Protein AF-0000000075408784 (afdb_homodimer)

Radius of gyration: 20.35 Å; Cα contacts (8 Å, |Δi|>4): 837; chains: 2; bounding box: 47×61×49 Å

InterPro domains:
  IPR001765 Carbonic anhydrase [PF00484] (36-194)
  IPR001765 Carbonic anhydrase [PTHR11002] (1-198)
  IPR001765 Carbonic anhydrase [SM00947] (28-199)
  IPR015892 Carbonic anhydrase, prokaryotic-like, conserved site [PS00704] (40-47)
  IPR015892 Carbonic anhydrase, prokaryotic-like, conserved site [PS00705] (85-105)
  IPR036874 Carbonic anhydrase superfamily [G3DSA:3.40.1050.10] (1-207)
  IPR036874 Carbonic anhydrase superfamily [SSF53056] (1-206)
  IPR045066 Beta carbonic anhydrases, cladeB [cd00884] (7-198)

Solvent-accessible surface area (backbone atoms only — not comparable to full-atom values): 21282 Å² total; per-residue (Å²): 106,67,66,50,50,52,18,29,49,48,23,39,69,52,52,46,64,73,39,46,69,60,41,52,47,41,61,72,72,46,78,72,27,50,29,34,39,29,24,33,19,54,26,70,56,48,66,50,62,52,26,55,55,57,74,34,53,42,29,37,38,22,29,65,64,26,64,46,69,61,65,70,78,59,88,52,68,33,42,60,60,14,38,51,44,41,40,50,73,66,57,53,27,40,32,38,35,31,39,28,41,59,90,42,65,60,50,47,35,67,68,71,51,59,91,81,61,84,56,64,25,43,59,50,36,53,50,73,40,44,64,27,42,54,49,20,46,52,61,24,56,75,67,70,48,58,70,66,56,23,45,53,46,19,34,54,34,31,26,54,50,21,55,54,19,49,53,56,29,66,75,47,35,53,33,38,76,70,69,59,31,46,82,42,38,33,37,37,34,61,77,79,62,44,44,26,34,51,35,86,84,77,71,42,75,40,79,108,108,66,64,49,52,52,19,28,50,48,22,38,66,58,49,47,64,72,37,45,71,60,42,51,46,44,60,72,72,46,79,73,27,49,30,35,37,30,24,31,19,53,25,69,58,48,67,50,62,52,25,56,54,57,75,34,52,42,30,37,39,24,28,65,64,26,66,45,70,60,65,70,78,58,88,51,68,34,41,60,60,15,38,50,46,41,40,49,74,66,58,52,27,40,33,38,34,31,38,27,42,59,90,40,66,61,50,47,36,67,69,71,51,58,91,80,62,85,56,66,26,43,58,49,36,54,51,73,41,43,67,27,40,54,52,20,46,52,62,25,56,76,67,71,49,58,69,67,56,22,44,53,45,21,32,55,35,32,26,53,51,20,54,55,19,48,52,56,28,65,76,47,36,52,33,38,75,71,69,59,30,45,81,41,39,34,38,37,34,61,78,79,62,45,48,26,36,50,35,87,86,76,71,42,75,39,79,108

Structure (mmCIF, N/CA/C/O backbone):
data_AF-0000000075408784-model_v1
#
loop_
_entity.id
_entity.type
_entity.pdbx_description
1 polymer 'Carbonic anhydrase'
#
loop_
_atom_site.group_PDB
_atom_site.id
_atom_site.type_symbol
_atom_site.label_atom_id
_atom_site.label_alt_id
_atom_site.label_comp_id
_atom_site.label_asym_id
_atom_site.label_entity_id
_atom_site.label_seq_id
_atom_site.pdbx_PDB_ins_code
_atom_site.Cartn_x
_atom_site.Cartn_y
_atom_site.Cartn_z
_atom_site.occupancy
_atom_site.B_iso_or_equiv
_atom_site.auth_seq_id
_atom_site.auth_comp_id
_atom_site.auth_asym_id
_atom_site.auth_atom_id
_atom_site.pdbx_PDB_model_num
ATOM 1 N N . MET A 1 1 ? -14.859 -7.613 -11.648 1 89.06 1 MET A N 1
ATOM 2 C CA . MET A 1 1 ? -13.633 -8.289 -12.078 1 89.06 1 MET A CA 1
ATOM 3 C C . MET A 1 1 ? -13.406 -8.086 -13.57 1 89.06 1 MET A C 1
ATOM 5 O O . MET A 1 1 ? -12.281 -7.832 -14 1 89.06 1 MET A O 1
ATOM 9 N N . ASP A 1 2 ? -14.523 -7.93 -14.266 1 90.62 2 ASP A N 1
ATOM 10 C CA . ASP A 1 2 ? -14.414 -7.652 -15.695 1 90.62 2 ASP A CA 1
ATOM 11 C C . ASP A 1 2 ? -13.805 -6.273 -15.945 1 90.62 2 ASP A C 1
ATOM 13 O O . ASP A 1 2 ? -12.945 -6.117 -16.812 1 90.62 2 ASP A O 1
ATOM 17 N N . GLN A 1 3 ? -14.219 -5.309 -15.125 1 93.44 3 GLN A N 1
ATOM 18 C CA . GLN A 1 3 ? -13.695 -3.955 -15.266 1 93.44 3 GLN A CA 1
ATOM 19 C C . GLN A 1 3 ? -12.195 -3.916 -15.016 1 93.44 3 GLN A C 1
ATOM 21 O O . GLN A 1 3 ? -11.461 -3.209 -15.711 1 93.44 3 GLN A O 1
ATOM 26 N N . MET A 1 4 ? -11.75 -4.637 -14.047 1 96.12 4 MET A N 1
ATOM 27 C CA . MET A 1 4 ? -10.328 -4.695 -13.719 1 96.12 4 MET A CA 1
ATOM 28 C C . MET A 1 4 ? -9.539 -5.348 -14.852 1 96.12 4 MET A C 1
ATOM 30 O O . MET A 1 4 ? -8.453 -4.879 -15.211 1 96.12 4 MET A O 1
ATOM 34 N N . ILE A 1 5 ? -10.094 -6.387 -15.375 1 97.12 5 ILE A N 1
ATOM 35 C CA . ILE A 1 5 ? -9.445 -7.098 -16.469 1 97.12 5 ILE A CA 1
ATOM 36 C C . ILE A 1 5 ? -9.383 -6.199 -17.703 1 97.12 5 ILE A C 1
ATOM 38 O O . ILE A 1 5 ? -8.367 -6.168 -18.406 1 97.12 5 ILE A O 1
ATOM 42 N N . GLU A 1 6 ? -10.484 -5.5 -17.953 1 97.75 6 GLU A N 1
ATOM 43 C CA . GLU A 1 6 ? -10.477 -4.555 -19.078 1 97.75 6 GLU A CA 1
ATOM 44 C C . GLU A 1 6 ? -9.445 -3.453 -18.859 1 97.75 6 GLU A C 1
ATOM 46 O O . GLU A 1 6 ? -8.797 -3.004 -19.797 1 97.75 6 GLU A O 1
ATOM 51 N N . GLY A 1 7 ? -9.359 -2.955 -17.609 1 98 7 GLY A N 1
ATOM 52 C CA . GLY A 1 7 ? -8.312 -1.998 -17.281 1 98 7 GLY A CA 1
ATOM 53 C C . GLY A 1 7 ? -6.918 -2.521 -17.547 1 98 7 GLY A C 1
ATOM 54 O O . GLY A 1 7 ? -6.074 -1.805 -18.094 1 98 7 GLY A O 1
ATOM 55 N N . PHE A 1 8 ? -6.73 -3.764 -17.281 1 98.44 8 PHE A N 1
ATOM 56 C CA . PHE A 1 8 ? -5.438 -4.383 -17.547 1 98.44 8 PHE A CA 1
ATOM 57 C C . PHE A 1 8 ? -5.16 -4.445 -19.047 1 98.44 8 PHE A C 1
ATOM 59 O O . PHE A 1 8 ? -4.039 -4.184 -19.484 1 98.44 8 PHE A O 1
ATOM 66 N N . LYS A 1 9 ? -6.141 -4.793 -19.766 1 97.94 9 LYS A N 1
ATOM 67 C CA . LYS A 1 9 ? -5.977 -4.871 -21.219 1 97.94 9 LYS A CA 1
ATOM 68 C C . LYS A 1 9 ? -5.609 -3.51 -21.797 1 97.94 9 LYS A C 1
ATOM 70 O O . LYS A 1 9 ? -4.766 -3.42 -22.688 1 97.94 9 LYS A O 1
ATOM 75 N N . ARG A 1 10 ? -6.223 -2.48 -21.312 1 97.94 10 ARG A N 1
ATOM 76 C CA . ARG A 1 10 ? -5.875 -1.135 -21.75 1 97.94 10 ARG A CA 1
ATOM 77 C C . ARG A 1 10 ? -4.434 -0.797 -21.406 1 97.94 10 ARG A C 1
ATOM 79 O O . ARG A 1 10 ? -3.699 -0.246 -22.234 1 97.94 10 ARG A O 1
ATOM 86 N N . PHE A 1 11 ? -4.086 -1.118 -20.203 1 98 11 PHE A N 1
ATOM 87 C CA . PHE A 1 11 ? -2.707 -0.919 -19.766 1 98 11 PHE A CA 1
ATOM 88 C C . PHE A 1 11 ? -1.741 -1.635 -20.703 1 98 11 PHE A C 1
ATOM 90 O O . PHE A 1 11 ? -0.775 -1.037 -21.188 1 98 11 PHE A O 1
ATOM 97 N N . ARG A 1 12 ? -2.006 -2.885 -20.922 1 97.5 12 ARG A N 1
ATOM 98 C CA . ARG A 1 12 ? -1.117 -3.713 -21.734 1 97.5 12 ARG A CA 1
ATOM 99 C C . ARG A 1 12 ? -0.996 -3.164 -23.156 1 97.5 12 ARG A C 1
ATOM 101 O O . ARG A 1 12 ? 0.112 -2.99 -23.672 1 97.5 12 ARG A O 1
ATOM 108 N N . ASP A 1 13 ? -2.141 -2.826 -23.703 1 97.19 13 ASP A N 1
ATOM 109 C CA . ASP A 1 13 ? -2.191 -2.48 -25.125 1 97.19 1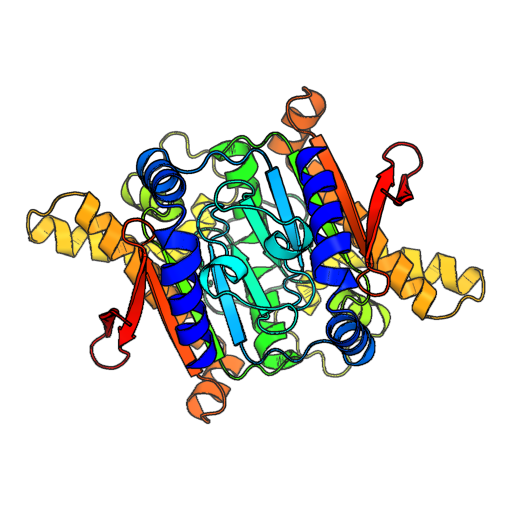3 ASP A CA 1
ATOM 110 C C . ASP A 1 13 ? -1.727 -1.044 -25.359 1 97.19 13 ASP A C 1
ATOM 112 O O . ASP A 1 13 ? -1.225 -0.714 -26.438 1 97.19 13 ASP A O 1
ATOM 116 N N . ASN A 1 14 ? -1.853 -0.202 -24.375 1 95.88 14 ASN A N 1
ATOM 117 C CA . ASN A 1 14 ? -1.539 1.209 -24.578 1 95.88 14 ASN A CA 1
ATOM 118 C C . ASN A 1 14 ? -0.269 1.612 -23.828 1 95.88 14 ASN A C 1
ATOM 120 O O . ASN A 1 14 ? 0.667 2.141 -24.438 1 95.88 14 ASN A O 1
ATOM 124 N N . TYR A 1 15 ? -0.188 1.327 -22.656 1 96 15 TYR A N 1
ATOM 125 C CA . TYR A 1 15 ? 0.926 1.817 -21.859 1 96 15 TYR A CA 1
ATOM 126 C C . TYR A 1 15 ? 2.117 0.871 -21.938 1 96 15 TYR A C 1
ATOM 128 O O . TYR A 1 15 ? 3.227 1.287 -22.281 1 96 15 TYR A O 1
ATOM 136 N N . PHE A 1 16 ? 1.895 -0.381 -21.688 1 97.06 16 PHE A N 1
ATOM 137 C CA . PHE A 1 16 ? 2.963 -1.374 -21.672 1 97.06 16 PHE A CA 1
ATOM 138 C C . PHE A 1 16 ? 3.57 -1.519 -23.062 1 97.06 16 PHE A C 1
ATOM 140 O O . PHE A 1 16 ? 4.793 -1.46 -23.219 1 97.06 16 PHE A O 1
ATOM 147 N N . ALA A 1 17 ? 2.74 -1.707 -24.047 1 96.62 17 ALA A N 1
ATOM 148 C CA . ALA A 1 17 ? 3.193 -1.91 -25.422 1 96.62 17 ALA A CA 1
ATOM 149 C C . ALA A 1 17 ? 3.977 -0.701 -25.938 1 96.62 17 ALA A C 1
ATOM 151 O O . ALA A 1 17 ? 4.934 -0.848 -26.703 1 96.62 17 ALA A O 1
ATOM 152 N N . LYS A 1 18 ? 3.623 0.477 -25.484 1 96.62 18 LYS A N 1
ATOM 153 C CA . LYS A 1 18 ? 4.238 1.707 -25.969 1 96.62 18 LYS A CA 1
ATOM 154 C C . LYS A 1 18 ? 5.492 2.055 -25.172 1 96.62 18 LYS A C 1
ATOM 156 O O . LYS A 1 18 ? 6.277 2.908 -25.594 1 96.62 18 LYS A O 1
ATOM 161 N N . ASN A 1 19 ? 5.672 1.408 -24.047 1 97 19 ASN A N 1
ATOM 162 C CA . ASN A 1 19 ? 6.809 1.703 -23.188 1 97 19 ASN A CA 1
ATOM 163 C C . ASN A 1 19 ? 7.652 0.458 -22.922 1 97 19 ASN A C 1
ATOM 165 O O . ASN A 1 19 ? 8.125 0.25 -21.812 1 97 19 ASN A O 1
ATOM 169 N N . ARG A 1 20 ? 7.852 -0.423 -23.891 1 96.44 20 ARG A N 1
ATOM 170 C CA . ARG A 1 20 ? 8.539 -1.707 -23.766 1 96.44 20 ARG A CA 1
ATOM 171 C C . ARG A 1 20 ? 9.961 -1.522 -23.266 1 96.44 20 ARG A C 1
ATOM 173 O O . ARG A 1 20 ? 10.43 -2.291 -22.422 1 96.44 20 ARG A O 1
ATOM 180 N N . PRO A 1 21 ? 10.703 -0.508 -23.781 1 97 21 PRO A N 1
ATOM 181 C CA . PRO A 1 21 ? 12.07 -0.332 -23.266 1 97 21 PRO A CA 1
ATOM 182 C C . PRO A 1 21 ? 12.117 -0.095 -21.766 1 97 21 PRO A C 1
ATOM 184 O O . PRO A 1 21 ? 13.008 -0.603 -21.078 1 97 21 PRO A O 1
ATOM 187 N N . LEU A 1 22 ? 11.156 0.68 -21.25 1 96.44 22 LEU A N 1
ATOM 188 C CA . LEU A 1 22 ? 11.062 0.928 -19.828 1 96.44 22 LEU A CA 1
ATOM 189 C C . LEU A 1 22 ? 10.859 -0.375 -19.062 1 96.44 22 LEU A C 1
ATOM 191 O O . LEU A 1 22 ? 11.609 -0.673 -18.125 1 96.44 22 LEU A O 1
ATOM 195 N N . PHE A 1 23 ? 9.93 -1.171 -19.484 1 96.5 23 PHE A N 1
ATOM 196 C CA . PHE A 1 23 ? 9.578 -2.396 -18.781 1 96.5 23 PHE A CA 1
ATOM 197 C C . PHE A 1 23 ? 10.68 -3.441 -18.922 1 96.5 23 PHE A C 1
ATOM 199 O O . PHE A 1 23 ? 10.953 -4.199 -18 1 96.5 23 PHE A O 1
ATOM 206 N N . ASP A 1 24 ? 11.336 -3.477 -20.078 1 96.69 24 ASP A N 1
ATOM 207 C CA . ASP A 1 24 ? 12.484 -4.363 -20.266 1 96.69 24 ASP A CA 1
ATOM 208 C C . ASP A 1 24 ? 13.617 -4.016 -19.297 1 96.69 24 ASP A C 1
ATOM 210 O O . ASP A 1 24 ? 14.219 -4.906 -18.688 1 96.69 24 ASP A O 1
ATOM 214 N N . ASN A 1 25 ? 13.828 -2.766 -19.188 1 97 25 ASN A N 1
ATOM 215 C CA . ASN A 1 25 ? 14.875 -2.314 -18.281 1 97 25 ASN A CA 1
ATOM 216 C C . ASN A 1 25 ? 14.539 -2.652 -16.828 1 97 25 ASN A C 1
ATOM 218 O O . ASN A 1 25 ? 15.398 -3.135 -16.078 1 97 25 ASN A O 1
ATOM 222 N N . LEU A 1 26 ? 13.305 -2.418 -16.438 1 96.25 26 LEU A N 1
ATOM 223 C CA . LEU A 1 26 ? 12.867 -2.693 -15.07 1 96.25 26 LEU A CA 1
ATOM 224 C C . LEU A 1 26 ? 12.922 -4.188 -14.781 1 96.25 26 LEU A C 1
ATOM 226 O O . LEU A 1 26 ? 13.227 -4.594 -13.656 1 96.25 26 LEU A O 1
ATOM 230 N N . ALA A 1 27 ? 12.602 -5 -15.766 1 94.19 27 ALA A N 1
ATOM 231 C CA . ALA A 1 27 ? 12.648 -6.449 -15.594 1 94.19 27 ALA A CA 1
ATOM 232 C C . ALA A 1 27 ? 14.086 -6.938 -15.453 1 94.19 27 ALA A C 1
ATOM 234 O O . ALA A 1 27 ? 14.375 -7.816 -14.641 1 94.19 27 ALA A O 1
ATOM 235 N N . GLN A 1 28 ? 14.977 -6.363 -16.172 1 94.12 28 GLN A N 1
ATOM 236 C CA . GLN A 1 28 ? 16.359 -6.824 -16.234 1 94.12 28 GLN A CA 1
ATOM 237 C C . GLN A 1 28 ? 17.188 -6.262 -15.086 1 94.12 28 GLN A C 1
ATOM 239 O O . GLN A 1 28 ? 17.984 -6.977 -14.477 1 94.12 28 GLN A O 1
ATOM 244 N N . GLN A 1 29 ? 16.969 -4.996 -14.781 1 95 29 GLN A N 1
ATOM 245 C CA . GLN A 1 29 ? 17.859 -4.305 -13.852 1 95 29 GLN A CA 1
ATOM 246 C C . GLN A 1 29 ? 17.281 -4.32 -12.438 1 95 29 GLN A C 1
ATOM 248 O O . GLN A 1 29 ? 18 -4.027 -11.469 1 95 29 GLN A O 1
ATOM 253 N N . GLY A 1 30 ? 16.078 -4.688 -12.305 1 95.12 30 GLY A N 1
ATOM 254 C CA . GLY A 1 30 ? 15.453 -4.609 -10.992 1 95.12 30 GLY A CA 1
ATOM 255 C C . GLY A 1 30 ? 14.961 -3.215 -10.648 1 95.12 30 GLY A C 1
ATOM 256 O O . GLY A 1 30 ? 14.711 -2.402 -11.539 1 95.12 30 GLY A O 1
ATOM 257 N N . GLN A 1 31 ? 14.672 -2.996 -9.414 1 96.06 31 GLN A N 1
ATOM 258 C CA . GLN A 1 31 ? 14.172 -1.696 -8.977 1 96.06 31 GLN A CA 1
ATOM 259 C C . GLN A 1 31 ? 15.234 -0.921 -8.219 1 96.06 31 GLN A C 1
ATOM 261 O O . GLN A 1 31 ? 15.977 -1.498 -7.418 1 96.06 31 GLN A O 1
ATOM 266 N N . THR A 1 32 ? 15.281 0.376 -8.484 1 96.94 32 THR A N 1
ATOM 267 C CA . THR A 1 32 ? 16.156 1.271 -7.746 1 96.94 32 THR A CA 1
ATOM 268 C C . THR A 1 32 ? 15.477 2.605 -7.477 1 96.94 32 THR A C 1
ATOM 270 O O . THR A 1 32 ? 16.031 3.668 -7.75 1 96.94 32 THR A O 1
ATOM 273 N N . PRO A 1 33 ? 14.266 2.562 -6.914 1 97.75 33 PRO A N 1
ATOM 274 C CA . PRO A 1 33 ? 13.609 3.822 -6.562 1 97.75 33 PRO A CA 1
ATOM 275 C C . PRO A 1 33 ? 14.375 4.617 -5.508 1 97.75 33 PRO A C 1
ATOM 277 O O . PRO A 1 33 ? 14.969 4.031 -4.598 1 97.75 33 PRO A O 1
ATOM 280 N N . ASN A 1 34 ? 14.344 5.895 -5.621 1 97.81 34 ASN A N 1
ATOM 281 C CA . ASN A 1 34 ? 15.023 6.727 -4.629 1 97.81 34 ASN A CA 1
ATOM 282 C C . ASN A 1 34 ? 14.055 7.199 -3.545 1 97.81 34 ASN A C 1
ATOM 284 O O . ASN A 1 34 ? 14.461 7.867 -2.594 1 97.81 34 ASN A O 1
ATOM 288 N N . VAL A 1 35 ? 12.742 6.852 -3.67 1 98.56 35 VAL A N 1
ATOM 289 C CA . VAL A 1 35 ? 11.719 7.352 -2.76 1 98.56 35 VAL A CA 1
ATOM 290 C C . VAL A 1 35 ? 10.914 6.184 -2.193 1 98.56 35 VAL A C 1
ATOM 292 O O . VAL A 1 35 ? 10.531 5.27 -2.93 1 98.56 35 VAL A O 1
ATOM 295 N N . LEU A 1 36 ? 10.766 6.125 -0.905 1 98.88 36 LEU A N 1
ATOM 296 C CA . LEU A 1 36 ? 9.672 5.406 -0.253 1 98.88 36 LEU A CA 1
ATOM 297 C C . LEU A 1 36 ? 8.508 6.336 0.043 1 98.88 36 LEU A C 1
ATOM 299 O O . LEU A 1 36 ? 8.664 7.328 0.763 1 98.88 36 LEU A O 1
ATOM 303 N N . LEU A 1 37 ? 7.387 6.129 -0.597 1 98.88 37 LEU A N 1
ATOM 304 C CA . LEU A 1 37 ? 6.184 6.887 -0.267 1 98.88 37 LEU A CA 1
ATOM 305 C C . LEU A 1 37 ? 5.242 6.059 0.601 1 98.88 37 LEU A C 1
ATOM 307 O O . LEU A 1 37 ? 4.875 4.941 0.234 1 98.88 37 LEU A O 1
ATOM 311 N N . ILE A 1 38 ? 4.926 6.539 1.755 1 98.88 38 ILE A N 1
ATOM 312 C CA . ILE A 1 38 ? 3.975 5.934 2.678 1 98.88 38 ILE A CA 1
ATOM 313 C C . ILE A 1 38 ? 2.648 6.691 2.619 1 98.88 38 ILE A C 1
ATOM 315 O O . ILE A 1 38 ? 2.562 7.84 3.059 1 98.88 38 ILE A O 1
ATOM 319 N N . GLY A 1 39 ? 1.653 6.07 2.08 1 98.75 39 GLY A N 1
ATOM 320 C CA . GLY A 1 39 ? 0.347 6.688 1.916 1 98.75 39 GLY A CA 1
ATOM 321 C C . GLY A 1 39 ? -0.781 5.867 2.512 1 98.75 39 GLY A C 1
ATOM 322 O O . GLY A 1 39 ? -0.549 4.777 3.043 1 98.75 39 GLY A O 1
ATOM 323 N N . CYS A 1 40 ? -1.971 6.402 2.416 1 98.81 40 CYS A N 1
ATOM 324 C CA . CYS A 1 40 ? -3.15 5.738 2.957 1 98.81 40 CYS A CA 1
ATOM 325 C C . CYS A 1 40 ? -3.701 4.715 1.971 1 98.81 40 CYS A C 1
ATOM 327 O O . CYS A 1 40 ? -3.633 4.918 0.757 1 98.81 40 CYS A O 1
ATOM 329 N N . SER A 1 41 ? -4.281 3.648 2.451 1 98.81 41 SER A N 1
ATOM 330 C CA . SER A 1 41 ? -4.957 2.646 1.633 1 98.81 41 SER A CA 1
ATOM 331 C C . SER A 1 41 ? -6.176 3.234 0.93 1 98.81 41 SER A C 1
ATOM 333 O O . SER A 1 41 ? -6.715 2.629 0.001 1 98.81 41 SER A O 1
ATOM 335 N N . ASP A 1 42 ? -6.617 4.41 1.258 1 98.62 42 ASP A N 1
ATOM 336 C CA . ASP A 1 42 ? -7.816 5.082 0.774 1 98.62 42 ASP A CA 1
ATOM 337 C C . ASP A 1 42 ? -7.887 5.055 -0.751 1 98.62 42 ASP A C 1
ATOM 339 O O . ASP A 1 42 ? -6.906 5.371 -1.428 1 98.62 42 ASP A O 1
ATOM 343 N N . SER A 1 43 ? -9.039 4.684 -1.279 1 98.69 43 SER A N 1
ATOM 344 C CA . SER A 1 43 ? -9.211 4.488 -2.715 1 98.69 43 SER A CA 1
ATOM 345 C C . SER A 1 43 ? -9.148 5.812 -3.467 1 98.69 43 SER A C 1
ATOM 347 O O . SER A 1 43 ? -8.984 5.832 -4.688 1 98.69 43 SER A O 1
ATOM 349 N N . ARG A 1 44 ? -9.281 6.906 -2.809 1 98.31 44 ARG A N 1
ATOM 350 C CA . ARG A 1 44 ? -9.398 8.219 -3.438 1 98.31 44 ARG A CA 1
ATOM 351 C C . ARG A 1 44 ? -8.031 8.875 -3.584 1 98.31 44 ARG A C 1
ATOM 353 O O . ARG A 1 44 ? -7.883 9.859 -4.312 1 98.31 44 ARG A O 1
ATOM 360 N N . VAL A 1 45 ? -6.945 8.305 -2.965 1 97.88 45 VAL A N 1
ATOM 361 C CA . VAL A 1 45 ? -5.672 9.008 -2.887 1 97.88 45 VAL A CA 1
ATOM 362 C C . VAL A 1 45 ? -4.539 8.078 -3.309 1 97.88 45 VAL A C 1
ATOM 364 O O . VAL A 1 45 ? -3.576 7.879 -2.561 1 97.88 45 VAL A O 1
ATOM 367 N N . ASP A 1 46 ? -4.492 7.695 -4.574 1 97.75 46 ASP A N 1
ATOM 368 C CA . ASP A 1 46 ? -3.457 6.805 -5.09 1 97.75 46 ASP A CA 1
ATOM 369 C C . ASP A 1 46 ? -2.17 7.57 -5.391 1 97.75 46 ASP A C 1
ATOM 371 O O . ASP A 1 46 ? -2.172 8.5 -6.199 1 97.75 46 ASP A O 1
ATOM 375 N N . PRO A 1 47 ? -1.041 7.133 -4.824 1 98 47 PRO A N 1
ATOM 376 C CA . PRO A 1 47 ? 0.203 7.891 -4.988 1 98 47 PRO A CA 1
ATOM 377 C C . PRO A 1 47 ? 0.631 8.016 -6.449 1 98 47 PRO A C 1
ATOM 379 O O . PRO A 1 47 ? 1.053 9.094 -6.879 1 98 47 PRO A O 1
ATOM 382 N N . ALA A 1 48 ? 0.521 6.961 -7.215 1 97.25 48 ALA A N 1
ATOM 383 C CA . ALA A 1 48 ? 0.986 7.012 -8.602 1 97.25 48 ALA A CA 1
ATOM 384 C C . ALA A 1 48 ? 0.161 8 -9.422 1 97.25 48 ALA A C 1
ATOM 386 O O . ALA A 1 48 ? 0.696 8.703 -10.281 1 97.25 48 ALA A O 1
ATOM 387 N N . ILE A 1 49 ? -1.145 8.016 -9.188 1 97.44 49 ILE A N 1
ATOM 388 C CA . ILE A 1 49 ? -2.025 8.945 -9.898 1 97.44 49 ILE A CA 1
ATOM 389 C C . ILE A 1 49 ? -1.712 10.375 -9.477 1 97.44 49 ILE A C 1
ATOM 391 O O . ILE A 1 49 ? -1.465 11.234 -10.32 1 97.44 49 ILE A O 1
ATOM 395 N N . ILE A 1 50 ? -1.614 10.641 -8.156 1 97.94 50 ILE A N 1
ATOM 396 C CA . ILE A 1 50 ? -1.459 11.977 -7.59 1 97.94 50 ILE A CA 1
ATOM 397 C C . ILE A 1 50 ? -0.138 12.586 -8.055 1 97.94 50 ILE A C 1
ATOM 399 O O . ILE A 1 50 ? -0.058 13.789 -8.305 1 97.94 50 ILE A O 1
ATOM 403 N N . PHE A 1 51 ? 0.882 11.75 -8.242 1 98.31 51 PHE A N 1
ATOM 404 C CA . PHE A 1 51 ? 2.195 12.297 -8.555 1 98.31 51 PHE A CA 1
ATOM 405 C C . PHE A 1 51 ? 2.582 11.992 -10 1 98.31 51 PHE A C 1
ATOM 407 O O . PHE A 1 51 ? 3.73 12.195 -10.398 1 98.31 51 PHE A O 1
ATOM 414 N N . ASP A 1 52 ? 1.613 11.477 -10.75 1 97.25 52 ASP A N 1
ATOM 415 C CA . ASP A 1 52 ? 1.875 11.148 -12.148 1 97.25 52 ASP A CA 1
ATOM 416 C C . ASP A 1 52 ? 3.186 10.375 -12.289 1 97.25 52 ASP A C 1
ATOM 418 O O . ASP A 1 52 ? 4.062 10.773 -13.062 1 97.25 52 ASP A O 1
ATOM 422 N N . ALA A 1 53 ? 3.285 9.32 -11.469 1 96.38 53 ALA A N 1
ATOM 423 C CA . ALA A 1 53 ? 4.531 8.562 -11.383 1 96.38 53 ALA A CA 1
ATOM 424 C C . ALA A 1 53 ? 4.566 7.441 -12.406 1 96.38 53 ALA A C 1
ATOM 426 O O . ALA A 1 53 ? 3.52 6.914 -12.797 1 96.38 53 ALA A O 1
ATOM 427 N N . GLN A 1 54 ? 5.73 7.062 -12.828 1 96.25 54 GLN A N 1
ATOM 428 C CA . GLN A 1 54 ? 5.957 5.918 -13.711 1 96.25 54 GLN A CA 1
ATOM 429 C C . GLN A 1 54 ? 6.434 4.703 -12.922 1 96.25 54 GLN A C 1
ATOM 431 O O . GLN A 1 54 ? 6.98 4.844 -11.82 1 96.25 54 GLN A O 1
ATOM 436 N N . PRO A 1 55 ? 6.215 3.479 -13.484 1 97.06 55 PRO A N 1
ATOM 437 C CA . PRO A 1 55 ? 6.77 2.291 -12.836 1 97.06 55 PRO A CA 1
ATOM 438 C C . PRO A 1 55 ? 8.273 2.406 -12.578 1 97.06 55 PRO A C 1
ATOM 440 O O . PRO A 1 55 ? 9.016 2.871 -13.445 1 97.06 55 PRO A O 1
ATOM 443 N N . GLY A 1 56 ? 8.672 2.109 -11.383 1 97.5 56 GLY A N 1
ATOM 444 C CA . GLY A 1 56 ? 10.086 2.129 -11.047 1 97.5 56 GLY A CA 1
ATOM 445 C C . GLY A 1 56 ? 10.492 3.354 -10.25 1 97.5 56 GLY A C 1
ATOM 446 O O . GLY A 1 56 ? 11.57 3.385 -9.656 1 97.5 56 GLY A O 1
ATOM 447 N N . GLU A 1 57 ? 9.57 4.312 -10.055 1 97.12 57 GLU A N 1
ATOM 448 C CA . GLU A 1 57 ? 9.977 5.602 -9.516 1 97.12 57 GLU A CA 1
ATOM 449 C C . GLU A 1 57 ? 9.82 5.637 -7.996 1 97.12 57 GLU A C 1
ATOM 451 O O . GLU A 1 57 ? 10.562 6.336 -7.305 1 97.12 57 GLU A O 1
ATOM 456 N N . MET A 1 58 ? 8.82 4.914 -7.461 1 97.94 58 MET A N 1
ATOM 457 C CA . MET A 1 58 ? 8.555 4.98 -6.027 1 97.94 58 MET A CA 1
ATOM 458 C C . MET A 1 58 ? 8.273 3.592 -5.461 1 97.94 58 MET A C 1
ATOM 460 O O . MET A 1 58 ? 7.445 2.852 -6 1 97.94 58 MET A O 1
ATOM 464 N N . PHE A 1 59 ? 9.062 3.23 -4.438 1 98.75 59 PHE A N 1
ATOM 465 C CA . PHE A 1 59 ? 8.625 2.158 -3.555 1 98.75 59 PHE A CA 1
ATOM 466 C C . PHE A 1 59 ? 7.48 2.625 -2.66 1 98.75 59 PHE A C 1
ATOM 468 O O . PHE A 1 59 ? 7.586 3.666 -2.006 1 98.75 59 PHE A O 1
ATOM 475 N N . VAL A 1 60 ? 6.297 1.911 -2.664 1 98.88 60 VAL A N 1
ATOM 476 C CA . VAL A 1 60 ? 5.105 2.484 -2.049 1 98.88 60 VAL A CA 1
ATOM 477 C C . VAL A 1 60 ? 4.574 1.541 -0.972 1 98.88 60 VAL A C 1
ATOM 479 O O . VAL A 1 60 ? 4.422 0.34 -1.21 1 98.88 60 VAL A O 1
ATOM 482 N N . LEU A 1 61 ? 4.41 2.023 0.185 1 98.81 61 LEU A N 1
ATOM 483 C CA . LEU A 1 61 ? 3.684 1.398 1.286 1 98.81 61 LEU A CA 1
ATOM 484 C C . LEU A 1 61 ? 2.332 2.074 1.497 1 98.81 61 LEU A C 1
ATOM 486 O O . LEU A 1 61 ? 2.256 3.301 1.601 1 98.81 61 LEU A O 1
ATOM 490 N N . A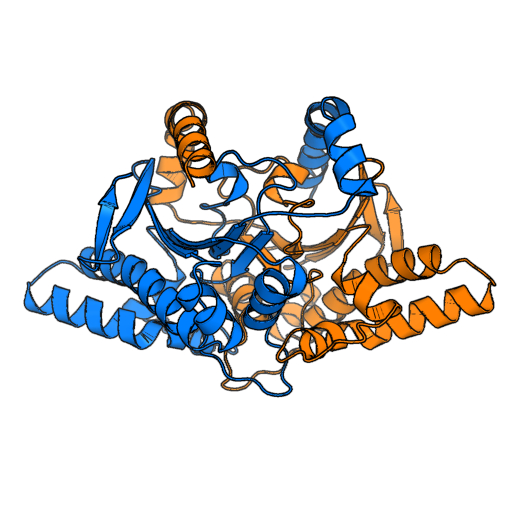RG A 1 62 ? 1.27 1.338 1.423 1 98.75 62 ARG A N 1
ATOM 491 C CA . ARG A 1 62 ? -0.058 1.88 1.696 1 98.75 62 ARG A CA 1
ATOM 492 C C . ARG A 1 62 ? -0.75 1.099 2.809 1 98.75 62 ARG A C 1
ATOM 494 O O . ARG A 1 62 ? -0.883 -0.124 2.725 1 98.75 62 ARG A O 1
ATOM 501 N N . ASN A 1 63 ? -1.106 1.769 3.828 1 98.44 63 ASN A N 1
ATOM 502 C CA . ASN A 1 63 ? -1.871 1.251 4.957 1 98.44 63 ASN A CA 1
ATOM 503 C C . ASN A 1 63 ? -2.906 2.262 5.445 1 98.44 63 ASN A C 1
ATOM 505 O O . ASN A 1 63 ? -3.072 3.324 4.844 1 98.44 63 ASN A O 1
ATOM 509 N N . VAL A 1 64 ? -3.674 1.839 6.523 1 97.56 64 VAL A N 1
ATOM 510 C CA . VAL A 1 64 ? -4.73 2.723 7.004 1 97.56 64 VAL A CA 1
ATOM 511 C C . VAL A 1 64 ? -4.113 3.967 7.641 1 97.56 64 VAL A C 1
ATOM 513 O O . VAL A 1 64 ? -3.311 3.861 8.57 1 97.56 64 VAL A O 1
ATOM 516 N N . ALA A 1 65 ? -4.395 5.141 7.031 1 98.06 65 ALA A N 1
ATOM 517 C CA . ALA A 1 65 ? -4.086 6.457 7.582 1 98.06 65 ALA A CA 1
ATOM 518 C C . ALA A 1 65 ? -2.594 6.758 7.48 1 98.06 65 ALA A C 1
ATOM 520 O O . ALA A 1 65 ? -2.072 7.609 8.203 1 98.06 65 ALA A O 1
ATOM 521 N N . ASN A 1 66 ? -1.855 5.977 6.656 1 98.31 66 ASN A N 1
ATOM 522 C CA . ASN A 1 66 ? -0.446 6.25 6.395 1 98.31 66 ASN A CA 1
ATOM 523 C C . ASN A 1 66 ? 0.367 6.285 7.688 1 98.31 66 ASN A C 1
ATOM 525 O O . ASN A 1 66 ? 1.19 7.18 7.883 1 98.31 66 ASN A O 1
ATOM 529 N N . LEU A 1 67 ? 0.18 5.34 8.539 1 98.56 67 LEU A N 1
ATOM 530 C CA . LEU A 1 67 ? 0.806 5.383 9.852 1 98.56 67 LEU A CA 1
ATOM 531 C C . LEU A 1 67 ? 2.057 4.512 9.891 1 98.56 67 LEU A C 1
ATOM 533 O O . LEU A 1 67 ? 2.131 3.494 9.195 1 98.56 67 LEU A O 1
ATOM 537 N N . ILE A 1 68 ? 3.029 4.922 10.688 1 98.44 68 ILE A N 1
ATOM 538 C CA . ILE A 1 68 ? 4.23 4.164 11.023 1 98.44 68 ILE A CA 1
ATOM 539 C C . ILE A 1 68 ? 4.293 3.947 12.539 1 98.44 68 ILE A C 1
ATOM 541 O O . ILE A 1 68 ? 4.289 4.91 13.305 1 98.44 68 ILE A O 1
ATOM 545 N N . PRO A 1 69 ? 4.293 2.703 12.969 1 97.5 69 PRO A N 1
ATOM 546 C CA . PRO A 1 69 ? 4.48 2.463 14.398 1 97.5 69 PRO A CA 1
ATOM 547 C C . PRO A 1 69 ? 5.906 2.752 14.867 1 97.5 69 PRO A C 1
ATOM 549 O O . PRO A 1 69 ? 6.824 2.818 14.047 1 97.5 69 PRO A O 1
ATOM 552 N N . PRO A 1 70 ? 6.109 2.996 16.188 1 96.94 70 PRO A N 1
ATOM 553 C CA . PRO A 1 70 ? 7.48 3.123 16.688 1 96.94 70 PRO A CA 1
ATOM 554 C C . PRO A 1 70 ? 8.297 1.845 16.516 1 96.94 70 PRO A C 1
ATOM 556 O O . PRO A 1 70 ? 7.727 0.758 16.375 1 96.94 70 PRO A O 1
ATOM 559 N N . PHE A 1 71 ? 9.586 2.053 16.5 1 97.12 71 PHE A N 1
ATOM 560 C CA . PHE A 1 71 ? 10.508 0.921 16.438 1 97.12 71 PHE A CA 1
ATOM 561 C C . PHE A 1 71 ? 10.297 -0.015 17.609 1 97.12 71 PHE A C 1
ATOM 563 O O . PHE A 1 71 ? 10.523 0.367 18.766 1 97.12 71 PHE A O 1
ATOM 570 N N . ALA A 1 72 ? 9.781 -1.172 17.297 1 93.38 72 ALA A N 1
ATOM 571 C CA . ALA A 1 72 ? 9.531 -2.18 18.328 1 93.38 72 ALA A CA 1
ATOM 572 C C . ALA A 1 72 ? 9.758 -3.586 17.781 1 93.38 72 ALA A C 1
ATOM 574 O O . ALA A 1 72 ? 8.805 -4.352 17.609 1 93.38 72 ALA A O 1
ATOM 575 N N . PRO A 1 73 ? 11.039 -3.902 17.547 1 90.44 73 PRO A N 1
ATOM 576 C CA . PRO A 1 73 ? 11.305 -5.227 16.984 1 90.44 73 PRO A CA 1
ATOM 577 C C . PRO A 1 73 ? 10.93 -6.363 17.938 1 90.44 73 PRO A C 1
ATOM 579 O O . PRO A 1 73 ? 11.172 -6.266 19.141 1 90.44 73 PRO A O 1
ATOM 582 N N . ASP A 1 74 ? 10.195 -7.238 17.375 1 83.94 74 ASP A N 1
ATOM 583 C CA . ASP A 1 74 ? 9.852 -8.5 18.031 1 83.94 74 ASP A CA 1
ATOM 584 C C . ASP A 1 74 ? 9.727 -9.625 17 1 83.94 74 ASP A C 1
ATOM 586 O O . ASP A 1 74 ? 10.258 -9.531 15.898 1 83.94 74 ASP A O 1
ATOM 590 N N . ASN A 1 75 ? 9.211 -10.703 17.312 1 74.62 75 ASN A N 1
ATOM 591 C CA . ASN A 1 75 ? 9.125 -11.828 16.391 1 74.62 75 ASN A CA 1
ATOM 592 C C . ASN A 1 75 ? 7.789 -11.852 15.656 1 74.62 75 ASN A C 1
ATOM 594 O O . ASN A 1 75 ? 7.391 -12.883 15.117 1 74.62 75 ASN A O 1
ATOM 598 N N . GLY A 1 76 ? 7.164 -10.734 15.648 1 81.44 76 GLY A N 1
ATOM 599 C CA . GLY A 1 76 ? 5.852 -10.719 15.031 1 81.44 76 GLY A CA 1
ATOM 600 C C . GLY A 1 76 ? 5.895 -10.336 13.562 1 81.44 76 GLY A C 1
ATOM 601 O O . GLY A 1 76 ? 6.973 -10.164 12.984 1 81.44 76 GLY A O 1
ATOM 602 N N . HIS A 1 77 ? 4.77 -10.367 12.898 1 83 77 HIS A N 1
ATOM 603 C CA . HIS A 1 77 ? 4.609 -10.023 11.492 1 83 77 HIS A CA 1
ATOM 604 C C . HIS A 1 77 ? 4.273 -8.547 11.32 1 83 77 HIS A C 1
ATOM 606 O O . HIS A 1 77 ? 3.121 -8.195 11.055 1 83 77 HIS A O 1
ATOM 612 N N . HIS A 1 78 ? 5.312 -7.711 11.305 1 91.31 78 HIS A N 1
ATOM 613 C CA . HIS A 1 78 ? 5.16 -6.266 11.18 1 91.31 78 HIS A CA 1
ATOM 614 C C . HIS A 1 78 ? 5.332 -5.809 9.734 1 91.31 78 HIS A C 1
ATOM 616 O O . HIS A 1 78 ? 6.414 -5.367 9.344 1 91.31 78 HIS A O 1
ATOM 622 N N . GLY A 1 79 ? 4.254 -5.824 9.023 1 96.06 79 GLY A N 1
ATOM 623 C CA . GLY A 1 79 ? 4.305 -5.539 7.598 1 96.06 79 GLY A CA 1
ATOM 624 C C . GLY A 1 79 ? 4.801 -4.137 7.285 1 96.06 79 GLY A C 1
ATOM 625 O O . GLY A 1 79 ? 5.602 -3.947 6.371 1 96.06 79 GLY A O 1
ATOM 626 N N . THR A 1 80 ? 4.336 -3.158 8.062 1 98 80 THR A N 1
ATOM 627 C CA . THR A 1 80 ? 4.727 -1.771 7.844 1 98 80 THR A CA 1
ATOM 628 C C . THR A 1 80 ? 6.215 -1.574 8.109 1 98 80 THR A C 1
ATOM 630 O O . THR A 1 80 ? 6.941 -1.05 7.266 1 98 80 THR A O 1
ATOM 633 N N . SER A 1 81 ? 6.703 -2.07 9.25 1 97.75 81 SER A N 1
ATOM 634 C CA . SER A 1 81 ? 8.109 -1.916 9.617 1 97.75 81 SER A CA 1
ATOM 635 C C . SER A 1 81 ? 9.016 -2.705 8.688 1 97.75 81 SER A C 1
ATOM 637 O O . SER A 1 81 ? 10.141 -2.283 8.398 1 97.75 81 SER A O 1
ATOM 639 N N . ALA A 1 82 ? 8.555 -3.857 8.219 1 96.31 82 ALA A N 1
ATOM 640 C CA . ALA A 1 82 ? 9.312 -4.664 7.27 1 96.31 82 ALA A CA 1
ATOM 641 C C . ALA A 1 82 ? 9.516 -3.916 5.957 1 96.31 82 ALA A C 1
ATOM 643 O O . ALA A 1 82 ? 10.609 -3.932 5.387 1 96.31 82 ALA A O 1
ATOM 644 N N . ALA A 1 83 ? 8.453 -3.27 5.477 1 97.75 83 ALA A N 1
ATOM 645 C CA . ALA A 1 83 ? 8.547 -2.514 4.227 1 97.75 83 ALA A CA 1
ATOM 646 C C . ALA A 1 83 ? 9.508 -1.339 4.363 1 97.75 83 ALA A C 1
ATOM 648 O O . ALA A 1 83 ? 10.305 -1.076 3.465 1 97.75 83 ALA A O 1
ATOM 649 N N . VAL A 1 84 ? 9.406 -0.681 5.5 1 98.31 84 VAL A N 1
ATOM 650 C CA . VAL A 1 84 ? 10.305 0.442 5.77 1 98.31 84 VAL A CA 1
ATOM 651 C C . VAL A 1 84 ? 11.75 -0.046 5.805 1 98.31 84 VAL A C 1
ATOM 653 O O . VAL A 1 84 ? 12.633 0.575 5.215 1 98.31 84 VAL A O 1
ATOM 656 N N . GLU A 1 85 ? 11.984 -1.156 6.461 1 96.75 85 GLU A N 1
ATOM 657 C CA . GLU A 1 85 ? 13.328 -1.724 6.562 1 96.75 85 GLU A CA 1
ATOM 658 C C . GLU A 1 85 ? 13.891 -2.055 5.184 1 96.75 85 GLU A C 1
ATOM 660 O O . GLU A 1 85 ? 15.039 -1.716 4.875 1 96.75 85 GLU A O 1
ATOM 665 N N . PHE A 1 86 ? 13.125 -2.68 4.406 1 96.56 86 PHE A N 1
ATOM 666 C CA . PHE A 1 86 ? 13.602 -3.047 3.076 1 96.56 86 PHE A CA 1
ATOM 667 C C . PHE A 1 86 ? 13.93 -1.806 2.258 1 96.56 86 PHE A C 1
ATOM 669 O O . PHE A 1 86 ? 14.953 -1.762 1.571 1 96.56 86 PHE A O 1
ATOM 676 N N . ALA A 1 87 ? 13.047 -0.805 2.287 1 97.75 87 ALA A N 1
ATOM 677 C CA . ALA A 1 87 ? 13.266 0.423 1.527 1 97.75 87 ALA A CA 1
ATOM 678 C C . ALA A 1 87 ? 14.57 1.1 1.945 1 97.75 87 ALA A C 1
ATOM 680 O O . ALA A 1 87 ? 15.352 1.542 1.096 1 97.75 87 ALA A O 1
ATOM 681 N N . VAL A 1 88 ? 14.828 1.122 3.254 1 97.88 88 VAL A N 1
ATOM 682 C CA . VAL A 1 88 ? 15.93 1.917 3.781 1 97.88 88 VAL A CA 1
ATOM 683 C C . VAL A 1 88 ? 17.219 1.103 3.736 1 97.88 88 VAL A C 1
ATOM 685 O O . VAL A 1 88 ? 18.25 1.589 3.266 1 97.88 88 VAL A O 1
ATOM 688 N N . ARG A 1 89 ? 17.141 -0.153 4.121 1 95.31 89 ARG A N 1
ATOM 689 C CA . ARG A 1 89 ? 18.375 -0.94 4.254 1 95.31 89 ARG A CA 1
ATOM 690 C C . ARG A 1 89 ? 18.625 -1.764 2.998 1 95.31 89 ARG A C 1
ATOM 692 O O . ARG A 1 89 ? 19.781 -2.078 2.682 1 95.31 89 ARG A O 1
ATOM 699 N N . GLY A 1 90 ? 17.578 -2.115 2.354 1 94.06 90 GLY A N 1
ATOM 700 C CA . GLY A 1 90 ? 17.703 -2.906 1.14 1 94.06 90 GLY A CA 1
ATOM 701 C C . GLY A 1 90 ? 17.891 -2.061 -0.105 1 94.06 90 GLY A C 1
ATOM 702 O O . GLY A 1 90 ? 18.953 -2.117 -0.742 1 94.06 90 GLY A O 1
ATOM 703 N N . LEU A 1 91 ? 16.953 -1.191 -0.356 1 96.25 91 LEU A N 1
ATOM 704 C CA . LEU A 1 91 ? 16.953 -0.385 -1.572 1 96.25 91 LEU A CA 1
ATOM 705 C C . LEU A 1 91 ? 17.797 0.875 -1.391 1 96.25 91 LEU A C 1
ATOM 707 O O . LEU A 1 91 ? 18.156 1.523 -2.371 1 96.25 91 LEU A O 1
ATOM 711 N N . LYS A 1 92 ? 18.016 1.261 -0.12 1 97.44 92 LYS A N 1
ATOM 712 C CA . LYS A 1 92 ? 18.828 2.432 0.222 1 97.44 92 LYS A CA 1
ATOM 713 C C . LYS A 1 92 ? 18.219 3.703 -0.369 1 97.44 92 LYS A C 1
ATOM 715 O O . LYS A 1 92 ? 18.938 4.508 -0.975 1 97.44 92 LYS A O 1
ATOM 720 N N . VAL A 1 93 ? 16.969 3.863 -0.211 1 98.44 93 VAL A N 1
ATOM 721 C CA . VAL A 1 93 ? 16.281 5.07 -0.678 1 98.44 93 VAL A CA 1
ATOM 722 C C . VAL A 1 93 ? 16.906 6.297 -0.017 1 98.44 93 VAL A C 1
ATOM 724 O O . VAL A 1 93 ? 17.422 6.219 1.102 1 98.44 93 VAL A O 1
ATOM 727 N N . GLY A 1 94 ? 16.797 7.422 -0.725 1 98.62 94 GLY A N 1
ATOM 728 C CA . GLY A 1 94 ? 17.312 8.672 -0.195 1 98.62 94 GLY A CA 1
ATOM 729 C C . GLY A 1 94 ? 16.234 9.555 0.409 1 98.62 94 GLY A C 1
ATOM 730 O O . GLY A 1 94 ? 16.547 10.516 1.117 1 98.62 94 GLY A O 1
ATOM 731 N N . HIS A 1 95 ? 14.945 9.211 0.13 1 98.75 95 HIS A N 1
ATOM 732 C CA . HIS A 1 95 ? 13.82 10.016 0.602 1 98.75 95 HIS A CA 1
ATOM 733 C C . HIS A 1 95 ? 12.688 9.133 1.1 1 98.75 95 HIS A C 1
ATOM 735 O O . HIS A 1 95 ? 12.391 8.094 0.499 1 98.75 95 HIS A O 1
ATOM 741 N N . ILE A 1 96 ? 12.117 9.5 2.221 1 98.88 96 ILE A N 1
ATOM 742 C CA . ILE A 1 96 ? 10.844 8.945 2.652 1 98.88 96 ILE A CA 1
ATOM 743 C C . ILE A 1 96 ? 9.789 10.047 2.701 1 98.88 96 ILE A C 1
ATOM 745 O O . ILE A 1 96 ? 10 11.094 3.311 1 98.88 96 ILE A O 1
ATOM 749 N N . ILE A 1 97 ? 8.703 9.828 2.033 1 98.81 97 ILE A N 1
ATOM 750 C CA . ILE A 1 97 ? 7.562 10.742 2.074 1 98.81 97 ILE A CA 1
ATOM 751 C C . ILE A 1 97 ? 6.41 10.094 2.832 1 98.81 97 ILE A C 1
ATOM 753 O O . ILE A 1 97 ? 5.969 8.992 2.482 1 98.81 97 ILE A O 1
ATOM 757 N N . VAL A 1 98 ? 6 10.688 3.895 1 98.81 98 VAL A N 1
ATOM 758 C CA . VAL A 1 98 ? 4.719 10.336 4.5 1 98.81 98 VAL A CA 1
ATOM 759 C C . VAL A 1 98 ? 3.623 11.25 3.957 1 98.81 98 VAL A C 1
ATOM 761 O O . VAL A 1 98 ? 3.67 12.469 4.145 1 98.81 98 VAL A O 1
ATOM 764 N N . LEU A 1 99 ? 2.678 10.656 3.271 1 98.81 99 LEU A N 1
ATOM 765 C CA . LEU A 1 99 ? 1.632 11.422 2.596 1 98.81 99 LEU A CA 1
ATOM 766 C C . LEU A 1 99 ? 0.29 11.242 3.299 1 98.81 99 LEU A C 1
ATOM 768 O O . LEU A 1 99 ? -0.366 10.211 3.143 1 98.81 99 LEU A O 1
ATOM 772 N N . GLY A 1 100 ? -0.122 12.273 4.082 1 98.56 100 GLY A N 1
ATOM 773 C CA . GLY A 1 100 ? -1.477 12.312 4.609 1 98.56 100 GLY A CA 1
ATOM 774 C C . GLY A 1 100 ? -2.48 12.891 3.629 1 98.56 100 GLY A C 1
ATOM 775 O O . GLY A 1 100 ? -2.105 13.359 2.555 1 98.56 100 GLY A O 1
ATOM 776 N N . HIS A 1 101 ? -3.697 12.812 3.979 1 98.56 101 HIS A N 1
ATOM 777 C CA . HIS A 1 101 ? -4.691 13.367 3.066 1 98.56 101 HIS A CA 1
ATOM 778 C C . HIS A 1 101 ? -5.93 13.836 3.82 1 98.56 101 HIS A C 1
ATOM 780 O O . HIS A 1 101 ? -6.211 13.359 4.922 1 98.56 101 HIS A O 1
ATOM 786 N N . ALA A 1 102 ? -6.656 14.703 3.234 1 97.44 102 ALA A N 1
ATOM 787 C CA . ALA A 1 102 ? -7.918 15.203 3.781 1 97.44 102 ALA A CA 1
ATOM 788 C C . ALA A 1 102 ? -9.008 14.141 3.691 1 97.44 102 ALA A C 1
ATOM 790 O O . ALA A 1 102 ? -8.961 13.258 2.836 1 97.44 102 ALA A O 1
ATOM 791 N N . ARG A 1 103 ? -9.961 14.219 4.645 1 96.38 103 ARG A N 1
ATOM 792 C CA . ARG A 1 103 ? -11.125 13.344 4.68 1 96.38 103 ARG A CA 1
ATOM 793 C C . ARG A 1 103 ? -10.711 11.891 4.879 1 96.38 103 ARG A C 1
ATOM 795 O O . ARG A 1 103 ? -11.266 10.992 4.242 1 96.38 103 ARG A O 1
ATOM 802 N N . CYS A 1 104 ? -9.758 11.711 5.641 1 96.56 104 CYS A N 1
ATOM 803 C CA . CYS A 1 104 ? -9.312 10.359 5.98 1 96.56 104 CYS A CA 1
ATOM 804 C C . CYS A 1 104 ? -10.305 9.68 6.918 1 96.56 104 CYS A C 1
ATOM 806 O O . CYS A 1 104 ? -10.508 10.125 8.047 1 96.56 104 CYS A O 1
ATOM 808 N N . GLY A 1 105 ? -10.859 8.594 6.516 1 93.62 105 GLY A N 1
ATOM 809 C CA . GLY A 1 105 ? -11.82 7.863 7.332 1 93.62 105 GLY A CA 1
ATOM 810 C C . GLY A 1 105 ? -11.234 7.367 8.641 1 93.62 105 GLY A C 1
ATOM 811 O O . GLY A 1 105 ? -11.922 7.336 9.664 1 93.62 105 GLY A O 1
ATOM 812 N N . GLY A 1 106 ? -9.977 6.895 8.617 1 94.25 106 GLY A N 1
ATOM 813 C CA . GLY A 1 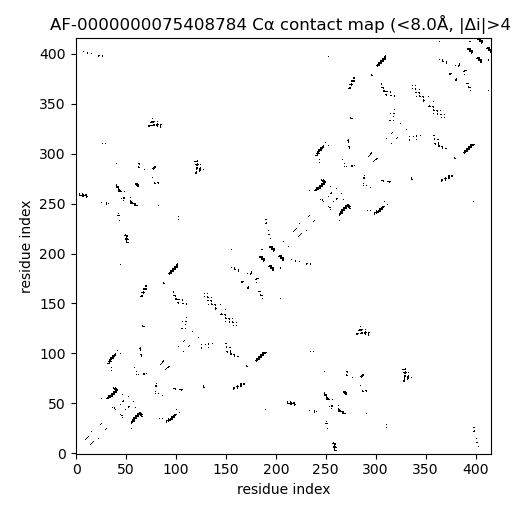106 ? -9.32 6.461 9.836 1 94.25 106 GLY A CA 1
ATOM 814 C C . GLY A 1 106 ? -9.234 7.555 10.891 1 94.25 106 GLY A C 1
ATOM 815 O O . GLY A 1 106 ? -9.516 7.312 12.062 1 94.25 106 GLY A O 1
ATOM 816 N N . VAL A 1 107 ? -8.922 8.695 10.461 1 95.81 107 VAL A N 1
ATOM 817 C CA . VAL A 1 107 ? -8.805 9.828 11.375 1 95.81 107 VAL A CA 1
ATOM 818 C C . VAL A 1 107 ? -10.188 10.234 11.875 1 95.81 107 VAL A C 1
ATOM 820 O O . VAL A 1 107 ? -10.359 10.562 13.047 1 95.81 107 VAL A O 1
ATOM 823 N N . ARG A 1 108 ? -11.141 10.242 10.938 1 93.75 108 ARG A N 1
ATOM 824 C CA . ARG A 1 108 ? -12.508 10.539 11.344 1 93.75 108 ARG A CA 1
ATOM 825 C C . ARG A 1 108 ? -12.969 9.609 12.461 1 93.75 108 ARG A C 1
ATOM 827 O O . ARG A 1 108 ? -13.516 10.055 13.469 1 93.75 108 ARG A O 1
ATOM 834 N N . ALA A 1 109 ? -12.703 8.344 12.281 1 92.38 109 ALA A N 1
ATOM 835 C CA . ALA A 1 109 ? -13.102 7.348 13.281 1 92.38 109 ALA A CA 1
ATOM 836 C C . ALA A 1 109 ? -12.352 7.555 14.586 1 92.38 109 ALA A C 1
ATOM 838 O O . ALA A 1 109 ? -12.898 7.336 15.672 1 92.38 109 ALA A O 1
ATOM 839 N N . LEU A 1 110 ? -11.148 7.895 14.484 1 92.81 110 LEU A N 1
ATOM 840 C CA . LEU A 1 110 ? -10.32 8.148 15.664 1 92.81 110 LEU A CA 1
ATOM 841 C C . LEU A 1 110 ? -10.891 9.297 16.484 1 92.81 110 LEU A C 1
ATOM 843 O O . LEU A 1 110 ? -10.891 9.242 17.719 1 92.81 110 LEU A O 1
ATOM 847 N N . ILE A 1 111 ? -11.367 10.312 15.852 1 92.75 111 ILE A N 1
ATOM 848 C CA . ILE A 1 111 ? -11.859 11.523 16.5 1 92.75 111 ILE A CA 1
ATOM 849 C C . ILE A 1 111 ? -13.273 11.289 17.016 1 92.75 111 ILE A C 1
ATOM 851 O O . ILE A 1 111 ? -13.586 11.625 18.172 1 92.75 111 ILE A O 1
ATOM 855 N N . GLU A 1 112 ? -14.086 10.688 16.203 1 88.88 112 GLU A N 1
ATOM 856 C CA . GLU A 1 112 ? -15.516 10.594 16.484 1 88.88 112 GLU A CA 1
ATOM 857 C C . GLU A 1 112 ? -15.852 9.281 17.188 1 88.88 112 GLU A C 1
ATOM 859 O O . GLU A 1 112 ? -16.922 9.156 17.797 1 88.88 112 GLU A O 1
ATOM 864 N N . GLY A 1 113 ? -14.945 8.438 17.25 1 83.56 113 GLY A N 1
ATOM 865 C CA . GLY A 1 113 ? -15.242 7.117 17.781 1 83.56 113 GLY A CA 1
ATOM 866 C C . GLY A 1 113 ? -16 6.242 16.797 1 83.56 113 GLY A C 1
ATOM 867 O O . GLY A 1 113 ? -16.516 6.73 15.789 1 83.56 113 GLY A O 1
ATOM 868 N N . ASN A 1 114 ? -15.727 4.949 16.922 1 71 114 ASN A N 1
ATOM 869 C CA . ASN A 1 114 ? -16.516 3.955 16.219 1 71 114 ASN A CA 1
ATOM 870 C C . ASN A 1 114 ? -17.266 3.031 17.172 1 71 114 ASN A C 1
ATOM 872 O O . ASN A 1 114 ? -16.656 2.176 17.812 1 71 114 ASN A O 1
ATOM 876 N N . PRO A 1 115 ? -18.625 3.279 17.5 1 55.91 115 PRO A N 1
ATOM 877 C CA . PRO A 1 115 ? -19.406 2.568 18.5 1 55.91 115 PRO A CA 1
ATOM 878 C C . PRO A 1 115 ? -19.375 1.054 18.312 1 55.91 115 PRO A C 1
ATOM 880 O O . PRO A 1 115 ? -19.516 0.306 19.297 1 55.91 115 PRO A O 1
ATOM 883 N N . ASN A 1 116 ? -19.531 0.611 17.203 1 55.62 116 ASN A N 1
ATOM 884 C CA . ASN A 1 116 ? -19.625 -0.825 16.953 1 55.62 116 ASN A CA 1
ATOM 885 C C . ASN A 1 116 ? -18.25 -1.486 16.953 1 55.62 116 ASN A C 1
ATOM 887 O O . ASN A 1 116 ? -18.047 -2.529 16.328 1 55.62 116 ASN A O 1
ATOM 891 N N . ASP A 1 117 ? -17.312 -0.961 17.688 1 59.97 117 ASP A N 1
ATOM 892 C CA . ASP A 1 117 ? -15.922 -1.13 17.266 1 59.97 117 ASP A CA 1
ATOM 893 C C . ASP A 1 117 ? -15.375 -2.477 17.719 1 59.97 117 ASP A C 1
ATOM 895 O O . ASP A 1 117 ? -14.844 -2.594 18.828 1 59.97 117 ASP A O 1
ATOM 899 N N . GLN A 1 118 ? -16.188 -3.537 17.625 1 70.44 118 GLN A N 1
ATOM 900 C CA . GLN A 1 118 ? -15.586 -4.859 17.734 1 70.44 118 GLN A CA 1
ATOM 901 C C . GLN A 1 118 ? -14.43 -5.012 16.75 1 70.44 118 GLN A C 1
ATOM 903 O O . GLN A 1 118 ? -14.539 -5.75 15.766 1 70.44 118 GLN A O 1
ATOM 908 N N . SER A 1 119 ? -13.352 -4.258 17.094 1 87.44 119 SER A N 1
ATOM 909 C CA . SER A 1 119 ? -12.211 -4.285 16.188 1 87.44 119 SER A CA 1
ATOM 910 C C . SER A 1 119 ? -11.141 -5.262 16.672 1 87.44 119 SER A C 1
ATOM 912 O O . SER A 1 119 ? -10.828 -5.309 17.859 1 87.44 119 SER A O 1
ATOM 914 N N . ASP A 1 120 ? -10.75 -6.086 15.844 1 91.19 120 ASP A N 1
ATOM 915 C CA . ASP A 1 120 ? -9.656 -6.996 16.156 1 91.19 120 ASP A CA 1
ATOM 916 C C . ASP A 1 120 ? -8.305 -6.316 15.953 1 91.19 120 ASP A C 1
ATOM 918 O O . ASP A 1 120 ? -7.332 -6.629 16.656 1 91.19 120 ASP A O 1
ATOM 922 N N . PHE A 1 121 ? -8.25 -5.367 14.992 1 94.12 121 PHE A N 1
ATOM 923 C CA . PHE A 1 121 ? -6.926 -4.891 14.602 1 94.12 121 PHE A CA 1
ATOM 924 C C . PHE A 1 121 ? -6.922 -3.377 14.438 1 94.12 121 PHE A C 1
ATOM 926 O O . PHE A 1 121 ? -5.984 -2.701 14.867 1 94.12 121 PHE A O 1
ATOM 933 N N . ILE A 1 122 ? -8.016 -2.811 13.852 1 93.12 122 ILE A N 1
ATOM 934 C CA . ILE A 1 122 ? -7.992 -1.435 13.367 1 93.12 122 ILE A CA 1
ATOM 935 C C . ILE A 1 122 ? -7.918 -0.471 14.555 1 93.12 122 ILE A C 1
ATOM 937 O O . ILE A 1 122 ? -7.258 0.568 14.477 1 93.12 122 ILE A O 1
ATOM 941 N N . ARG A 1 123 ? -8.594 -0.789 15.641 1 90.44 123 ARG A N 1
ATOM 942 C CA . ARG A 1 123 ? -8.539 0.068 16.828 1 90.44 123 ARG A CA 1
ATOM 943 C C . ARG A 1 123 ? -7.113 0.175 17.344 1 90.44 123 ARG A C 1
ATOM 945 O O . ARG A 1 123 ? -6.637 1.272 17.641 1 90.44 123 ARG A O 1
ATOM 952 N N . GLY A 1 124 ? -6.508 -1.009 17.516 1 91.19 124 GLY A N 1
ATOM 953 C CA . GLY A 1 124 ? -5.125 -1.009 17.969 1 91.19 124 GLY A CA 1
ATOM 954 C C . GLY A 1 124 ? -4.195 -0.263 17.031 1 91.19 124 GLY A C 1
ATOM 955 O O . GLY A 1 124 ? -3.303 0.459 17.484 1 91.19 124 GLY A O 1
ATOM 956 N N . TRP A 1 125 ? -4.375 -0.406 15.797 1 94.94 125 TRP A N 1
ATOM 957 C CA . TRP A 1 125 ? -3.561 0.261 14.789 1 94.94 125 TRP A CA 1
ATOM 958 C C . TRP A 1 125 ? -3.707 1.776 14.883 1 94.94 125 TRP A C 1
ATOM 960 O O . TRP A 1 125 ? -2.711 2.504 14.898 1 94.94 125 TRP A O 1
ATOM 970 N N . MET A 1 126 ? -4.934 2.273 15.055 1 94.44 126 MET A N 1
ATOM 971 C CA . MET A 1 126 ? -5.207 3.709 15.039 1 94.44 126 MET A CA 1
ATOM 972 C C . MET A 1 126 ? -4.738 4.371 16.328 1 94.44 126 MET A C 1
ATOM 974 O O . MET A 1 126 ? -4.629 5.594 16.406 1 94.44 126 MET A O 1
ATOM 978 N N . GLN A 1 127 ? -4.406 3.521 17.312 1 93.88 127 GLN A N 1
ATOM 979 C CA . GLN A 1 127 ? -3.877 4.078 18.547 1 93.88 127 GLN A CA 1
ATOM 980 C C . GLN A 1 127 ? -2.504 4.707 18.328 1 93.88 127 GLN A C 1
ATOM 982 O O . GLN A 1 127 ? -2.035 5.484 19.156 1 93.88 127 GLN A O 1
ATOM 987 N N . ILE A 1 128 ? -1.893 4.344 17.266 1 96.06 128 ILE A N 1
ATOM 988 C CA . ILE A 1 128 ? -0.632 4.988 16.906 1 96.06 128 ILE A CA 1
ATOM 989 C C . ILE A 1 128 ? -0.831 6.5 16.812 1 96.06 128 ILE A C 1
ATOM 991 O O . ILE A 1 128 ? 0.064 7.27 17.172 1 96.06 128 ILE A O 1
ATOM 995 N N . ALA A 1 129 ? -2.016 6.914 16.422 1 96.38 129 ALA A N 1
ATOM 996 C CA . ALA A 1 129 ? -2.295 8.32 16.156 1 96.38 129 ALA A CA 1
ATOM 997 C C . ALA A 1 129 ? -3.074 8.945 17.312 1 96.38 129 ALA A C 1
ATOM 999 O O . ALA A 1 129 ? -3.643 10.031 17.172 1 96.38 129 ALA A O 1
ATOM 1000 N N . ARG A 1 130 ? -3.107 8.32 18.469 1 95.19 130 ARG A N 1
ATOM 1001 C CA . ARG A 1 130 ? -3.908 8.797 19.594 1 95.19 130 ARG A CA 1
ATOM 1002 C C . ARG A 1 130 ? -3.482 10.195 20.016 1 95.19 130 ARG A C 1
ATOM 1004 O O . ARG A 1 130 ? -4.328 11.047 20.312 1 95.19 130 ARG A O 1
ATOM 1011 N N . SER A 1 131 ? -2.189 10.406 20.109 1 95.44 131 SER A N 1
ATOM 1012 C CA . SER A 1 131 ? -1.693 11.703 20.547 1 95.44 131 SER A CA 1
ATOM 1013 C C . SER A 1 131 ? -2.062 12.805 19.562 1 95.44 131 SER A C 1
ATOM 1015 O O . SER A 1 131 ? -2.271 13.953 19.938 1 95.44 131 SER A O 1
ATOM 1017 N N . ALA A 1 132 ? -2.066 12.438 18.266 1 94.81 132 ALA A N 1
ATOM 1018 C CA . ALA A 1 132 ? -2.514 13.383 17.25 1 94.81 132 ALA A CA 1
ATOM 1019 C C . ALA A 1 132 ? -3.957 13.812 17.5 1 94.81 132 ALA A C 1
ATOM 1021 O O . ALA A 1 132 ? -4.285 15 17.406 1 94.81 132 ALA A O 1
ATOM 1022 N N . ARG A 1 133 ? -4.801 12.859 17.781 1 95 133 ARG A N 1
ATOM 1023 C CA . ARG A 1 133 ? -6.199 13.117 18.109 1 95 133 ARG A CA 1
ATOM 1024 C C . ARG A 1 133 ? -6.312 14.039 19.312 1 95 133 ARG A C 1
ATOM 1026 O O . ARG A 1 133 ? -7.023 15.047 19.281 1 95 133 ARG A O 1
ATOM 1033 N N . ASP A 1 134 ? -5.594 13.672 20.359 1 94.94 134 ASP A N 1
ATOM 1034 C CA . ASP A 1 134 ? -5.684 14.422 21.609 1 94.94 134 ASP A CA 1
ATOM 1035 C C . ASP A 1 134 ? -5.246 15.875 21.406 1 94.94 134 ASP A C 1
ATOM 1037 O O . ASP A 1 134 ? -5.895 16.797 21.906 1 94.94 134 ASP A O 1
ATOM 1041 N N . ARG A 1 135 ? -4.234 16.062 20.672 1 93.06 135 ARG A N 1
ATOM 1042 C CA . ARG A 1 135 ? -3.727 17.406 20.391 1 93.06 135 ARG A CA 1
ATOM 1043 C C . ARG A 1 135 ? -4.711 18.203 19.547 1 93.06 135 ARG A C 1
ATOM 1045 O O . ARG A 1 135 ? -5 19.359 19.828 1 93.06 135 ARG A O 1
ATOM 1052 N N . ALA A 1 136 ? -5.172 17.578 18.516 1 93.62 136 ALA A N 1
ATOM 1053 C CA . ALA A 1 136 ? -6.113 18.25 17.625 1 93.62 136 ALA A CA 1
ATOM 1054 C C . ALA A 1 136 ? -7.375 18.672 18.375 1 93.62 136 ALA A C 1
ATOM 1056 O O . ALA A 1 136 ? -7.84 19.797 18.219 1 93.62 136 ALA A O 1
ATOM 1057 N N . LEU A 1 137 ? -7.902 17.797 19.203 1 93.06 137 LEU A N 1
ATOM 1058 C CA . LEU A 1 137 ? -9.117 18.078 19.953 1 93.06 137 LEU A CA 1
ATOM 1059 C C . LEU A 1 137 ? -8.883 19.203 20.953 1 93.06 137 LEU A C 1
ATOM 1061 O O . LEU A 1 137 ? -9.703 20.109 21.094 1 93.06 137 LEU A O 1
ATOM 1065 N N . ALA A 1 138 ? -7.812 19.141 21.594 1 93 138 ALA A N 1
ATOM 1066 C CA . ALA A 1 138 ? -7.496 20.141 22.609 1 93 138 ALA A CA 1
ATOM 1067 C C . ALA A 1 138 ? -7.375 21.531 21.984 1 93 138 ALA A C 1
ATOM 1069 O O . ALA A 1 138 ? -7.918 22.5 22.5 1 93 138 ALA A O 1
ATOM 1070 N N . LEU A 1 139 ? -6.691 21.609 20.906 1 90.5 139 LEU A N 1
ATOM 1071 C CA . LEU A 1 139 ? -6.402 22.891 20.281 1 90.5 139 LEU A CA 1
ATOM 1072 C C . LEU A 1 139 ? -7.645 23.453 19.594 1 90.5 139 LEU A C 1
ATOM 1074 O O . LEU A 1 139 ? -7.824 24.672 19.547 1 90.5 139 LEU A O 1
ATOM 1078 N N . THR A 1 140 ? -8.469 22.609 19.125 1 89.44 140 THR A N 1
ATOM 1079 C CA . THR A 1 140 ? -9.656 23.094 18.422 1 89.44 140 THR A CA 1
ATOM 1080 C C . THR A 1 140 ? -10.781 23.406 19.406 1 89.44 140 THR A C 1
ATOM 1082 O O . THR A 1 140 ? -11.508 24.375 19.234 1 89.44 140 THR A O 1
ATOM 1085 N N . LEU A 1 141 ? -10.992 22.547 20.375 1 84.69 141 LEU A N 1
ATOM 1086 C CA . LEU A 1 141 ? -12.016 22.781 21.391 1 84.69 141 LEU A CA 1
ATOM 1087 C C . LEU A 1 141 ? -11.75 24.078 22.141 1 84.69 141 LEU A C 1
ATOM 1089 O O . LEU A 1 141 ? -12.672 24.844 22.406 1 84.69 141 LEU A O 1
ATOM 1093 N N . SER A 1 142 ? -10.539 24.266 22.469 1 87.56 142 SER A N 1
ATOM 1094 C CA . SER A 1 142 ? -10.164 25.469 23.219 1 87.56 142 SER A CA 1
ATOM 1095 C C . SER A 1 142 ? -10.445 26.719 22.406 1 87.56 142 SER A C 1
ATOM 1097 O O . SER A 1 142 ? -10.703 27.781 22.984 1 87.56 142 SER A O 1
ATOM 1099 N N . ALA A 1 143 ? -10.484 26.594 21.141 1 90.25 143 ALA A N 1
ATOM 1100 C CA . ALA A 1 143 ? -10.68 27.75 20.266 1 90.25 143 ALA A CA 1
ATOM 1101 C C . ALA A 1 143 ? -12.125 27.828 19.781 1 90.25 143 ALA A C 1
ATOM 1103 O O . ALA A 1 143 ? -12.469 28.719 19 1 90.25 143 ALA A O 1
ATOM 1104 N N . GLY A 1 144 ? -12.984 26.891 20.188 1 91 144 GLY A N 1
ATOM 1105 C CA . GLY A 1 144 ? -14.383 26.875 19.812 1 91 144 GLY A CA 1
ATOM 1106 C C . GLY A 1 144 ? -14.602 26.547 18.344 1 91 144 GLY A C 1
ATOM 1107 O O . GLY A 1 144 ? -15.594 26.953 17.75 1 91 144 GLY A O 1
ATOM 1108 N N . GLN A 1 145 ? -13.672 25.859 17.766 1 91.19 145 GLN A N 1
ATOM 1109 C CA . GLN A 1 145 ? -13.742 25.516 16.344 1 91.19 145 GLN A CA 1
ATOM 1110 C C . GLN A 1 145 ? -14.609 24.281 16.125 1 91.19 145 GLN A C 1
ATOM 1112 O O . GLN A 1 145 ? -14.828 23.5 17.047 1 91.19 145 GLN A O 1
ATOM 1117 N N . PRO A 1 146 ? -15.125 24.188 14.906 1 91.69 146 PRO A N 1
ATOM 1118 C CA . PRO A 1 146 ? -15.938 23.016 14.594 1 91.69 146 PRO A CA 1
ATOM 1119 C C . PRO A 1 146 ? -15.109 21.734 14.531 1 91.69 146 PRO A C 1
ATOM 1121 O O . PRO A 1 146 ? -13.883 21.781 14.469 1 91.69 146 PRO A O 1
ATOM 1124 N N . ILE A 1 147 ? -15.766 20.562 14.562 1 91.25 147 ILE A N 1
ATOM 1125 C CA . ILE A 1 147 ? -15.148 19.25 14.602 1 91.25 147 ILE A CA 1
ATOM 1126 C C . ILE A 1 147 ? -14.336 19.016 13.328 1 91.25 147 ILE A C 1
ATOM 1128 O O . ILE A 1 147 ? -13.328 18.297 13.352 1 91.25 147 ILE A O 1
ATOM 1132 N N . GLU A 1 148 ? -14.734 19.641 12.266 1 91.5 148 GLU A N 1
ATOM 1133 C CA . GLU A 1 148 ? -14.031 19.5 10.992 1 91.5 148 GLU A CA 1
ATOM 1134 C C . GLU A 1 148 ? -12.617 20.062 11.078 1 91.5 148 GLU A C 1
ATOM 1136 O O . GLU A 1 148 ? -11.703 19.562 10.43 1 91.5 148 GLU A O 1
ATOM 1141 N N . ALA A 1 149 ? -12.516 21.125 11.836 1 93.56 149 ALA A N 1
ATOM 1142 C CA . ALA A 1 149 ? -11.188 21.688 12.047 1 93.56 149 ALA A CA 1
ATOM 1143 C C . ALA A 1 149 ? -10.289 20.719 12.805 1 93.56 149 ALA A C 1
ATOM 1145 O O . ALA A 1 149 ? -9.094 20.609 12.516 1 93.56 149 ALA A O 1
ATOM 1146 N N . ALA A 1 150 ? -10.836 20.047 13.781 1 94.75 150 ALA A N 1
ATOM 1147 C CA . ALA A 1 150 ? -10.086 19.031 14.531 1 94.75 150 ALA A CA 1
ATOM 1148 C C . ALA A 1 150 ? -9.656 17.891 13.633 1 94.75 150 ALA A C 1
ATOM 1150 O O . ALA A 1 150 ? -8.539 17.375 13.758 1 94.75 150 ALA A O 1
ATOM 1151 N N . ARG A 1 151 ? -10.539 17.484 12.711 1 95.25 151 ARG A N 1
ATOM 1152 C CA . ARG A 1 151 ? -10.227 16.422 11.781 1 95.25 151 ARG A CA 1
ATOM 1153 C C . ARG A 1 151 ? -9.039 16.781 10.898 1 95.25 151 ARG A C 1
ATOM 1155 O O . ARG A 1 151 ? -8.094 16.016 10.75 1 95.25 151 ARG A O 1
ATOM 1162 N N . ARG A 1 152 ? -9.141 17.953 10.383 1 94.69 152 ARG A N 1
ATOM 1163 C CA . ARG A 1 152 ? -8.086 18.406 9.492 1 94.69 152 ARG A CA 1
ATOM 1164 C C . ARG A 1 152 ? -6.746 18.484 10.227 1 94.69 152 ARG A C 1
ATOM 1166 O O . ARG A 1 152 ? -5.723 18.047 9.703 1 94.69 152 ARG A O 1
ATOM 1173 N N . MET A 1 153 ? -6.812 19.062 11.367 1 95.25 153 MET A N 1
ATOM 1174 C CA . MET A 1 153 ? -5.598 19.172 12.164 1 95.25 153 MET A CA 1
ATOM 1175 C C . MET A 1 153 ? -5.059 17.781 12.516 1 95.25 153 MET A C 1
ATOM 1177 O O . MET A 1 153 ? -3.852 17.547 12.461 1 95.25 153 MET A O 1
ATOM 1181 N N . CYS A 1 154 ? -5.945 16.891 12.875 1 97.19 154 CYS A N 1
ATOM 1182 C CA . CYS A 1 154 ? -5.539 15.531 13.234 1 97.19 154 CYS A CA 1
ATOM 1183 C C . CYS A 1 154 ? -4.934 14.812 12.039 1 97.19 154 CYS A C 1
ATOM 1185 O O . CYS A 1 154 ? -3.934 14.102 12.18 1 97.19 154 CYS A O 1
ATOM 1187 N N . GLU A 1 155 ? -5.527 14.953 10.852 1 97.88 155 GLU A N 1
ATOM 1188 C CA . GLU A 1 155 ? -4.992 14.367 9.625 1 97.88 155 GLU A CA 1
ATOM 1189 C C . GLU A 1 155 ? -3.559 14.828 9.367 1 97.88 155 GLU A C 1
ATOM 1191 O O . GLU A 1 155 ? -2.701 14.023 8.992 1 97.88 155 GLU A O 1
ATOM 1196 N N . GLN A 1 156 ? -3.314 16.047 9.594 1 97.19 156 GLN A N 1
ATOM 1197 C CA . GLN A 1 156 ? -1.976 16.609 9.422 1 97.19 156 GLN A CA 1
ATOM 1198 C C . GLN A 1 156 ? -1.029 16.109 10.508 1 97.19 156 GLN A C 1
ATOM 1200 O O . GLN A 1 156 ? 0.127 15.781 10.234 1 97.19 156 GLN A O 1
ATOM 1205 N N . GLU A 1 157 ? -1.54 16.016 11.703 1 95.88 157 GLU A N 1
ATOM 1206 C CA . GLU A 1 157 ? -0.723 15.586 12.836 1 95.88 157 GLU A CA 1
ATOM 1207 C C . GLU A 1 157 ? -0.314 14.125 12.695 1 95.88 157 GLU A C 1
ATOM 1209 O O . GLU A 1 157 ? 0.743 13.719 13.188 1 95.88 157 GLU A O 1
ATOM 1214 N N . THR A 1 158 ? -1.175 13.305 12.062 1 97.62 158 THR A N 1
ATOM 1215 C CA . THR A 1 158 ? -0.804 11.906 11.844 1 97.62 158 THR A CA 1
ATOM 1216 C C . THR A 1 158 ? 0.492 11.812 11.039 1 97.62 158 THR A C 1
ATOM 1218 O O . THR A 1 158 ? 1.304 10.914 11.266 1 97.62 158 THR A O 1
ATOM 1221 N N . VAL A 1 159 ? 0.698 12.742 10.117 1 98.19 159 VAL A N 1
ATOM 1222 C CA . VAL A 1 159 ? 1.917 12.789 9.312 1 98.19 159 VAL A CA 1
ATOM 1223 C C . VAL A 1 159 ? 3.117 13.062 10.219 1 98.19 159 VAL A C 1
ATOM 1225 O O . VAL A 1 159 ? 4.137 12.375 10.133 1 98.19 159 VAL A O 1
ATOM 1228 N N . ALA A 1 160 ? 2.959 13.984 11.109 1 96.75 160 ALA A N 1
ATOM 1229 C CA . ALA A 1 160 ? 4.035 14.352 12.023 1 96.75 160 ALA A CA 1
ATOM 1230 C C . ALA A 1 160 ? 4.379 13.203 12.961 1 96.75 160 ALA A C 1
ATOM 1232 O O . ALA A 1 160 ? 5.555 12.938 13.227 1 96.75 160 ALA A O 1
ATOM 1233 N N . ILE A 1 161 ? 3.361 12.531 13.445 1 96.69 161 ILE A N 1
ATOM 1234 C CA . ILE A 1 161 ? 3.562 11.406 14.352 1 96.69 161 ILE A CA 1
ATOM 1235 C C . ILE A 1 161 ? 4.336 10.297 13.633 1 96.69 161 ILE A C 1
ATOM 1237 O O . ILE A 1 161 ? 5.277 9.727 14.195 1 96.69 161 ILE A O 1
ATOM 1241 N N . SER A 1 162 ? 3.957 10.016 12.414 1 98.31 162 SER A N 1
ATOM 1242 C CA . SER A 1 162 ? 4.625 8.984 11.641 1 98.31 162 SER A CA 1
ATOM 1243 C C . SER A 1 162 ? 6.078 9.352 11.359 1 98.31 162 SER A C 1
ATOM 1245 O O . SER A 1 162 ? 6.965 8.492 11.422 1 98.31 162 SER A O 1
ATOM 1247 N N . LEU A 1 163 ? 6.328 10.609 11.062 1 98.38 163 LEU A N 1
ATOM 1248 C CA . LEU A 1 163 ? 7.699 11.078 10.883 1 98.38 163 LEU A CA 1
ATOM 1249 C C . LEU A 1 163 ? 8.508 10.898 12.164 1 98.38 163 LEU A C 1
ATOM 1251 O O . LEU A 1 163 ? 9.664 10.461 12.117 1 98.38 163 LEU A O 1
ATOM 1255 N N . GLY A 1 164 ? 7.926 11.25 13.281 1 97.56 164 GLY A N 1
ATOM 1256 C CA . GLY A 1 164 ? 8.578 11.031 14.562 1 97.56 164 GLY A CA 1
ATOM 1257 C C . GLY A 1 164 ? 8.898 9.57 14.828 1 97.56 164 GLY A C 1
ATOM 1258 O O . GLY A 1 164 ? 9.977 9.242 15.312 1 97.56 164 GLY A O 1
ATOM 1259 N N . ASN A 1 165 ? 7.918 8.727 14.539 1 98.38 165 ASN A N 1
ATOM 1260 C CA . ASN A 1 165 ? 8.117 7.297 14.742 1 98.38 165 ASN A CA 1
ATOM 1261 C C . ASN A 1 165 ? 9.234 6.754 13.859 1 98.38 165 ASN A C 1
ATOM 1263 O O . ASN A 1 165 ? 9.992 5.875 14.273 1 98.38 165 ASN A O 1
ATOM 1267 N N . LEU A 1 166 ? 9.328 7.23 12.594 1 98.75 166 LEU A N 1
ATOM 1268 C CA . LEU A 1 166 ? 10.422 6.828 11.711 1 98.75 166 LEU A CA 1
ATOM 1269 C C . LEU A 1 166 ? 11.773 7.09 12.367 1 98.75 166 LEU A C 1
ATOM 1271 O O . LEU A 1 166 ? 12.695 6.281 12.242 1 98.75 166 LEU A O 1
ATOM 1275 N N . MET A 1 167 ? 11.852 8.133 13.141 1 98.62 167 MET A N 1
ATOM 1276 C CA . MET A 1 167 ? 13.117 8.523 13.758 1 98.62 167 MET A CA 1
ATOM 1277 C C . MET A 1 167 ? 13.453 7.613 14.93 1 98.62 167 MET A C 1
ATOM 1279 O O . MET A 1 167 ? 14.57 7.645 15.445 1 98.62 167 MET A O 1
ATOM 1283 N N . THR A 1 168 ? 12.523 6.789 15.367 1 98.56 168 THR A N 1
ATOM 1284 C CA . THR A 1 168 ? 12.82 5.836 16.438 1 98.56 168 THR A CA 1
ATOM 1285 C C . THR A 1 168 ? 13.547 4.617 15.891 1 98.56 168 THR A C 1
ATOM 1287 O O . THR A 1 168 ? 14.109 3.826 16.656 1 98.56 168 THR A O 1
ATOM 1290 N N . PHE A 1 169 ? 13.523 4.395 14.555 1 98.31 169 PHE A N 1
ATOM 1291 C CA . PHE A 1 169 ? 14.312 3.338 13.93 1 98.31 169 PHE A CA 1
ATOM 1292 C C . PHE A 1 169 ? 15.781 3.723 13.883 1 98.31 169 PHE A C 1
ATOM 1294 O O . PHE A 1 169 ? 16.156 4.723 13.266 1 98.31 169 PHE A O 1
ATOM 1301 N N . PRO A 1 170 ? 16.672 2.951 14.5 1 98 170 PRO A N 1
ATOM 1302 C CA . PRO A 1 170 ? 18.078 3.361 14.586 1 98 170 PRO A CA 1
ATOM 1303 C C . PRO A 1 170 ? 18.734 3.553 13.219 1 98 170 PRO A C 1
ATOM 1305 O O . PRO A 1 170 ? 19.484 4.508 13.016 1 98 170 PRO A O 1
ATOM 1308 N N . TRP A 1 171 ? 18.422 2.691 12.328 1 96.88 171 TRP A N 1
ATOM 1309 C CA . TRP A 1 171 ? 19.062 2.744 11.023 1 96.88 171 TRP A CA 1
ATOM 1310 C C . TRP A 1 171 ? 18.469 3.852 10.156 1 96.88 171 TRP A C 1
ATOM 1312 O O . TRP A 1 171 ? 19.062 4.262 9.164 1 96.88 171 TRP A O 1
ATOM 1322 N N . ILE A 1 172 ? 17.281 4.355 10.484 1 98.69 172 ILE A N 1
ATOM 1323 C CA . ILE A 1 172 ? 16.766 5.559 9.836 1 98.69 172 ILE A CA 1
ATOM 1324 C C . ILE A 1 172 ? 17.422 6.793 10.445 1 98.69 172 ILE A C 1
ATOM 1326 O O . ILE A 1 172 ? 17.922 7.66 9.719 1 98.69 172 ILE A O 1
ATOM 1330 N N . ARG A 1 173 ? 17.406 6.852 11.742 1 98.69 173 ARG A N 1
ATOM 1331 C CA . ARG A 1 173 ? 18.016 7.98 12.445 1 98.69 173 ARG A CA 1
ATOM 1332 C C . ARG A 1 173 ? 19.453 8.195 11.992 1 98.69 173 ARG A C 1
ATOM 1334 O O . ARG A 1 173 ? 19.844 9.328 11.695 1 98.69 173 ARG A O 1
ATOM 1341 N N . GLU A 1 174 ? 20.188 7.133 11.93 1 98.5 174 GLU A N 1
ATOM 1342 C CA . GLU A 1 174 ? 21.594 7.191 11.531 1 98.5 174 GLU A CA 1
ATOM 1343 C C . GLU A 1 174 ? 21.75 7.797 10.133 1 98.5 174 GLU A C 1
ATOM 1345 O O . GLU A 1 174 ? 22.594 8.664 9.914 1 98.5 174 GLU A O 1
ATOM 1350 N N . ARG A 1 175 ? 20.953 7.344 9.242 1 98.56 175 ARG A N 1
ATOM 1351 C CA . ARG A 1 175 ? 21.062 7.805 7.863 1 98.56 175 ARG A CA 1
ATOM 1352 C C . ARG A 1 175 ? 20.609 9.25 7.73 1 98.56 175 ARG A C 1
ATOM 1354 O O . ARG A 1 175 ? 21.156 10.016 6.934 1 98.56 175 ARG A O 1
ATOM 1361 N N . VAL A 1 176 ? 19.562 9.641 8.492 1 98.62 176 VAL A N 1
ATOM 1362 C CA . VAL A 1 176 ? 19.094 11.016 8.477 1 98.62 176 VAL A CA 1
ATOM 1363 C C . VAL A 1 176 ? 20.172 11.945 9.023 1 98.62 176 VAL A C 1
ATOM 1365 O O . VAL A 1 176 ? 20.5 12.961 8.414 1 98.62 176 VAL A O 1
ATOM 1368 N N . GLU A 1 177 ? 20.734 11.57 10.102 1 98.44 177 GLU A N 1
ATOM 1369 C CA . GLU A 1 177 ? 21.766 12.383 10.742 1 98.44 177 GLU A CA 1
ATOM 1370 C C . GLU A 1 177 ? 23.016 12.477 9.875 1 98.44 177 GLU A C 1
ATOM 1372 O O . GLU A 1 177 ? 23.703 13.5 9.891 1 98.44 177 GLU A O 1
ATOM 1377 N N . ALA A 1 178 ? 23.281 11.484 9.094 1 98.38 178 ALA A N 1
ATOM 1378 C CA . ALA A 1 178 ? 24.438 11.461 8.195 1 98.38 178 ALA A CA 1
ATOM 1379 C C . ALA A 1 178 ? 24.156 12.242 6.914 1 98.38 178 ALA A C 1
ATOM 1381 O O . ALA A 1 178 ? 25.062 12.484 6.117 1 98.38 178 ALA A O 1
ATOM 1382 N N . GLY A 1 179 ? 22.938 12.594 6.664 1 98 179 GLY A N 1
ATOM 1383 C CA . GLY A 1 179 ? 22.562 13.367 5.492 1 98 179 GLY A CA 1
ATOM 1384 C C . GLY A 1 179 ? 22.281 12.508 4.273 1 98 179 GLY A C 1
ATOM 1385 O O . GLY A 1 179 ? 22.156 13.023 3.162 1 98 179 GLY A O 1
ATOM 1386 N N . ASN A 1 180 ? 22.109 11.141 4.438 1 98.12 180 ASN A N 1
ATOM 1387 C CA . ASN A 1 180 ? 21.906 10.203 3.34 1 98.12 180 ASN A CA 1
ATOM 1388 C C . ASN A 1 180 ? 20.438 9.883 3.145 1 98.12 180 ASN A C 1
ATOM 1390 O O . ASN A 1 180 ? 20.062 9.227 2.166 1 98.12 180 ASN A O 1
ATOM 1394 N N . LEU A 1 181 ? 19.609 10.328 4.09 1 98.62 181 LEU A N 1
ATOM 1395 C CA . LEU A 1 181 ? 18.172 10.102 4.039 1 98.62 181 LEU A CA 1
ATOM 1396 C C . LEU A 1 181 ? 17.406 11.336 4.516 1 98.62 181 LEU A C 1
ATOM 1398 O O . LEU A 1 181 ? 17.75 11.914 5.555 1 98.62 181 LEU A O 1
ATOM 1402 N N . MET A 1 182 ? 16.453 11.727 3.721 1 98.5 182 MET A N 1
ATOM 1403 C CA . MET A 1 182 ? 15.602 12.867 4.086 1 98.5 182 MET A CA 1
ATOM 1404 C C . MET A 1 182 ? 14.156 12.43 4.277 1 98.5 182 MET A C 1
ATOM 1406 O O . MET A 1 182 ? 13.641 11.617 3.508 1 98.5 182 MET A O 1
ATOM 1410 N N . LEU A 1 183 ? 13.555 12.953 5.301 1 98.5 183 LEU A N 1
ATOM 1411 C CA . LEU A 1 183 ? 12.148 12.68 5.586 1 98.5 183 LEU A CA 1
ATOM 1412 C C . LEU A 1 183 ? 11.273 13.867 5.195 1 98.5 183 LEU A C 1
ATOM 1414 O O . LEU A 1 183 ? 11.641 15.023 5.434 1 98.5 183 LEU A O 1
ATOM 1418 N N . HIS A 1 184 ? 10.156 13.555 4.539 1 98.31 184 HIS A N 1
ATOM 1419 C CA . HIS A 1 184 ? 9.227 14.578 4.074 1 98.31 184 HIS A CA 1
ATOM 1420 C C . HIS A 1 184 ? 7.809 14.289 4.555 1 98.31 184 HIS A C 1
ATOM 1422 O O . HIS A 1 184 ? 7.324 13.164 4.434 1 98.31 184 HIS A O 1
ATOM 1428 N N . GLY A 1 185 ? 7.184 15.281 5.191 1 98.5 185 GLY A N 1
ATOM 1429 C CA . GLY A 1 185 ? 5.758 15.227 5.469 1 98.5 185 GLY A CA 1
ATOM 1430 C C . GLY A 1 185 ? 4.926 15.992 4.457 1 98.5 185 GLY A C 1
ATOM 1431 O O . GLY A 1 185 ? 5.09 17.203 4.293 1 98.5 185 GLY A O 1
ATOM 1432 N N . TRP A 1 186 ? 4.102 15.297 3.719 1 98.69 186 TRP A N 1
ATOM 1433 C CA . TRP A 1 186 ? 3.229 15.914 2.727 1 98.69 186 TRP A CA 1
ATOM 1434 C C . TRP A 1 186 ? 1.763 15.672 3.062 1 98.69 186 TRP A C 1
ATOM 1436 O O . TRP A 1 186 ? 1.433 14.711 3.762 1 98.69 186 TRP A O 1
ATOM 1446 N N . PHE A 1 187 ? 0.906 16.578 2.676 1 98.62 187 PHE A N 1
ATOM 1447 C CA . PHE A 1 187 ? -0.531 16.516 2.912 1 98.62 187 PHE A CA 1
ATOM 1448 C C . PHE A 1 187 ? -1.307 16.859 1.648 1 98.62 187 PHE A C 1
ATOM 1450 O O . PHE A 1 187 ? -1.115 17.938 1.076 1 98.62 187 PHE A O 1
ATOM 1457 N N . TYR A 1 188 ? -2.121 15.938 1.193 1 98.62 188 TYR A N 1
ATOM 1458 C CA . TYR A 1 188 ? -2.898 16.109 -0.029 1 98.62 188 TYR A CA 1
ATOM 1459 C C . TYR A 1 188 ? -4.344 16.484 0.291 1 98.62 188 TYR A C 1
ATOM 1461 O O . TYR A 1 188 ? -5.062 15.703 0.926 1 98.62 188 TYR A O 1
ATOM 1469 N N . ASP A 1 189 ? -4.742 17.656 -0.082 1 97.31 189 ASP A N 1
ATOM 1470 C CA . ASP A 1 189 ? -6.133 18.094 0.001 1 97.31 189 ASP A CA 1
ATOM 1471 C C . ASP A 1 189 ? -6.902 17.719 -1.263 1 97.31 189 ASP A C 1
ATOM 1473 O O . ASP A 1 189 ? -6.906 18.469 -2.238 1 97.31 189 ASP A O 1
ATOM 1477 N N . MET A 1 190 ? -7.609 16.641 -1.179 1 94.94 190 MET A N 1
ATOM 1478 C CA . MET A 1 190 ? -8.258 16.094 -2.367 1 94.94 190 MET A CA 1
ATOM 1479 C C . MET A 1 190 ? -9.453 16.953 -2.775 1 94.94 190 MET A C 1
ATOM 1481 O O . MET A 1 190 ? -9.977 16.812 -3.881 1 94.94 190 MET A O 1
ATOM 1485 N N . GLU A 1 191 ? -9.945 17.766 -1.887 1 93.25 191 GLU A N 1
ATOM 1486 C CA . GLU A 1 191 ? -11.094 18.609 -2.199 1 93.25 191 GLU A CA 1
ATOM 1487 C C . GLU A 1 191 ? -10.719 19.703 -3.193 1 93.25 191 GLU A C 1
ATOM 1489 O O . GLU A 1 191 ? -11.438 19.938 -4.168 1 93.25 191 GLU A O 1
ATOM 1494 N N . ASP A 1 192 ? -9.602 20.328 -2.955 1 94.31 192 ASP A N 1
ATOM 1495 C CA . ASP A 1 192 ? -9.211 21.469 -3.783 1 94.31 192 ASP A CA 1
ATOM 1496 C C . ASP A 1 192 ? -8.055 21.109 -4.703 1 94.31 192 ASP A C 1
ATOM 1498 O O . ASP A 1 192 ? -7.645 21.906 -5.547 1 94.31 192 ASP A O 1
ATOM 1502 N N . GLY A 1 193 ? -7.578 19.922 -4.598 1 96.44 193 GLY A N 1
ATOM 1503 C CA . GLY A 1 193 ? -6.453 19.5 -5.422 1 96.44 193 GLY A CA 1
ATOM 1504 C C . GLY A 1 193 ? -5.168 20.234 -5.09 1 96.44 193 GLY A C 1
ATOM 1505 O O . GLY A 1 193 ? -4.453 20.688 -5.984 1 96.44 193 GLY A O 1
ATOM 1506 N N . LEU A 1 194 ? -4.895 20.375 -3.807 1 97.88 194 LEU A N 1
ATOM 1507 C CA . LEU A 1 194 ? -3.705 21.094 -3.361 1 97.88 194 LEU A CA 1
ATOM 1508 C C . LEU A 1 194 ? -2.768 20.156 -2.594 1 97.88 194 LEU A C 1
ATOM 1510 O O . LEU A 1 194 ? -3.215 19.188 -1.971 1 97.88 194 LEU A O 1
ATOM 1514 N N . LEU A 1 195 ? -1.524 20.422 -2.678 1 98.38 195 LEU A N 1
ATOM 1515 C CA . LEU A 1 195 ? -0.483 19.703 -1.954 1 98.38 195 LEU A CA 1
ATOM 1516 C C . LEU A 1 195 ? 0.234 20.625 -0.972 1 98.38 195 LEU A C 1
ATOM 1518 O O . LEU A 1 195 ? 0.558 21.766 -1.308 1 98.38 195 LEU A O 1
ATOM 1522 N N . PHE A 1 196 ? 0.396 20.156 0.241 1 98.31 196 PHE A N 1
ATOM 1523 C CA . PHE A 1 196 ? 1.112 20.891 1.279 1 98.31 196 PHE A CA 1
ATOM 1524 C C . PHE A 1 196 ? 2.328 20.094 1.755 1 98.31 196 PHE A C 1
ATOM 1526 O O . PHE A 1 196 ? 2.346 18.875 1.687 1 98.31 196 PHE A O 1
ATOM 1533 N N . ARG A 1 197 ? 3.322 20.781 2.193 1 97.75 197 ARG A N 1
ATOM 1534 C CA . ARG A 1 197 ? 4.516 20.172 2.771 1 97.75 197 ARG A CA 1
ATOM 1535 C C . ARG A 1 197 ? 4.762 20.672 4.188 1 97.75 197 ARG A C 1
ATOM 1537 O O . ARG A 1 197 ? 4.543 21.859 4.473 1 97.75 197 ARG A O 1
ATOM 1544 N N . LEU A 1 198 ? 5.152 19.781 5.047 1 97.38 198 LEU A N 1
ATOM 1545 C CA . LEU A 1 198 ? 5.484 20.125 6.422 1 97.38 198 LEU A CA 1
ATOM 1546 C C . LEU A 1 198 ? 6.836 20.828 6.492 1 97.38 198 LEU A C 1
ATOM 1548 O O . LEU A 1 198 ? 7.848 20.281 6.039 1 97.38 198 LEU A O 1
ATOM 1552 N N . ASP A 1 199 ? 6.848 22.016 6.965 1 94.31 199 ASP A N 1
ATOM 1553 C CA . ASP A 1 199 ? 8.094 22.719 7.234 1 94.31 199 ASP A CA 1
ATOM 1554 C C . ASP A 1 199 ? 8.734 22.234 8.531 1 94.31 199 ASP A C 1
ATOM 1556 O O . ASP A 1 199 ? 8.156 22.359 9.609 1 94.31 199 ASP A O 1
ATOM 1560 N N . PRO A 1 200 ? 9.898 21.688 8.391 1 86.69 200 PRO A N 1
ATOM 1561 C CA . PRO A 1 200 ? 10.508 21.094 9.586 1 86.69 200 PRO A CA 1
ATOM 1562 C C . PRO A 1 200 ? 10.875 22.125 10.641 1 86.69 200 PRO A C 1
ATOM 1564 O O . PRO A 1 200 ? 11.078 21.781 11.805 1 86.69 200 PRO A O 1
ATOM 1567 N N . VAL A 1 201 ? 10.953 23.391 10.312 1 88.81 201 VAL A N 1
ATOM 1568 C CA . VAL A 1 201 ? 11.352 24.438 11.242 1 88.81 201 VAL A CA 1
ATOM 1569 C C . VAL A 1 201 ? 10.125 24.969 11.984 1 88.81 201 VAL A C 1
ATOM 1571 O O . VAL A 1 201 ? 10.102 25.016 13.211 1 88.81 201 VAL A O 1
ATOM 1574 N N . THR A 1 202 ? 9.094 25.188 11.297 1 90.62 202 THR A N 1
ATOM 1575 C CA . THR A 1 202 ? 7.918 25.812 11.891 1 90.62 202 THR A CA 1
ATOM 1576 C C . THR A 1 202 ? 6.883 24.766 12.289 1 90.62 202 THR A C 1
ATOM 1578 O O . THR A 1 202 ? 5.938 25.062 13.023 1 90.62 202 THR A O 1
ATOM 1581 N N . ASN A 1 203 ? 7.043 23.578 11.758 1 89.88 203 ASN A N 1
ATOM 1582 C CA . ASN A 1 203 ? 6.102 22.484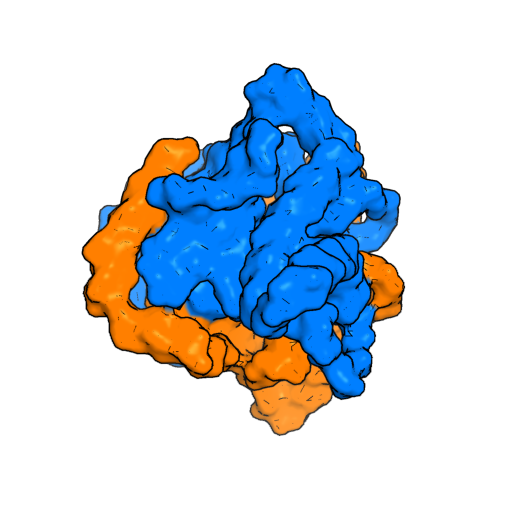 11.992 1 89.88 203 ASN A CA 1
ATOM 1583 C C . ASN A 1 203 ? 4.699 22.844 11.5 1 89.88 203 ASN A C 1
ATOM 1585 O O . ASN A 1 203 ? 3.711 22.547 12.172 1 89.88 203 ASN A O 1
ATOM 1589 N N . THR A 1 204 ? 4.68 23.609 10.469 1 93.06 204 THR A N 1
ATOM 1590 C CA . THR A 1 204 ? 3.416 23.953 9.828 1 93.06 204 THR A CA 1
ATOM 1591 C C . THR A 1 204 ? 3.408 23.5 8.367 1 93.06 204 THR A C 1
ATOM 1593 O O . THR A 1 204 ? 4.461 23.406 7.734 1 93.06 204 THR A O 1
ATOM 1596 N N . PHE A 1 205 ? 2.236 23.188 7.926 1 95.81 205 PHE A N 1
ATOM 1597 C CA . PHE A 1 205 ? 2.092 22.781 6.535 1 95.81 205 PHE A CA 1
ATOM 1598 C C . PHE A 1 205 ? 1.956 24 5.629 1 95.81 205 PHE A C 1
ATOM 1600 O O . PHE A 1 205 ? 1.156 24.891 5.902 1 95.81 205 PHE A O 1
ATOM 1607 N N . GLN A 1 206 ? 2.781 24 4.582 1 96.31 206 GLN A N 1
ATOM 1608 C CA . GLN A 1 206 ? 2.752 25.078 3.59 1 96.31 206 GLN A CA 1
ATOM 1609 C C . GLN A 1 206 ? 2.396 24.531 2.207 1 96.31 206 GLN A C 1
ATOM 1611 O O . GLN A 1 206 ? 2.846 23.453 1.823 1 96.31 206 GLN A O 1
ATOM 1616 N N . GLN A 1 207 ? 1.626 25.281 1.537 1 95.88 207 GLN A N 1
ATOM 1617 C CA . GLN A 1 207 ? 1.236 24.859 0.194 1 95.88 207 GLN A CA 1
ATOM 1618 C C . GLN A 1 207 ? 2.445 24.797 -0.734 1 95.88 207 GLN A C 1
ATOM 1620 O O . GLN A 1 207 ? 3.318 25.672 -0.687 1 95.88 207 GLN A O 1
ATOM 1625 N N . VAL A 1 208 ? 2.498 23.734 -1.543 1 93.56 208 VAL A N 1
ATOM 1626 C CA . VAL A 1 208 ? 3.57 23.516 -2.51 1 93.56 208 VAL A CA 1
ATOM 1627 C C . VAL A 1 208 ? 3.199 24.156 -3.846 1 93.56 208 VAL A C 1
ATOM 1629 O O . VAL A 1 208 ? 2.08 23.984 -4.332 1 93.56 208 VAL A O 1
ATOM 1632 N N . MET B 1 1 ? 12.688 15.43 -5.289 1 89.06 1 MET B N 1
ATOM 1633 C CA . MET B 1 1 ? 11.484 16.031 -4.738 1 89.06 1 MET B CA 1
ATOM 1634 C C . MET B 1 1 ? 10.852 17 -5.742 1 89.06 1 MET B C 1
ATOM 1636 O O . MET B 1 1 ? 9.633 17.016 -5.902 1 89.06 1 MET B O 1
ATOM 1640 N N . ASP B 1 2 ? 11.719 17.547 -6.574 1 90.81 2 ASP B N 1
ATOM 1641 C CA . ASP B 1 2 ? 11.219 18.422 -7.629 1 90.81 2 ASP B CA 1
ATOM 1642 C C . A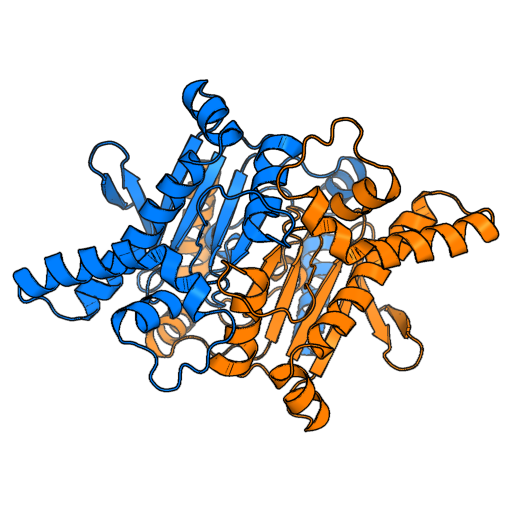SP B 1 2 ? 10.406 17.625 -8.656 1 90.81 2 ASP B C 1
ATOM 1644 O O . ASP B 1 2 ? 9.336 18.078 -9.078 1 90.81 2 ASP B O 1
ATOM 1648 N N . GLN B 1 3 ? 10.906 16.438 -8.984 1 93.62 3 GLN B N 1
ATOM 1649 C CA . GLN B 1 3 ? 10.203 15.602 -9.945 1 93.62 3 GLN B CA 1
ATOM 1650 C C . GLN B 1 3 ? 8.82 15.203 -9.438 1 93.62 3 GLN B C 1
ATOM 1652 O O . GLN B 1 3 ? 7.855 15.172 -10.203 1 93.62 3 GLN B O 1
ATOM 1657 N N . MET B 1 4 ? 8.734 14.906 -8.188 1 96.25 4 MET B N 1
ATOM 1658 C CA . MET B 1 4 ? 7.457 14.531 -7.586 1 96.25 4 MET B CA 1
ATOM 1659 C C . MET B 1 4 ? 6.488 15.711 -7.59 1 96.25 4 MET B C 1
ATOM 1661 O O . MET B 1 4 ? 5.301 15.547 -7.883 1 96.25 4 MET B O 1
ATOM 1665 N N . ILE B 1 5 ? 7.02 16.844 -7.27 1 97.25 5 ILE B N 1
ATOM 1666 C CA . ILE B 1 5 ? 6.195 18.047 -7.246 1 97.25 5 ILE B CA 1
ATOM 1667 C C . ILE B 1 5 ? 5.715 18.375 -8.656 1 97.25 5 ILE B C 1
ATOM 1669 O O . ILE B 1 5 ? 4.559 18.766 -8.852 1 97.25 5 ILE B O 1
ATOM 1673 N N . GLU B 1 6 ? 6.625 18.25 -9.617 1 97.81 6 GLU B N 1
ATOM 1674 C CA . GLU B 1 6 ? 6.223 18.453 -11 1 97.81 6 GLU B CA 1
ATOM 1675 C C . GLU B 1 6 ? 5.156 17.453 -11.43 1 97.81 6 GLU B C 1
ATOM 1677 O O . GLU B 1 6 ? 4.242 17.797 -12.18 1 97.81 6 GLU B O 1
ATOM 1682 N N . GLY B 1 7 ? 5.328 16.172 -11.016 1 98 7 GLY B N 1
ATOM 1683 C CA . GLY B 1 7 ? 4.297 15.18 -11.258 1 98 7 GLY B CA 1
ATOM 1684 C C . GLY B 1 7 ? 2.949 15.562 -10.68 1 98 7 GLY B C 1
ATOM 1685 O O . GLY B 1 7 ? 1.916 15.398 -11.336 1 98 7 GLY B O 1
ATOM 1686 N N . PHE B 1 8 ? 2.982 16.156 -9.547 1 98.44 8 PHE B N 1
ATOM 1687 C CA . PHE B 1 8 ? 1.744 16.609 -8.914 1 98.44 8 PHE B CA 1
ATOM 1688 C C . PHE B 1 8 ? 1.105 17.734 -9.719 1 98.44 8 PHE B C 1
ATOM 1690 O O . PHE B 1 8 ? -0.113 17.75 -9.898 1 98.44 8 PHE B O 1
ATOM 1697 N N . LYS B 1 9 ? 1.91 18.609 -10.141 1 97.94 9 LYS B N 1
ATOM 1698 C CA . LYS B 1 9 ? 1.396 19.734 -10.93 1 97.94 9 LYS B CA 1
ATOM 1699 C C . LYS B 1 9 ? 0.733 19.234 -12.211 1 97.94 9 LYS B C 1
ATOM 1701 O O . LYS B 1 9 ? -0.315 19.734 -12.617 1 97.94 9 LYS B O 1
ATOM 1706 N N . ARG B 1 10 ? 1.316 18.266 -12.852 1 98 10 ARG B N 1
ATOM 1707 C CA . ARG B 1 10 ? 0.713 17.672 -14.039 1 98 10 ARG B CA 1
ATOM 1708 C C . ARG B 1 10 ? -0.623 17.016 -13.711 1 98 10 ARG B C 1
ATOM 1710 O O . ARG B 1 10 ? -1.602 17.188 -14.445 1 98 10 ARG B O 1
ATOM 1717 N N . PHE B 1 11 ? -0.607 16.281 -12.641 1 98 11 PHE B N 1
ATOM 1718 C CA . PHE B 1 11 ? -1.847 15.68 -12.18 1 98 11 PHE B CA 1
ATOM 1719 C C . PHE B 1 11 ? -2.928 16.734 -11.977 1 98 11 PHE B C 1
ATOM 1721 O O . PHE B 1 11 ? -4.047 16.578 -12.469 1 98 11 PHE B O 1
ATOM 1728 N N . ARG B 1 12 ? -2.574 17.75 -11.234 1 97.56 12 ARG B N 1
ATOM 1729 C CA . ARG B 1 12 ? -3.539 18.781 -10.891 1 97.56 12 ARG B CA 1
ATOM 1730 C C . ARG B 1 12 ? -4.086 19.469 -12.141 1 97.56 12 ARG B C 1
ATOM 1732 O O . ARG B 1 12 ? -5.301 19.594 -12.305 1 97.56 12 ARG B O 1
ATOM 1739 N N . ASP B 1 13 ? -3.17 19.766 -13.039 1 97.25 13 ASP B N 1
ATOM 1740 C CA . ASP B 1 13 ? -3.525 20.609 -14.188 1 97.25 13 ASP B CA 1
ATOM 1741 C C . ASP B 1 13 ? -4.195 19.766 -15.273 1 97.25 13 ASP B C 1
ATOM 1743 O O . ASP B 1 13 ? -5.027 20.281 -16.031 1 97.25 13 ASP B O 1
ATOM 1747 N N . ASN B 1 14 ? -3.879 18.5 -15.344 1 95.94 14 ASN B N 1
ATOM 1748 C CA . ASN B 1 14 ? -4.355 17.703 -16.469 1 95.94 14 ASN B CA 1
ATOM 1749 C C . ASN B 1 14 ? -5.422 16.703 -16.047 1 95.94 14 ASN B C 1
ATOM 1751 O O . ASN B 1 14 ? -6.375 16.438 -16.781 1 95.94 14 ASN B O 1
ATOM 1755 N N . TYR B 1 15 ? -5.27 16.141 -14.969 1 96.12 15 TYR B N 1
ATOM 1756 C CA . TYR B 1 15 ? -6.188 15.086 -14.57 1 96.12 15 TYR B CA 1
ATOM 1757 C C . TYR B 1 15 ? -7.242 15.609 -13.602 1 96.12 15 TYR B C 1
ATOM 1759 O O . TYR B 1 15 ? -8.445 15.477 -13.852 1 96.12 15 TYR B O 1
ATOM 1767 N N . PHE B 1 16 ? -6.816 16.234 -12.562 1 97.12 16 PHE B N 1
ATOM 1768 C CA . PHE B 1 16 ? -7.727 16.75 -11.547 1 97.12 16 PHE B CA 1
ATOM 1769 C C . PHE B 1 16 ? -8.648 17.812 -12.133 1 97.12 16 PHE B C 1
ATOM 1771 O O . PHE B 1 16 ? -9.867 17.734 -11.969 1 97.12 16 PHE B O 1
ATOM 1778 N N . ALA B 1 17 ? -8.078 18.766 -12.812 1 96.62 17 ALA B N 1
ATOM 1779 C CA . ALA B 1 17 ? -8.836 19.875 -13.383 1 96.62 17 ALA B CA 1
ATOM 1780 C C . ALA B 1 17 ? -9.859 19.375 -14.398 1 96.62 17 ALA B C 1
ATOM 1782 O O . ALA B 1 17 ? -10.953 19.938 -14.523 1 96.62 17 ALA B O 1
ATOM 1783 N N . LYS B 1 18 ? -9.539 18.312 -15.086 1 96.62 18 LYS B N 1
ATOM 1784 C CA . LYS B 1 18 ? -10.398 17.812 -16.156 1 96.62 18 LYS B CA 1
ATOM 1785 C C . LYS B 1 18 ? -11.438 16.844 -15.625 1 96.62 18 LYS B C 1
ATOM 1787 O O . LYS B 1 18 ? -12.398 16.5 -16.312 1 96.62 18 LYS B O 1
ATOM 1792 N N . ASN B 1 19 ? -11.25 16.406 -14.414 1 97 19 ASN B N 1
ATOM 1793 C CA . ASN B 1 19 ? -12.156 15.422 -13.82 1 97 19 ASN B CA 1
ATOM 1794 C C . ASN B 1 19 ? -12.758 15.938 -12.508 1 97 19 ASN B C 1
ATOM 1796 O O . ASN B 1 19 ? -12.906 15.18 -11.555 1 97 19 ASN B O 1
ATOM 1800 N N . ARG B 1 20 ? -13.094 17.203 -12.391 1 96.44 20 ARG B N 1
ATOM 1801 C CA . ARG B 1 20 ? -13.57 17.859 -11.18 1 96.44 20 ARG B CA 1
ATOM 1802 C C . ARG B 1 20 ? -14.836 17.203 -10.648 1 96.44 20 ARG B C 1
ATOM 1804 O O . ARG B 1 20 ? -14.984 17.016 -9.445 1 96.44 20 ARG B O 1
ATOM 1811 N N . PRO B 1 21 ? -15.781 16.828 -11.547 1 97.06 21 PRO B N 1
ATOM 1812 C CA . PRO B 1 21 ? -16.984 16.172 -11.023 1 97.06 21 PRO B CA 1
ATOM 1813 C C . PRO B 1 21 ? -16.672 14.883 -10.266 1 97.06 21 PRO B C 1
ATOM 1815 O O . PRO B 1 21 ? -17.297 14.602 -9.242 1 97.06 21 PRO B O 1
ATOM 1818 N N . LEU B 1 22 ? -15.719 14.117 -10.773 1 96.44 22 LEU B N 1
ATOM 1819 C CA . LEU B 1 22 ? -15.297 12.891 -10.102 1 96.44 22 LEU B CA 1
ATOM 1820 C C . LEU B 1 22 ? -14.758 13.195 -8.711 1 96.44 22 LEU B C 1
ATOM 1822 O O . LEU B 1 22 ? -15.203 12.602 -7.723 1 96.44 22 LEU B O 1
ATOM 1826 N N . PHE B 1 23 ? -13.875 14.148 -8.609 1 96.5 23 PHE B N 1
ATOM 1827 C CA . PHE B 1 23 ? -13.219 14.461 -7.348 1 96.5 23 PHE B CA 1
ATOM 1828 C C . PHE B 1 23 ? -14.188 15.125 -6.383 1 96.5 23 PHE B C 1
ATOM 1830 O O . PHE B 1 23 ? -14.125 14.898 -5.172 1 96.5 23 PHE B O 1
ATOM 1837 N N . ASP B 1 24 ? -15.109 15.922 -6.887 1 96.62 24 ASP B N 1
ATOM 1838 C CA . ASP B 1 24 ? -16.156 16.5 -6.051 1 96.62 24 ASP B CA 1
ATOM 1839 C C . ASP B 1 24 ? -17.031 15.422 -5.434 1 96.62 24 ASP B C 1
ATOM 1841 O O . ASP B 1 24 ? -17.359 15.484 -4.246 1 96.62 24 ASP B O 1
ATOM 1845 N N . ASN B 1 25 ? -17.359 14.492 -6.254 1 96.94 25 ASN B N 1
ATOM 1846 C CA . ASN B 1 25 ? -18.172 13.391 -5.77 1 96.94 25 ASN B CA 1
ATOM 1847 C C . ASN B 1 25 ? -17.453 12.57 -4.707 1 96.94 25 ASN B C 1
ATOM 1849 O O . ASN B 1 25 ? -18.031 12.227 -3.676 1 96.94 25 ASN B O 1
ATOM 1853 N N . LEU B 1 26 ? -16.188 12.273 -4.957 1 96.25 26 LEU B N 1
ATOM 1854 C CA . LEU B 1 26 ? -15.391 11.492 -4.02 1 96.25 26 LEU B CA 1
ATOM 1855 C C . LEU B 1 26 ? -15.195 12.242 -2.709 1 96.25 26 LEU B C 1
ATOM 1857 O O . LEU B 1 26 ? -15.156 11.633 -1.638 1 96.25 26 LEU B O 1
ATOM 1861 N N . ALA B 1 27 ? -15.047 13.547 -2.789 1 94.19 27 ALA B N 1
ATOM 1862 C CA . ALA B 1 27 ? -14.883 14.359 -1.586 1 94.19 27 ALA B CA 1
ATOM 1863 C C . ALA B 1 27 ? -16.172 14.406 -0.774 1 94.19 27 ALA B C 1
ATOM 1865 O O . ALA B 1 27 ? -16.141 14.336 0.457 1 94.19 27 ALA B O 1
ATOM 1866 N N . GLN B 1 28 ? -17.281 14.453 -1.421 1 94.12 28 GLN B N 1
ATOM 1867 C CA . GLN B 1 28 ? -18.562 14.641 -0.77 1 94.12 28 GLN B CA 1
ATOM 1868 C C . GLN B 1 28 ? -19.125 13.312 -0.278 1 94.12 28 GLN B C 1
ATOM 1870 O O . GLN B 1 28 ? -19.656 13.227 0.834 1 94.12 28 GLN B O 1
ATOM 1875 N N . GLN B 1 29 ? -18.984 12.281 -1.097 1 95.06 29 GLN B N 1
ATOM 1876 C CA . GLN B 1 29 ? -19.688 11.023 -0.819 1 95.06 29 GLN B CA 1
ATOM 1877 C C . GLN B 1 29 ? -18.766 10.047 -0.084 1 95.06 29 GLN B C 1
ATOM 1879 O O . GLN B 1 29 ? -19.234 9.047 0.47 1 95.06 29 GLN B O 1
ATOM 1884 N N . GLY B 1 30 ? -17.531 10.344 -0.027 1 95.19 30 GLY B N 1
ATOM 1885 C CA . GLY B 1 30 ? -16.609 9.391 0.562 1 95.19 30 GLY B CA 1
ATOM 1886 C C . GLY B 1 30 ? -16.203 8.281 -0.394 1 95.19 30 GLY B C 1
ATOM 1887 O O . GLY B 1 30 ? -16.266 8.453 -1.613 1 95.19 30 GLY B O 1
ATOM 1888 N N . GLN B 1 31 ? -15.648 7.238 0.126 1 96 31 GLN B N 1
ATOM 1889 C CA . GLN B 1 31 ? -15.211 6.125 -0.709 1 96 31 GLN B CA 1
ATOM 1890 C C . GLN B 1 31 ? -16.141 4.922 -0.55 1 96 31 GLN B C 1
ATOM 1892 O O . GLN B 1 31 ? -16.578 4.617 0.558 1 96 31 GLN B O 1
ATOM 1897 N N . THR B 1 32 ? -16.391 4.27 -1.675 1 96.94 32 THR B N 1
ATOM 1898 C CA . THR B 1 32 ? -17.141 3.023 -1.664 1 96.94 32 THR B CA 1
ATOM 1899 C C . THR B 1 32 ? -16.578 2.033 -2.674 1 96.94 32 THR B C 1
ATOM 1901 O O . THR B 1 32 ? -17.312 1.482 -3.496 1 96.94 32 THR B O 1
ATOM 1904 N N . PRO B 1 33 ? -15.266 1.772 -2.605 1 97.75 33 PRO B N 1
ATOM 1905 C CA . PRO B 1 33 ? -14.695 0.767 -3.504 1 97.75 33 PRO B CA 1
ATOM 1906 C C . PRO B 1 33 ? -15.258 -0.632 -3.258 1 97.75 33 PRO B C 1
ATOM 1908 O O . PRO B 1 33 ? -15.523 -1.002 -2.111 1 97.75 33 PRO B O 1
ATOM 1911 N N . ASN B 1 34 ? -15.406 -1.373 -4.289 1 97.81 34 ASN B N 1
ATOM 1912 C CA . ASN B 1 34 ? -15.898 -2.738 -4.137 1 97.81 34 ASN B CA 1
ATOM 1913 C C . ASN B 1 34 ? -14.75 -3.744 -4.078 1 97.81 34 ASN B C 1
ATOM 1915 O O . ASN B 1 34 ? -14.977 -4.941 -3.893 1 97.81 34 ASN B O 1
ATOM 1919 N N . VAL B 1 35 ? -13.484 -3.271 -4.238 1 98.56 35 VAL B N 1
ATOM 1920 C CA . VAL B 1 35 ? -12.328 -4.16 -4.316 1 98.56 35 VAL B CA 1
ATOM 1921 C C . VAL B 1 35 ? -11.273 -3.727 -3.299 1 98.56 35 VAL B C 1
ATOM 1923 O O . VAL B 1 35 ? -10.977 -2.535 -3.166 1 98.56 35 VAL B O 1
ATOM 1926 N N . LEU B 1 36 ? -10.789 -4.629 -2.502 1 98.88 36 LEU B N 1
ATOM 1927 C CA . LEU B 1 36 ? -9.5 -4.52 -1.837 1 98.88 36 LEU B CA 1
ATOM 1928 C C . LEU B 1 36 ? -8.406 -5.211 -2.648 1 98.88 36 LEU B C 1
ATOM 1930 O O . LEU B 1 36 ? -8.492 -6.414 -2.908 1 98.88 36 LEU B O 1
ATOM 1934 N N . LEU B 1 37 ? -7.473 -4.469 -3.172 1 98.88 37 LEU B N 1
ATOM 1935 C CA . LEU B 1 37 ? -6.324 -5.066 -3.842 1 98.88 37 LEU B CA 1
ATOM 1936 C C . LEU B 1 37 ? -5.102 -5.066 -2.93 1 98.88 37 LEU B C 1
ATOM 1938 O O . LEU B 1 37 ? -4.711 -4.02 -2.408 1 98.88 37 LEU B O 1
ATOM 1942 N N . ILE B 1 38 ? -4.562 -6.211 -2.662 1 98.88 38 ILE B N 1
ATOM 1943 C CA . ILE B 1 38 ? -3.342 -6.391 -1.885 1 98.88 38 ILE B CA 1
ATOM 1944 C C . ILE B 1 38 ? -2.172 -6.688 -2.822 1 98.88 38 ILE B C 1
ATOM 1946 O O . ILE B 1 38 ? -2.115 -7.758 -3.434 1 98.88 38 ILE B O 1
ATOM 1950 N N . GLY B 1 39 ? -1.275 -5.766 -2.949 1 98.75 39 GLY B N 1
ATOM 1951 C CA . GLY B 1 39 ? -0.136 -5.895 -3.844 1 98.75 39 GLY B CA 1
ATOM 1952 C C . GLY B 1 39 ? 1.194 -5.668 -3.15 1 98.75 39 GLY B C 1
ATOM 1953 O O . GLY B 1 39 ? 1.235 -5.391 -1.95 1 98.75 39 GLY B O 1
ATOM 1954 N N . CYS B 1 40 ? 2.244 -5.789 -3.91 1 98.81 40 CYS B N 1
ATOM 1955 C CA . CYS B 1 40 ? 3.592 -5.617 -3.383 1 98.81 40 CYS B CA 1
ATOM 1956 C C . CYS B 1 40 ? 3.988 -4.148 -3.361 1 98.81 40 CYS B C 1
ATOM 1958 O O . CYS B 1 40 ? 3.584 -3.379 -4.238 1 98.81 40 CYS B O 1
ATOM 1960 N N . SER B 1 41 ? 4.797 -3.744 -2.422 1 98.81 41 SER B N 1
ATOM 1961 C CA . SER B 1 41 ? 5.348 -2.396 -2.346 1 98.81 41 SER B CA 1
ATOM 1962 C C . SER B 1 41 ? 6.27 -2.107 -3.527 1 98.81 41 SER B C 1
ATOM 1964 O O . SER B 1 41 ? 6.617 -0.953 -3.781 1 98.81 41 SER B O 1
ATOM 1966 N N . ASP B 1 42 ? 6.637 -3.064 -4.312 1 98.69 42 ASP B N 1
ATOM 1967 C CA . ASP B 1 42 ? 7.59 -3 -5.418 1 98.69 42 ASP B CA 1
ATOM 1968 C C . ASP B 1 42 ? 7.273 -1.83 -6.348 1 98.69 42 ASP B C 1
ATOM 1970 O O . ASP B 1 42 ? 6.121 -1.644 -6.746 1 98.69 42 ASP B O 1
ATOM 1974 N N . SER B 1 43 ? 8.289 -1.064 -6.688 1 98.69 43 SER B N 1
ATOM 1975 C CA . SER B 1 43 ? 8.117 0.159 -7.465 1 98.69 43 SER B CA 1
ATOM 1976 C C . SER B 1 43 ? 7.711 -0.151 -8.898 1 98.69 43 SER B C 1
ATOM 1978 O O . SER B 1 43 ? 7.242 0.732 -9.625 1 98.69 43 SER B O 1
ATOM 1980 N N . ARG B 1 44 ? 7.871 -1.348 -9.352 1 98.31 44 ARG B N 1
ATOM 1981 C CA . ARG B 1 44 ? 7.668 -1.718 -10.75 1 98.31 44 ARG B CA 1
ATOM 1982 C C . ARG B 1 44 ? 6.238 -2.199 -10.984 1 98.31 44 ARG B C 1
ATOM 1984 O O . ARG B 1 44 ? 5.797 -2.314 -12.125 1 98.31 44 ARG B O 1
ATOM 1991 N N . VAL B 1 45 ? 5.426 -2.41 -9.891 1 97.88 45 VAL B N 1
ATOM 1992 C CA . VAL B 1 45 ? 4.137 -3.076 -10.047 1 97.88 45 VAL B CA 1
ATOM 1993 C C . VAL B 1 45 ? 3.055 -2.281 -9.312 1 97.88 45 VAL B C 1
ATOM 1995 O O . VAL B 1 45 ? 2.357 -2.818 -8.453 1 97.88 45 VAL B O 1
ATOM 1998 N N . ASP B 1 46 ? 2.717 -1.094 -9.805 1 97.75 46 ASP B N 1
ATOM 1999 C CA . ASP B 1 46 ? 1.698 -0.247 -9.195 1 97.75 46 ASP B CA 1
ATOM 2000 C C . ASP B 1 46 ? 0.297 -0.673 -9.625 1 97.75 46 ASP B C 1
ATOM 2002 O O . ASP B 1 46 ? -0.02 -0.673 -10.812 1 97.75 46 ASP B O 1
ATOM 2006 N N . PRO B 1 47 ? -0.584 -0.951 -8.656 1 98 47 PRO B N 1
ATOM 2007 C CA . PRO B 1 47 ? -1.909 -1.469 -9 1 98 47 PRO B CA 1
ATOM 2008 C C . PRO B 1 47 ? -2.707 -0.507 -9.883 1 98 47 PRO B C 1
ATOM 2010 O O . PRO B 1 47 ? -3.35 -0.933 -10.844 1 98 47 PRO B O 1
ATOM 2013 N N . ALA B 1 48 ? -2.674 0.773 -9.586 1 97.25 48 ALA B N 1
ATOM 2014 C CA . ALA B 1 48 ? -3.48 1.722 -10.352 1 97.25 48 ALA B CA 1
ATOM 2015 C C . ALA B 1 48 ? -3.018 1.792 -11.805 1 97.25 48 ALA B C 1
ATOM 2017 O O . ALA B 1 48 ? -3.834 1.92 -12.719 1 97.25 48 ALA B O 1
ATOM 2018 N N . ILE B 1 49 ? -1.704 1.763 -12.016 1 97.5 49 ILE B N 1
ATOM 2019 C CA . ILE B 1 49 ? -1.15 1.795 -13.367 1 97.5 49 ILE B CA 1
ATOM 2020 C C . ILE B 1 49 ? -1.517 0.511 -14.102 1 97.5 49 ILE B C 1
ATOM 2022 O O . ILE B 1 49 ? -2.074 0.557 -15.203 1 97.5 49 ILE B O 1
ATOM 2026 N N . ILE B 1 50 ? -1.308 -0.667 -13.477 1 97.94 50 ILE B N 1
ATOM 2027 C CA . ILE B 1 50 ? -1.47 -1.981 -14.086 1 97.94 50 ILE B CA 1
ATOM 2028 C C . ILE B 1 50 ? -2.928 -2.186 -14.492 1 97.94 50 ILE B C 1
ATOM 2030 O O . ILE B 1 50 ? -3.213 -2.785 -15.531 1 97.94 50 ILE B O 1
ATOM 2034 N N . PHE B 1 51 ? -3.857 -1.623 -13.727 1 98.25 51 PHE B N 1
ATOM 2035 C CA . PHE B 1 51 ? -5.262 -1.902 -13.992 1 98.25 51 PHE B CA 1
ATOM 2036 C C . PHE B 1 51 ? -5.965 -0.668 -14.539 1 98.25 51 PHE B C 1
ATOM 2038 O O . PHE B 1 51 ? -7.191 -0.643 -14.648 1 98.25 51 PHE B O 1
ATOM 2045 N N . ASP B 1 52 ? -5.164 0.349 -14.859 1 97.25 52 ASP B N 1
ATOM 2046 C CA . ASP B 1 52 ? -5.734 1.577 -15.398 1 97.25 52 ASP B CA 1
ATOM 2047 C C . ASP B 1 52 ? -6.941 2.033 -14.578 1 97.25 52 ASP B C 1
ATOM 2049 O O . ASP B 1 52 ? -8.023 2.244 -15.125 1 97.25 52 ASP B O 1
ATOM 2053 N N . ALA B 1 53 ? -6.695 2.094 -13.266 1 96.25 53 ALA B N 1
ATOM 2054 C CA . ALA B 1 53 ? -7.777 2.369 -12.32 1 96.25 53 ALA B CA 1
ATOM 2055 C C . ALA B 1 53 ? -7.941 3.869 -12.102 1 96.25 53 ALA B C 1
ATOM 2057 O O . ALA B 1 53 ? -6.98 4.629 -12.219 1 96.25 53 ALA B O 1
ATOM 2058 N N . GLN B 1 54 ? -9.125 4.289 -11.773 1 96.19 54 GLN B N 1
ATOM 2059 C CA . GLN B 1 54 ? -9.43 5.668 -11.398 1 96.19 54 GLN B CA 1
ATOM 2060 C C . GLN B 1 54 ? -9.547 5.812 -9.883 1 96.19 54 GLN B C 1
ATOM 2062 O O . GLN B 1 54 ? -9.812 4.836 -9.18 1 96.19 54 GLN B O 1
ATOM 2067 N N . PRO B 1 55 ? -9.328 7.059 -9.367 1 97.06 55 PRO B N 1
ATOM 2068 C CA . PRO B 1 55 ? -9.555 7.281 -7.938 1 97.06 55 PRO B CA 1
ATOM 2069 C C . PRO B 1 55 ? -10.945 6.836 -7.484 1 97.06 55 PRO B C 1
ATOM 2071 O O . PRO B 1 55 ? -11.938 7.094 -8.172 1 97.06 55 PRO B O 1
ATOM 2074 N N . GLY B 1 56 ? -10.984 6.09 -6.43 1 97.5 56 GLY B N 1
ATOM 2075 C CA . GLY B 1 56 ? -12.258 5.656 -5.879 1 97.5 56 GLY B CA 1
ATOM 2076 C C . GLY B 1 56 ? -12.594 4.211 -6.203 1 97.5 56 GLY B C 1
ATOM 2077 O O . GLY B 1 56 ? -13.484 3.621 -5.59 1 97.5 56 GLY B O 1
ATOM 2078 N N . GLU B 1 57 ? -11.781 3.547 -7.043 1 97.12 57 GLU B N 1
ATOM 2079 C CA . GLU B 1 57 ? -12.188 2.246 -7.57 1 97.12 57 GLU B CA 1
ATOM 2080 C C . GLU B 1 57 ? -11.648 1.108 -6.707 1 97.12 57 GLU B C 1
ATOM 2082 O O . GLU B 1 57 ? -12.273 0.048 -6.617 1 97.12 57 GLU B O 1
ATOM 2087 N N . MET B 1 58 ? -10.461 1.299 -6.098 1 97.94 58 MET B N 1
ATOM 2088 C CA . MET B 1 58 ? -9.852 0.212 -5.336 1 97.94 58 MET B CA 1
ATOM 2089 C C . MET B 1 58 ? -9.266 0.727 -4.023 1 97.94 58 MET B C 1
ATOM 2091 O O . MET B 1 58 ? -8.531 1.713 -4.012 1 97.94 58 MET B O 1
ATOM 2095 N N . PHE B 1 59 ? -9.719 0.096 -2.924 1 98.75 59 PHE B N 1
ATOM 2096 C CA . PHE B 1 59 ? -8.945 0.19 -1.691 1 98.75 59 PHE B CA 1
ATOM 2097 C C . PHE B 1 59 ? -7.676 -0.651 -1.782 1 98.75 59 PHE B C 1
ATOM 2099 O O . PHE B 1 59 ? -7.73 -1.832 -2.131 1 98.75 59 PHE B O 1
ATOM 2106 N N . VAL B 1 60 ? -6.453 -0.042 -1.556 1 98.88 60 VAL B N 1
ATOM 2107 C CA . VAL B 1 60 ? -5.223 -0.736 -1.912 1 98.88 60 VAL B CA 1
ATOM 2108 C C . VAL B 1 60 ? -4.328 -0.866 -0.681 1 98.88 60 VAL B C 1
ATOM 2110 O O . VAL B 1 60 ? -4.102 0.111 0.038 1 98.88 60 VAL B O 1
ATOM 2113 N N . LEU B 1 61 ? -3.934 -2.027 -0.374 1 98.81 61 LEU B N 1
ATOM 2114 C CA . LEU B 1 61 ? -2.881 -2.357 0.579 1 98.81 61 LEU B CA 1
ATOM 2115 C C . LEU B 1 61 ? -1.61 -2.795 -0.144 1 98.81 61 LEU B C 1
ATOM 2117 O O . LEU B 1 61 ? -1.655 -3.664 -1.017 1 98.81 61 LEU B O 1
ATOM 2121 N N . ARG B 1 62 ? -0.523 -2.125 0.085 1 98.75 62 ARG B N 1
ATOM 2122 C CA . ARG B 1 62 ? 0.757 -2.525 -0.49 1 98.75 62 ARG B CA 1
ATOM 2123 C C . ARG B 1 62 ? 1.794 -2.77 0.601 1 98.75 62 ARG B C 1
ATOM 2125 O O . ARG B 1 62 ? 2.045 -1.896 1.434 1 98.75 62 ARG B O 1
ATOM 2132 N N . ASN B 1 63 ? 2.314 -3.928 0.631 1 98.5 63 ASN B N 1
ATOM 2133 C CA . ASN B 1 63 ? 3.393 -4.352 1.517 1 98.5 63 ASN B CA 1
ATOM 2134 C C . ASN B 1 63 ? 4.391 -5.246 0.792 1 98.5 63 ASN B C 1
ATOM 2136 O O . ASN B 1 63 ? 4.277 -5.465 -0.415 1 98.5 63 ASN B O 1
ATOM 2140 N N . VAL B 1 64 ? 5.453 -5.691 1.568 1 97.62 64 VAL B N 1
ATOM 2141 C CA . VAL B 1 64 ? 6.484 -6.508 0.934 1 97.62 64 VAL B CA 1
ATOM 2142 C C . VAL B 1 64 ? 5.902 -7.867 0.548 1 97.62 64 VAL B C 1
ATOM 2144 O O . VAL B 1 64 ? 5.375 -8.586 1.398 1 97.62 64 VAL B O 1
ATOM 2147 N N . ALA B 1 65 ? 5.883 -8.141 -0.771 1 98.06 65 ALA B N 1
ATOM 2148 C CA . ALA B 1 65 ? 5.57 -9.453 -1.341 1 98.06 65 ALA B CA 1
ATOM 2149 C C . ALA B 1 65 ? 4.074 -9.742 -1.246 1 98.06 65 ALA B C 1
ATOM 2151 O O . ALA B 1 65 ? 3.66 -10.906 -1.289 1 98.06 65 ALA B O 1
ATOM 2152 N N . ASN B 1 66 ? 3.256 -8.703 -0.983 1 98.38 66 ASN B N 1
ATOM 2153 C CA . ASN B 1 66 ? 1.804 -8.852 -0.991 1 98.38 66 ASN B CA 1
ATOM 2154 C C . ASN B 1 66 ? 1.348 -9.938 -0.017 1 98.38 66 ASN B C 1
ATOM 2156 O O . ASN B 1 66 ? 0.488 -10.758 -0.35 1 98.38 66 ASN B O 1
ATOM 2160 N N . LEU B 1 67 ? 1.854 -9.945 1.162 1 98.56 67 LEU B N 1
ATOM 2161 C CA . LEU B 1 67 ? 1.581 -11.031 2.094 1 98.56 67 LEU B CA 1
ATOM 2162 C C . LEU B 1 67 ? 0.492 -10.641 3.086 1 98.56 67 LEU B C 1
ATOM 2164 O O . LEU B 1 67 ? 0.357 -9.469 3.434 1 98.56 67 LEU B O 1
ATOM 2168 N N . ILE B 1 68 ? -0.282 -11.625 3.523 1 98.44 68 ILE B N 1
ATOM 2169 C CA . ILE B 1 68 ? -1.257 -11.523 4.605 1 98.44 68 ILE B CA 1
ATOM 2170 C C . ILE B 1 68 ? -0.908 -12.523 5.707 1 98.44 68 ILE B C 1
ATOM 2172 O O . ILE B 1 68 ? -0.823 -13.734 5.453 1 98.44 68 ILE B O 1
ATOM 2176 N N . PRO B 1 69 ? -0.648 -12.031 6.902 1 97.44 69 PRO B N 1
ATOM 2177 C CA . PRO B 1 69 ? -0.435 -12.969 8.008 1 97.44 69 PRO B CA 1
ATOM 2178 C C . PRO B 1 69 ? -1.719 -13.672 8.438 1 97.44 69 PRO B C 1
ATOM 2180 O O . PRO B 1 69 ? -2.818 -13.203 8.125 1 97.44 69 PRO B O 1
ATOM 2183 N N . PRO B 1 70 ? -1.607 -14.859 9.117 1 96.94 70 PRO B N 1
ATOM 2184 C CA . PRO B 1 70 ? -2.812 -15.477 9.672 1 96.94 70 PRO B CA 1
ATOM 2185 C C . PRO B 1 70 ? -3.486 -14.609 10.734 1 96.94 70 PRO B C 1
ATOM 2187 O O . PRO B 1 70 ? -2.842 -13.734 11.32 1 96.94 70 PRO B O 1
ATOM 2190 N N . PHE B 1 71 ? -4.746 -14.891 10.891 1 97.19 71 PHE B N 1
ATOM 2191 C CA . PHE B 1 71 ? -5.508 -14.211 11.93 1 97.19 71 PHE B CA 1
ATOM 2192 C C . PHE B 1 71 ? -4.895 -14.469 13.305 1 97.19 71 PHE B C 1
ATOM 2194 O O . PHE B 1 71 ? -4.875 -15.609 13.773 1 97.19 71 PHE B O 1
ATOM 2201 N N . ALA B 1 72 ? -4.352 -13.422 13.852 1 93.44 72 ALA B N 1
ATOM 2202 C CA . ALA B 1 72 ? -3.734 -13.508 15.172 1 93.44 72 ALA B CA 1
ATOM 2203 C C . ALA B 1 72 ? -3.912 -12.211 15.945 1 93.44 72 ALA B C 1
ATOM 2205 O O . ALA B 1 72 ? -2.945 -11.469 16.172 1 93.44 72 ALA B O 1
ATOM 2206 N N . PRO B 1 73 ? -5.164 -11.969 16.391 1 90.38 73 PRO B N 1
ATOM 2207 C CA . PRO B 1 73 ? -5.398 -10.711 17.094 1 90.38 73 PRO B CA 1
ATOM 2208 C C . PRO B 1 73 ? -4.66 -10.641 18.438 1 90.38 73 PRO B C 1
ATOM 2210 O O . PRO B 1 73 ? -4.598 -11.633 19.156 1 90.38 73 PRO B O 1
ATOM 2213 N N . ASP B 1 74 ? -3.996 -9.562 18.562 1 83.81 74 ASP B N 1
ATOM 2214 C CA . ASP B 1 74 ? -3.35 -9.188 19.812 1 83.81 74 ASP B CA 1
ATOM 2215 C C . ASP B 1 74 ? -3.348 -7.676 20 1 83.81 74 ASP B C 1
ATOM 2217 O O . ASP B 1 74 ? -4.164 -6.969 19.406 1 83.81 74 ASP B O 1
ATOM 2221 N N . ASN B 1 75 ? -2.633 -7.141 20.844 1 74.94 75 ASN B N 1
ATOM 2222 C CA . ASN B 1 75 ? -2.646 -5.707 21.109 1 74.94 75 ASN B CA 1
ATOM 2223 C C . ASN B 1 75 ? -1.547 -4.984 20.328 1 74.94 75 ASN B C 1
ATOM 2225 O O . ASN B 1 75 ? -1.178 -3.859 20.672 1 74.94 75 ASN B O 1
ATOM 2229 N N . GLY B 1 76 ? -1.087 -5.645 19.328 1 81.19 76 GLY B N 1
ATOM 2230 C CA . GLY B 1 76 ? 0.007 -5.035 18.594 1 81.19 76 GLY B CA 1
ATOM 2231 C C . GLY B 1 76 ? -0.461 -4.184 17.422 1 81.19 76 GLY B C 1
ATOM 2232 O O . GLY B 1 76 ? -1.663 -3.998 17.234 1 81.19 76 GLY B O 1
ATOM 2233 N N . HIS B 1 77 ? 0.448 -3.531 16.766 1 83 77 HIS B N 1
ATOM 2234 C CA . HIS B 1 77 ? 0.192 -2.678 15.602 1 83 77 HIS B CA 1
ATOM 2235 C C . HIS B 1 77 ? 0.291 -3.469 14.305 1 83 77 HIS B C 1
ATOM 2237 O O . HIS B 1 77 ? 1.281 -3.355 13.578 1 83 77 HIS B O 1
ATOM 2243 N N . HIS B 1 78 ? -0.812 -4.129 13.945 1 91.31 78 HIS B N 1
ATOM 2244 C CA . HIS B 1 78 ? -0.87 -4.965 12.75 1 91.31 78 HIS B CA 1
ATOM 2245 C C . HIS B 1 78 ? -1.454 -4.199 11.57 1 91.31 78 HIS B C 1
ATOM 2247 O O . HIS B 1 78 ? -2.645 -4.328 11.273 1 91.31 78 HIS B O 1
ATOM 2253 N N . GLY B 1 79 ? -0.603 -3.525 10.875 1 96 79 GLY B N 1
ATOM 2254 C CA . GLY B 1 79 ? -1.051 -2.65 9.805 1 96 79 GLY B CA 1
ATOM 2255 C C . GLY B 1 79 ? -1.771 -3.389 8.688 1 96 79 GLY B C 1
ATOM 2256 O O . GLY B 1 79 ? -2.795 -2.922 8.188 1 96 79 GLY B O 1
ATOM 2257 N N . THR B 1 80 ? -1.244 -4.555 8.312 1 98 80 THR B N 1
ATOM 2258 C CA . THR B 1 80 ? -1.838 -5.34 7.238 1 98 80 THR B CA 1
ATOM 2259 C C . THR B 1 80 ? -3.221 -5.844 7.637 1 98 80 THR B C 1
ATOM 2261 O O . THR B 1 80 ? -4.195 -5.637 6.914 1 98 80 THR B O 1
ATOM 2264 N N . SER B 1 81 ? -3.344 -6.434 8.82 1 97.69 81 SER B N 1
ATOM 2265 C CA . SER B 1 81 ? -4.613 -6.98 9.289 1 97.69 81 SER B CA 1
ATOM 2266 C C . SER B 1 81 ? -5.633 -5.871 9.539 1 97.69 81 SER B C 1
ATOM 2268 O O . SER B 1 81 ? -6.832 -6.066 9.336 1 97.69 81 SER B O 1
ATOM 2270 N N . ALA B 1 82 ? -5.16 -4.723 10 1 96.25 82 ALA B N 1
ATOM 2271 C CA . ALA B 1 82 ? -6.035 -3.574 10.219 1 96.25 82 ALA B CA 1
ATOM 2272 C C . ALA B 1 82 ? -6.652 -3.1 8.906 1 96.25 82 ALA B C 1
ATOM 2274 O O . ALA B 1 82 ? -7.848 -2.791 8.852 1 96.25 82 ALA B O 1
ATOM 2275 N N . ALA B 1 83 ? -5.836 -3.035 7.863 1 97.69 83 ALA B N 1
ATOM 2276 C CA . ALA B 1 83 ? -6.324 -2.6 6.559 1 97.69 83 ALA B CA 1
ATOM 2277 C C . ALA B 1 83 ? -7.355 -3.58 6.008 1 97.69 83 ALA B C 1
ATOM 2279 O O . ALA B 1 83 ? -8.383 -3.17 5.465 1 97.69 83 ALA B O 1
ATOM 2280 N N . VAL B 1 84 ? -7.055 -4.848 6.18 1 98.31 84 VAL B N 1
ATOM 2281 C CA . VAL B 1 84 ? -7.977 -5.883 5.73 1 98.31 84 VAL B CA 1
ATOM 2282 C C . VAL B 1 84 ? -9.297 -5.766 6.488 1 98.31 84 VAL B C 1
ATOM 2284 O O . VAL B 1 84 ? -10.375 -5.828 5.887 1 98.31 84 VAL B O 1
ATOM 2287 N N . GLU B 1 85 ? -9.219 -5.566 7.777 1 96.75 85 GLU B N 1
ATOM 2288 C CA . GLU B 1 85 ? -10.414 -5.43 8.609 1 96.75 85 GLU B CA 1
ATOM 2289 C C . GLU B 1 85 ? -11.266 -4.242 8.164 1 96.75 85 GLU B C 1
ATOM 2291 O O . GLU B 1 85 ? -12.484 -4.367 8.016 1 96.75 85 GLU B O 1
ATOM 2296 N N . PHE B 1 86 ? -10.656 -3.166 7.965 1 96.5 86 PHE B N 1
ATOM 2297 C CA . PHE B 1 86 ? -11.398 -1.984 7.551 1 96.5 86 PHE B CA 1
ATOM 2298 C C . PHE B 1 86 ? -12.07 -2.215 6.203 1 96.5 86 PHE B C 1
ATOM 2300 O O . PHE B 1 86 ? -13.234 -1.843 6.008 1 96.5 86 PHE B O 1
ATOM 2307 N N . ALA B 1 87 ? -11.344 -2.781 5.246 1 97.75 87 ALA B N 1
ATOM 2308 C CA . ALA B 1 87 ? -11.898 -3.035 3.918 1 97.75 87 ALA B CA 1
ATOM 2309 C C . ALA B 1 87 ? -13.125 -3.941 3.998 1 97.75 87 ALA B C 1
ATOM 2311 O O . ALA B 1 87 ? -14.141 -3.684 3.348 1 97.75 87 ALA B O 1
ATOM 2312 N N . VAL B 1 88 ? -13.047 -4.977 4.84 1 97.81 88 VAL B N 1
ATOM 2313 C CA . VAL B 1 88 ? -14.07 -6.016 4.848 1 97.81 88 VAL B CA 1
ATOM 2314 C C . VAL B 1 88 ? -15.219 -5.602 5.762 1 97.81 88 VAL B C 1
ATOM 2316 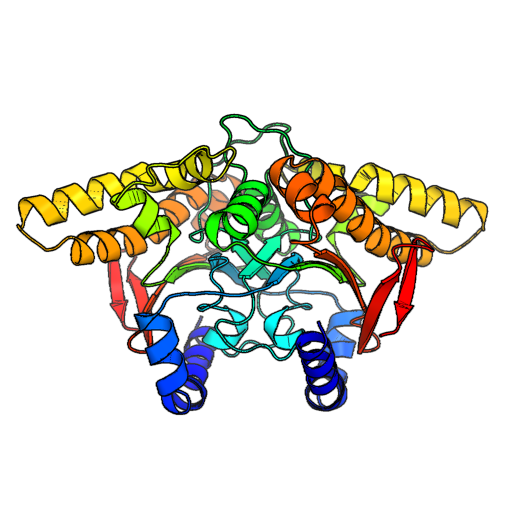O O . VAL B 1 88 ? -16.391 -5.688 5.371 1 97.81 88 VAL B O 1
ATOM 2319 N N . ARG B 1 89 ? -14.898 -5.062 6.914 1 95.31 89 ARG B N 1
ATOM 2320 C CA . ARG B 1 89 ? -15.945 -4.789 7.898 1 95.31 89 ARG B CA 1
ATOM 2321 C C . ARG B 1 89 ? -16.422 -3.342 7.809 1 95.31 89 ARG B C 1
ATOM 2323 O O . ARG B 1 89 ? -17.562 -3.037 8.141 1 95.31 89 ARG B O 1
ATOM 2330 N N . GLY B 1 90 ? -15.523 -2.506 7.414 1 94 90 GLY B N 1
ATOM 2331 C CA . GLY B 1 90 ? -15.859 -1.098 7.297 1 94 90 GLY B CA 1
ATOM 2332 C C . GLY B 1 90 ? -16.453 -0.736 5.949 1 94 90 GLY B C 1
ATOM 2333 O O . GLY B 1 90 ? -17.625 -0.337 5.867 1 94 90 GLY B O 1
ATOM 2334 N N . LEU B 1 91 ? -15.719 -1.009 4.906 1 96.19 91 LEU B N 1
ATOM 2335 C CA . LEU B 1 91 ? -16.109 -0.62 3.557 1 96.19 91 LEU B CA 1
ATOM 2336 C C . LEU B 1 91 ? -17.031 -1.674 2.936 1 96.19 91 LEU B C 1
ATOM 2338 O O . LEU B 1 91 ? -17.703 -1.405 1.94 1 96.19 91 LEU B O 1
ATOM 2342 N N . LYS B 1 92 ? -16.969 -2.902 3.486 1 97.5 92 LYS B N 1
ATOM 2343 C CA . LYS B 1 92 ? -17.797 -4.016 3.021 1 97.5 92 LYS B CA 1
ATOM 2344 C C . LYS B 1 92 ? -17.516 -4.332 1.555 1 97.5 92 LYS B C 1
ATOM 2346 O O . LYS B 1 92 ? -18.453 -4.488 0.76 1 97.5 92 LYS B O 1
ATOM 2351 N N . VAL B 1 93 ? -16.297 -4.406 1.208 1 98.38 93 VAL B N 1
ATOM 2352 C CA . VAL B 1 93 ? -15.906 -4.766 -0.152 1 98.38 93 VAL B CA 1
ATOM 2353 C C . VAL B 1 93 ? -16.484 -6.133 -0.509 1 98.38 93 VAL B C 1
AT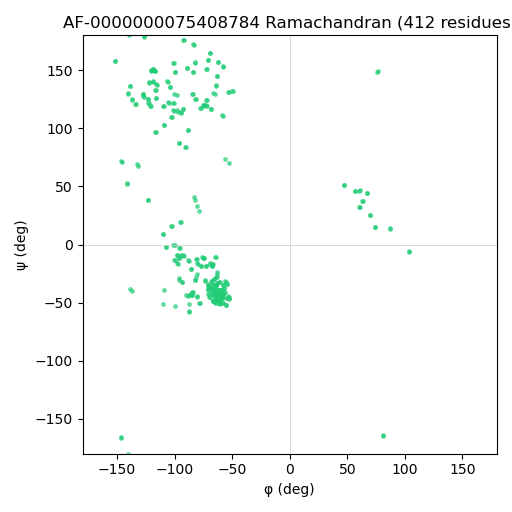OM 2355 O O . VAL B 1 93 ? -16.672 -6.98 0.366 1 98.38 93 VAL B O 1
ATOM 2358 N N . GLY B 1 94 ? -16.688 -6.324 -1.815 1 98.56 94 GLY B N 1
ATOM 2359 C CA . GLY B 1 94 ? -17.203 -7.598 -2.293 1 98.56 94 GLY B CA 1
ATOM 2360 C C . GLY B 1 94 ? -16.125 -8.5 -2.863 1 98.56 94 GLY B C 1
ATOM 2361 O O . GLY B 1 94 ? -16.344 -9.688 -3.074 1 98.56 94 GLY B O 1
ATOM 2362 N N . HIS B 1 95 ? -14.906 -7.91 -3.105 1 98.75 95 HIS B N 1
ATOM 2363 C CA . HIS B 1 95 ? -13.805 -8.656 -3.705 1 98.75 95 HIS B CA 1
ATOM 2364 C C . HIS B 1 95 ? -12.477 -8.32 -3.029 1 98.75 95 HIS B C 1
ATOM 2366 O O . HIS B 1 95 ? -12.227 -7.16 -2.693 1 98.75 95 HIS B O 1
ATOM 2372 N N . ILE B 1 96 ? -11.703 -9.336 -2.77 1 98.88 96 ILE B N 1
ATOM 2373 C CA . ILE B 1 96 ? -10.297 -9.141 -2.412 1 98.88 96 ILE B CA 1
ATOM 2374 C C . ILE B 1 96 ? -9.406 -9.773 -3.477 1 98.88 96 ILE B C 1
ATOM 2376 O O . ILE B 1 96 ? -9.578 -10.938 -3.836 1 98.88 96 ILE B O 1
ATOM 2380 N N . ILE B 1 97 ? -8.508 -9 -4.004 1 98.81 97 ILE B N 1
ATOM 2381 C CA . ILE B 1 97 ? -7.516 -9.492 -4.953 1 98.81 97 ILE B CA 1
ATOM 2382 C C . ILE B 1 97 ? -6.137 -9.5 -4.297 1 98.81 97 ILE B C 1
ATOM 2384 O O . ILE B 1 97 ? -5.672 -8.469 -3.799 1 98.81 97 ILE B O 1
ATOM 2388 N N . VAL B 1 98 ? -5.539 -10.641 -4.195 1 98.81 98 VAL B N 1
ATOM 2389 C CA . VAL B 1 98 ? -4.113 -10.711 -3.891 1 98.81 98 VAL B CA 1
ATOM 2390 C C . VAL B 1 98 ? -3.309 -10.773 -5.188 1 98.81 98 VAL B C 1
ATOM 2392 O O . VAL B 1 98 ? -3.451 -11.711 -5.973 1 98.81 98 VAL B O 1
ATOM 2395 N N . LEU B 1 99 ? -2.504 -9.758 -5.398 1 98.81 99 LEU B N 1
ATOM 2396 C CA . LEU B 1 99 ? -1.763 -9.625 -6.648 1 98.81 99 LEU B CA 1
ATOM 2397 C C . LEU B 1 99 ? -0.275 -9.875 -6.426 1 98.81 99 LEU B C 1
ATOM 2399 O O . LEU B 1 99 ? 0.438 -9.016 -5.918 1 98.81 99 LEU B O 1
ATOM 2403 N N . GLY B 1 100 ? 0.201 -11.086 -6.82 1 98.62 100 GLY B N 1
ATOM 2404 C CA . GLY B 1 100 ? 1.63 -11.352 -6.879 1 98.62 100 GLY B CA 1
ATOM 2405 C C . GLY B 1 100 ? 2.273 -10.875 -8.164 1 98.62 100 GLY B C 1
ATOM 2406 O O . GLY B 1 100 ? 1.583 -10.422 -9.078 1 98.62 100 GLY B O 1
ATOM 2407 N N . HIS B 1 101 ? 3.533 -10.938 -8.203 1 98.56 101 HIS B N 1
ATOM 2408 C CA . HIS B 1 101 ? 4.188 -10.492 -9.43 1 98.56 101 HIS B CA 1
ATOM 2409 C C . HIS B 1 101 ? 5.516 -11.219 -9.633 1 98.56 101 HIS B C 1
ATOM 2411 O O . HIS B 1 101 ? 6.125 -11.688 -8.672 1 98.56 101 HIS B O 1
ATOM 2417 N N . ALA B 1 102 ? 5.957 -11.258 -10.828 1 97.44 102 ALA B N 1
ATOM 2418 C CA . ALA B 1 102 ? 7.242 -11.844 -11.195 1 97.44 102 ALA B CA 1
ATOM 2419 C C . ALA B 1 102 ? 8.398 -10.961 -10.734 1 97.44 102 ALA B C 1
ATOM 2421 O O . ALA B 1 102 ? 8.234 -9.742 -10.578 1 97.44 102 ALA B O 1
ATOM 2422 N N . ARG B 1 103 ? 9.539 -11.609 -10.461 1 96.38 103 ARG B N 1
ATOM 2423 C CA . ARG B 1 103 ? 10.773 -10.93 -10.078 1 96.38 103 ARG B CA 1
ATOM 2424 C C . ARG B 1 103 ? 10.602 -10.18 -8.766 1 96.38 103 ARG B C 1
ATOM 2426 O O . ARG B 1 103 ? 11.078 -9.055 -8.617 1 96.38 103 ARG B O 1
ATOM 2433 N N . CYS B 1 104 ? 9.898 -10.742 -7.91 1 96.62 104 CYS B N 1
ATOM 2434 C CA . CYS B 1 104 ? 9.719 -10.18 -6.578 1 96.62 104 CYS B CA 1
ATOM 2435 C C . CYS B 1 104 ? 10.992 -10.32 -5.746 1 96.62 104 CYS B C 1
ATOM 2437 O O . CYS B 1 104 ? 11.414 -11.438 -5.441 1 96.62 104 CYS B O 1
ATOM 2439 N N . GLY B 1 105 ? 11.555 -9.242 -5.324 1 93.62 105 GLY B N 1
ATOM 2440 C CA . GLY B 1 105 ? 12.773 -9.266 -4.527 1 93.62 105 GLY B CA 1
ATOM 2441 C C . GLY B 1 105 ? 12.609 -10 -3.209 1 93.62 105 GLY B C 1
ATOM 2442 O O . GLY B 1 105 ? 13.539 -10.664 -2.742 1 93.62 105 GLY B O 1
ATOM 2443 N N . GLY B 1 106 ? 11.461 -9.828 -2.545 1 94.25 106 GLY B N 1
ATOM 2444 C CA . GLY B 1 106 ? 11.195 -10.547 -1.306 1 94.25 106 GLY B CA 1
ATOM 2445 C C . GLY B 1 106 ? 11.242 -12.055 -1.464 1 94.25 106 GLY B C 1
ATOM 2446 O O . GLY B 1 106 ? 11.836 -12.75 -0.639 1 94.25 106 GLY B O 1
ATOM 2447 N N . VAL B 1 107 ? 10.695 -12.508 -2.494 1 95.88 107 VAL B N 1
ATOM 2448 C CA . VAL B 1 107 ? 10.672 -13.938 -2.76 1 95.88 107 VAL B CA 1
ATOM 2449 C C . VAL B 1 107 ? 12.078 -14.422 -3.115 1 95.88 107 VAL B C 1
ATOM 2451 O O . VAL B 1 107 ? 12.5 -15.5 -2.691 1 95.88 107 VAL B O 1
ATOM 2454 N N . ARG B 1 108 ? 12.75 -13.609 -3.939 1 93.75 108 ARG B N 1
ATOM 2455 C CA . ARG B 1 108 ? 14.133 -13.953 -4.27 1 93.75 108 ARG B CA 1
ATOM 2456 C C . ARG B 1 108 ? 14.969 -14.125 -3.006 1 93.75 108 ARG B C 1
ATOM 2458 O O . ARG B 1 108 ? 15.695 -15.109 -2.871 1 93.75 108 ARG B O 1
ATOM 2465 N N . ALA B 1 109 ? 14.828 -13.203 -2.094 1 92.44 109 ALA B N 1
ATOM 2466 C CA . ALA B 1 109 ? 15.586 -13.258 -0.845 1 92.44 109 ALA B CA 1
ATOM 2467 C C . ALA B 1 109 ? 15.172 -14.461 -0.007 1 92.44 109 ALA B C 1
ATOM 2469 O O . ALA B 1 109 ? 16 -15.07 0.674 1 92.44 109 ALA B O 1
ATOM 2470 N N . LEU B 1 110 ? 13.945 -14.742 -0.024 1 92.88 110 LEU B N 1
ATOM 2471 C CA . LEU B 1 110 ? 13.43 -15.891 0.718 1 92.88 110 LEU B CA 1
ATOM 2472 C C . LEU B 1 110 ? 14.039 -17.188 0.211 1 92.88 110 LEU B C 1
ATOM 2474 O O . LEU B 1 110 ? 14.359 -18.078 1.002 1 92.88 110 LEU B O 1
ATOM 2478 N N . ILE B 1 111 ? 14.219 -17.312 -1.058 1 92.88 111 ILE B N 1
ATOM 2479 C CA . ILE B 1 111 ? 14.711 -18.531 -1.695 1 92.88 111 ILE B CA 1
ATOM 2480 C C . ILE B 1 111 ? 16.234 -18.609 -1.565 1 92.88 111 ILE B C 1
ATOM 2482 O O . ILE B 1 111 ? 16.781 -19.641 -1.196 1 92.88 111 ILE B O 1
ATOM 2486 N N . GLU B 1 112 ? 16.859 -17.484 -1.815 1 88.94 112 GLU B N 1
ATOM 2487 C CA . GLU B 1 112 ? 18.312 -17.484 -1.938 1 88.94 112 GLU B CA 1
ATOM 2488 C C . GLU B 1 112 ? 18.984 -17.125 -0.612 1 88.94 112 GLU B C 1
ATOM 2490 O O . GLU B 1 112 ? 20.172 -17.359 -0.423 1 88.94 112 GLU B O 1
ATOM 2495 N N . GLY B 1 113 ? 18.234 -16.719 0.294 1 83.69 113 GLY B N 1
ATOM 2496 C CA . GLY B 1 113 ? 18.812 -16.219 1.533 1 83.69 113 GLY B CA 1
ATOM 2497 C C . GLY B 1 113 ? 19.391 -14.828 1.404 1 83.69 113 GLY B C 1
ATOM 2498 O O . GLY B 1 113 ? 19.562 -14.32 0.294 1 83.69 113 GLY B O 1
ATOM 2499 N N . ASN B 1 114 ? 19.328 -14.125 2.525 1 71.5 114 ASN B N 1
ATOM 2500 C CA . ASN B 1 114 ? 20.016 -12.844 2.643 1 71.5 114 ASN B CA 1
ATOM 2501 C C . ASN B 1 114 ? 21.094 -12.883 3.723 1 71.5 114 ASN B C 1
ATOM 2503 O O . ASN B 1 114 ? 20.781 -12.891 4.914 1 71.5 114 ASN B O 1
ATOM 2507 N N . PRO B 1 115 ? 22.453 -13.117 3.371 1 56.16 115 PRO B N 1
ATOM 2508 C CA . PRO B 1 115 ? 23.547 -13.32 4.309 1 56.16 115 PRO B CA 1
ATOM 2509 C C . PRO B 1 115 ? 23.656 -12.211 5.348 1 56.16 115 PRO B C 1
ATOM 2511 O O . PRO B 1 115 ? 24.156 -12.438 6.457 1 56.16 115 PRO B O 1
ATOM 2514 N N . ASN B 1 116 ? 23.547 -11.039 4.977 1 55.97 116 ASN B N 1
ATOM 2515 C CA . ASN B 1 116 ? 23.734 -9.922 5.895 1 55.97 116 ASN B CA 1
ATOM 2516 C C . ASN B 1 116 ? 22.484 -9.672 6.738 1 55.97 116 ASN B C 1
ATOM 2518 O O . ASN B 1 116 ? 22.234 -8.547 7.164 1 55.97 116 ASN B O 1
ATOM 2522 N N . ASP B 1 117 ? 21.766 -10.695 7.055 1 60.31 117 ASP B N 1
ATOM 2523 C CA . ASP B 1 117 ? 20.328 -10.492 7.293 1 60.31 117 ASP B CA 1
ATOM 2524 C C . ASP B 1 117 ? 20.078 -9.984 8.711 1 60.31 117 ASP B C 1
ATOM 2526 O O . ASP B 1 117 ? 19.859 -10.773 9.625 1 60.31 117 ASP B O 1
ATOM 2530 N N . GLN B 1 118 ? 20.953 -9.102 9.195 1 71.06 118 GLN B N 1
ATOM 2531 C CA . GLN B 1 118 ? 20.547 -8.383 10.398 1 71.06 118 GLN B CA 1
ATOM 2532 C C . GLN B 1 118 ? 19.219 -7.66 10.18 1 71.06 118 GLN B C 1
ATOM 2534 O O . GLN B 1 118 ? 19.188 -6.441 10.008 1 71.06 118 GLN B O 1
ATOM 2539 N N . SER B 1 119 ? 18.156 -8.531 10.156 1 87.5 119 SER B N 1
ATOM 2540 C CA . SER B 1 119 ? 16.844 -7.953 9.914 1 87.5 119 SER B CA 1
ATOM 2541 C C . SER B 1 119 ? 16.062 -7.797 11.211 1 87.5 119 SER B C 1
ATOM 2543 O O . SER B 1 119 ? 16.078 -8.688 12.062 1 87.5 119 SER B O 1
ATOM 2545 N N . ASP B 1 120 ? 15.57 -6.68 11.406 1 91.38 120 ASP B N 1
ATOM 2546 C CA . ASP B 1 120 ? 14.703 -6.441 12.555 1 91.38 120 ASP B CA 1
ATOM 2547 C C . ASP B 1 120 ? 13.273 -6.891 12.273 1 91.38 120 ASP B C 1
ATOM 2549 O O . ASP B 1 120 ? 12.555 -7.316 13.18 1 91.38 120 ASP B O 1
ATOM 2553 N N . PHE B 1 121 ? 12.867 -6.805 10.977 1 94.19 121 PHE B N 1
ATOM 2554 C CA . PHE B 1 121 ? 11.445 -6.984 10.727 1 94.19 121 PHE B CA 1
ATOM 2555 C C . PHE B 1 121 ? 11.219 -7.844 9.484 1 94.19 121 PHE B C 1
ATOM 2557 O O . PHE B 1 121 ? 10.344 -8.711 9.484 1 94.19 121 PHE B O 1
ATOM 2564 N N . ILE B 1 122 ? 12.055 -7.66 8.43 1 93.12 122 ILE B N 1
ATOM 2565 C CA . ILE B 1 122 ? 11.742 -8.195 7.109 1 93.12 122 ILE B CA 1
ATOM 2566 C C . ILE B 1 122 ? 11.859 -9.719 7.129 1 93.12 122 ILE B C 1
ATOM 2568 O O . ILE B 1 122 ? 11.078 -10.414 6.473 1 93.12 122 ILE B O 1
ATOM 2572 N N . ARG B 1 123 ? 12.82 -10.242 7.867 1 90.5 123 ARG B N 1
ATOM 2573 C CA . ARG B 1 123 ? 12.961 -11.688 7.965 1 90.5 123 ARG B CA 1
ATOM 2574 C C . ARG B 1 123 ? 11.711 -12.32 8.57 1 90.5 123 ARG B C 1
ATOM 2576 O O . ARG B 1 123 ? 11.203 -13.312 8.047 1 90.5 123 ARG B O 1
ATOM 2583 N N . GLY B 1 124 ? 11.312 -11.75 9.703 1 91.31 124 GLY B N 1
ATOM 2584 C CA . GLY B 1 124 ? 10.102 -12.25 10.328 1 91.31 124 GLY B CA 1
ATOM 2585 C C . GLY B 1 124 ? 8.875 -12.141 9.438 1 91.31 124 GLY B C 1
ATOM 2586 O O . GLY B 1 124 ? 8.047 -13.055 9.391 1 91.31 124 GLY B O 1
ATOM 2587 N N . TRP B 1 125 ? 8.758 -11.102 8.742 1 95 125 TRP B N 1
ATOM 2588 C CA . TRP B 1 125 ? 7.645 -10.883 7.832 1 95 125 TRP B CA 1
ATOM 2589 C C . TRP B 1 125 ? 7.629 -11.922 6.719 1 95 125 TRP B C 1
ATOM 2591 O O . TRP B 1 125 ? 6.59 -12.523 6.438 1 95 125 TRP B O 1
ATOM 2601 N N . MET B 1 126 ? 8.789 -12.227 6.141 1 94.5 126 MET B N 1
ATOM 2602 C CA . MET B 1 126 ? 8.883 -13.117 4.984 1 94.5 126 MET B CA 1
ATOM 2603 C C . MET B 1 126 ? 8.68 -14.57 5.398 1 94.5 126 MET B C 1
ATOM 2605 O O . MET B 1 126 ? 8.453 -15.438 4.555 1 94.5 126 MET B O 1
ATOM 2609 N N . GLN B 1 127 ? 8.711 -14.789 6.711 1 93.94 127 GLN B N 1
ATOM 2610 C CA . GLN B 1 127 ? 8.453 -16.141 7.191 1 93.94 127 GLN B CA 1
ATOM 2611 C C . GLN B 1 127 ? 7.004 -16.547 6.938 1 93.94 127 GLN B C 1
ATOM 2613 O O . GLN B 1 127 ? 6.672 -17.734 6.992 1 93.94 127 GLN B O 1
ATOM 2618 N N . ILE B 1 128 ? 6.184 -15.602 6.723 1 96.06 128 ILE B N 1
ATOM 2619 C CA . ILE B 1 128 ? 4.809 -15.898 6.344 1 96.06 128 ILE B CA 1
ATOM 2620 C C . ILE B 1 128 ? 4.797 -16.797 5.105 1 96.06 128 ILE B C 1
ATOM 2622 O O . ILE B 1 128 ? 3.936 -17.672 4.969 1 96.06 128 ILE B O 1
ATOM 2626 N N . ALA B 1 129 ? 5.789 -16.625 4.242 1 96.31 129 ALA B N 1
ATOM 2627 C CA . ALA B 1 129 ? 5.824 -17.312 2.955 1 96.31 129 ALA B CA 1
ATOM 2628 C C . ALA B 1 129 ? 6.793 -18.5 2.994 1 96.31 129 ALA B C 1
ATOM 2630 O O . ALA B 1 129 ? 7.176 -19.031 1.95 1 96.31 129 ALA B O 1
ATOM 2631 N N . ARG B 1 130 ? 7.195 -18.953 4.16 1 95.19 130 ARG B N 1
ATOM 2632 C CA . ARG B 1 130 ? 8.195 -20 4.285 1 95.19 130 ARG B CA 1
ATOM 2633 C C . ARG B 1 130 ? 7.727 -21.281 3.602 1 95.19 130 ARG B C 1
ATOM 2635 O O . ARG B 1 130 ? 8.508 -21.953 2.934 1 95.19 130 ARG B O 1
ATOM 2642 N N . SER B 1 131 ? 6.484 -21.641 3.834 1 95.5 131 SER B N 1
ATOM 2643 C CA . SER B 1 131 ? 5.965 -22.875 3.254 1 95.5 131 SER B CA 1
ATOM 2644 C C . SER B 1 131 ? 5.934 -22.797 1.73 1 95.5 131 SER B C 1
ATOM 2646 O O . SER B 1 131 ? 6.098 -23.812 1.05 1 95.5 131 SER B O 1
ATOM 2648 N N . ALA B 1 132 ? 5.66 -21.609 1.219 1 94.75 132 ALA B N 1
ATOM 2649 C CA . ALA B 1 132 ? 5.719 -21.406 -0.227 1 94.75 132 ALA B CA 1
ATOM 2650 C C . ALA B 1 132 ? 7.113 -21.703 -0.766 1 94.75 132 ALA B C 1
ATOM 2652 O O . ALA B 1 132 ? 7.266 -22.359 -1.793 1 94.75 132 ALA B O 1
ATOM 2653 N N . ARG B 1 133 ? 8.117 -21.188 -0.092 1 94.94 133 ARG B N 1
ATOM 2654 C CA . ARG B 1 133 ? 9.508 -21.438 -0.448 1 94.94 133 ARG B CA 1
ATOM 2655 C C . ARG B 1 133 ? 9.812 -22.922 -0.426 1 94.94 133 ARG B C 1
ATOM 2657 O O . ARG B 1 133 ? 10.367 -23.469 -1.386 1 94.94 133 ARG B O 1
ATOM 2664 N N . ASP B 1 134 ? 9.43 -23.547 0.681 1 94.94 134 ASP B N 1
ATOM 2665 C CA . ASP B 1 134 ? 9.75 -24.969 0.857 1 94.94 134 ASP B CA 1
ATOM 2666 C C . ASP B 1 134 ? 9.109 -25.812 -0.239 1 94.94 134 ASP B C 1
ATOM 2668 O O . ASP B 1 134 ? 9.75 -26.719 -0.791 1 94.94 134 ASP B O 1
ATOM 2672 N N . ARG B 1 135 ? 7.914 -25.516 -0.575 1 93 135 ARG B N 1
ATOM 2673 C CA . ARG B 1 135 ? 7.199 -26.234 -1.619 1 93 135 ARG B CA 1
ATOM 2674 C C . ARG B 1 135 ? 7.836 -26 -2.984 1 93 135 ARG B C 1
ATOM 2676 O O . ARG B 1 135 ? 8.047 -26.938 -3.748 1 93 135 ARG B O 1
ATOM 2683 N N . ALA B 1 136 ? 8.086 -24.781 -3.273 1 93.5 136 ALA B N 1
ATOM 2684 C CA . ALA B 1 136 ? 8.688 -24.422 -4.559 1 93.5 136 ALA B CA 1
ATOM 2685 C C . ALA B 1 136 ? 10.039 -25.109 -4.742 1 93.5 136 ALA B C 1
ATOM 2687 O O . ALA B 1 136 ? 10.312 -25.688 -5.801 1 93.5 136 ALA B O 1
ATOM 2688 N N . LEU B 1 137 ? 10.859 -25.094 -3.709 1 93 137 LEU B N 1
ATOM 2689 C CA . LEU B 1 137 ? 12.18 -25.703 -3.775 1 93 137 LEU B CA 1
ATOM 2690 C C . LEU B 1 137 ? 12.078 -27.219 -3.934 1 93 137 LEU B C 1
ATOM 2692 O O . LEU B 1 137 ? 12.805 -27.812 -4.742 1 93 137 LEU B O 1
ATOM 2696 N N . ALA B 1 138 ? 11.219 -27.781 -3.227 1 92.94 138 ALA B N 1
ATOM 2697 C CA . ALA B 1 138 ? 11.055 -29.234 -3.281 1 92.94 138 ALA B CA 1
ATOM 2698 C C . ALA B 1 138 ? 10.617 -29.672 -4.672 1 92.94 138 ALA B C 1
ATOM 2700 O O . ALA B 1 138 ? 11.164 -30.641 -5.219 1 92.94 138 ALA B O 1
ATOM 2701 N N . LEU B 1 139 ? 9.688 -29.016 -5.219 1 90.44 139 LEU B N 1
ATOM 2702 C CA . LEU B 1 139 ? 9.102 -29.422 -6.492 1 90.44 139 LEU B CA 1
ATOM 2703 C C . LEU B 1 139 ? 10.055 -29.125 -7.648 1 90.44 139 LEU B C 1
ATOM 2705 O O . LEU B 1 139 ? 10.078 -29.859 -8.641 1 90.44 139 LEU B O 1
ATOM 2709 N N . THR B 1 140 ? 10.82 -28.109 -7.512 1 89.25 140 THR B N 1
ATOM 2710 C CA . THR B 1 140 ? 11.719 -27.75 -8.609 1 89.25 140 THR B CA 1
ATOM 2711 C C . THR B 1 140 ? 13.016 -28.562 -8.523 1 89.25 140 THR B C 1
ATOM 2713 O O . THR B 1 140 ? 13.555 -28.984 -9.547 1 89.25 140 THR B O 1
ATOM 2716 N N . LEU B 1 141 ? 13.57 -28.703 -7.344 1 84.69 141 LEU B N 1
ATOM 2717 C CA . LEU B 1 141 ? 14.781 -29.5 -7.164 1 84.69 141 LEU B CA 1
ATOM 2718 C C . LEU B 1 141 ? 14.562 -30.938 -7.602 1 84.69 141 LEU B C 1
ATOM 2720 O O . LEU B 1 141 ? 15.422 -31.531 -8.266 1 84.69 141 LEU B O 1
ATOM 2724 N N . SER B 1 142 ? 13.461 -31.453 -7.242 1 87.56 142 SER B N 1
ATOM 2725 C CA . SER B 1 142 ? 13.141 -32.844 -7.59 1 87.56 142 SER B CA 1
ATOM 2726 C C . SER B 1 142 ? 13.055 -33.031 -9.102 1 87.56 142 SER B C 1
ATOM 2728 O O . SER B 1 142 ? 13.32 -34.125 -9.617 1 87.56 142 SER B O 1
ATOM 2730 N N . ALA B 1 143 ? 12.773 -32 -9.773 1 90.25 143 ALA B N 1
ATOM 2731 C CA . ALA B 1 143 ? 12.594 -32.062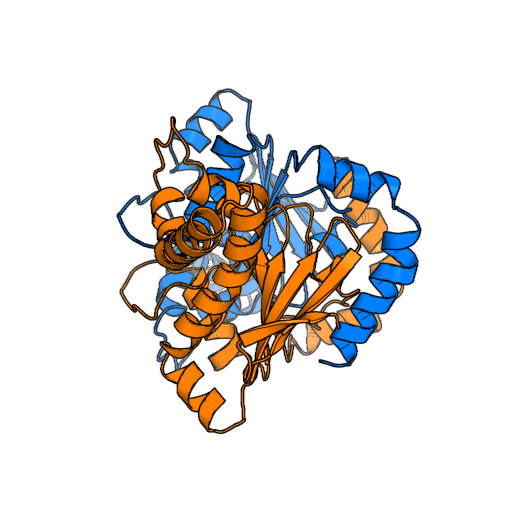 -11.227 1 90.25 143 ALA B CA 1
ATOM 2732 C C . ALA B 1 143 ? 13.844 -31.594 -11.961 1 90.25 143 ALA B C 1
ATOM 2734 O O . ALA B 1 143 ? 13.867 -31.547 -13.188 1 90.25 143 ALA B O 1
ATOM 2735 N N . GLY B 1 144 ? 14.891 -31.188 -11.219 1 91 144 GLY B N 1
ATOM 2736 C CA . GLY B 1 144 ? 16.141 -30.719 -11.812 1 91 144 GLY B CA 1
ATOM 2737 C C . GLY B 1 144 ? 16.016 -29.391 -12.516 1 91 144 GLY B C 1
ATOM 2738 O O . GLY B 1 144 ? 16.75 -29.094 -13.453 1 91 144 GLY B O 1
ATOM 2739 N N . GLN B 1 145 ? 15.055 -28.609 -12.117 1 91.12 145 GLN B N 1
ATOM 2740 C CA . GLN B 1 145 ? 14.805 -27.312 -12.742 1 91.12 145 GLN B CA 1
ATOM 2741 C C . GLN B 1 145 ? 15.734 -26.234 -12.172 1 91.12 145 GLN B C 1
ATOM 2743 O O . GLN B 1 145 ? 16.266 -26.391 -11.07 1 91.12 145 GLN B O 1
ATOM 2748 N N . PRO B 1 146 ? 15.914 -25.203 -12.977 1 91.69 146 PRO B N 1
ATOM 2749 C CA . PRO B 1 146 ? 16.766 -24.094 -12.484 1 91.69 146 PRO B CA 1
ATOM 2750 C C . PRO B 1 146 ? 16.109 -23.312 -11.352 1 91.69 146 PRO B C 1
ATOM 2752 O O . PRO B 1 146 ? 14.898 -23.438 -11.117 1 91.69 146 PRO B O 1
ATOM 2755 N N . ILE B 1 147 ? 16.875 -22.5 -10.625 1 91.25 147 ILE B N 1
ATOM 2756 C CA . ILE B 1 147 ? 16.453 -21.75 -9.453 1 91.25 147 ILE B CA 1
ATOM 2757 C C . ILE B 1 147 ? 15.383 -20.734 -9.852 1 91.25 147 ILE B C 1
ATOM 2759 O O . ILE B 1 147 ? 14.5 -20.406 -9.055 1 91.25 147 ILE B O 1
ATOM 2763 N N . GLU B 1 148 ? 15.422 -20.297 -11.078 1 91.44 148 GLU B N 1
ATOM 2764 C CA . GLU B 1 148 ? 14.445 -19.344 -11.57 1 91.44 148 GLU B CA 1
ATOM 2765 C C . GLU B 1 148 ? 13.039 -19.938 -11.578 1 91.44 148 GLU B C 1
ATOM 2767 O O . GLU B 1 148 ? 12.055 -19.219 -11.359 1 91.44 148 GLU B O 1
ATOM 2772 N N . ALA B 1 149 ? 13.008 -21.203 -11.883 1 93.5 149 ALA B N 1
ATOM 2773 C CA . ALA B 1 149 ? 11.719 -21.875 -11.852 1 93.5 149 ALA B CA 1
ATOM 2774 C C . ALA B 1 149 ? 11.164 -21.922 -10.43 1 93.5 149 ALA B C 1
ATOM 2776 O O . ALA B 1 149 ? 9.953 -21.781 -10.227 1 93.5 149 ALA B O 1
ATOM 2777 N N . ALA B 1 150 ? 12.016 -22.141 -9.461 1 94.69 150 ALA B N 1
ATOM 2778 C CA . ALA B 1 150 ? 11.609 -22.141 -8.055 1 94.69 150 ALA B CA 1
ATOM 2779 C C . ALA B 1 150 ? 11.109 -20.766 -7.633 1 94.69 150 ALA B C 1
ATOM 2781 O O . ALA B 1 150 ? 10.125 -20.656 -6.891 1 94.69 150 ALA B O 1
ATOM 2782 N N . ARG B 1 151 ? 11.766 -19.719 -8.125 1 95.25 151 ARG B N 1
ATOM 2783 C CA . ARG B 1 151 ? 11.352 -18.359 -7.801 1 95.25 151 ARG B CA 1
ATOM 2784 C C . ARG B 1 151 ? 9.953 -18.078 -8.328 1 95.25 151 ARG B C 1
ATOM 2786 O O . ARG B 1 151 ? 9.094 -17.578 -7.59 1 95.25 151 ARG B O 1
ATOM 2793 N N . ARG B 1 152 ? 9.781 -18.438 -9.531 1 94.62 152 ARG B N 1
ATOM 2794 C CA . ARG B 1 152 ? 8.484 -18.203 -10.156 1 94.62 152 ARG B CA 1
ATOM 2795 C C . ARG B 1 152 ? 7.379 -18.953 -9.422 1 94.62 152 ARG B C 1
ATOM 2797 O O . ARG B 1 152 ? 6.316 -18.391 -9.148 1 94.62 152 ARG B O 1
ATOM 2804 N N . MET B 1 153 ? 7.656 -20.172 -9.172 1 95.25 153 MET B N 1
ATOM 2805 C CA . MET B 1 153 ? 6.684 -20.984 -8.445 1 95.25 153 MET B CA 1
ATOM 2806 C C . MET B 1 153 ? 6.422 -20.406 -7.059 1 95.25 153 MET B C 1
ATOM 2808 O O . MET B 1 153 ? 5.277 -20.359 -6.609 1 95.25 153 MET B O 1
ATOM 2812 N N . CYS B 1 154 ? 7.469 -20 -6.398 1 97.19 154 CYS B N 1
ATOM 2813 C CA . CYS B 1 154 ? 7.336 -19.422 -5.062 1 97.19 154 CYS B CA 1
ATOM 2814 C C . CYS B 1 154 ? 6.531 -18.125 -5.098 1 97.19 154 CYS B C 1
ATOM 2816 O O . CYS B 1 154 ? 5.695 -17.891 -4.223 1 97.19 154 CYS B O 1
ATOM 2818 N N . GLU B 1 155 ? 6.781 -17.266 -6.09 1 97.88 155 GLU B N 1
ATOM 2819 C CA . GLU B 1 155 ? 6.027 -16.031 -6.266 1 97.88 155 GLU B CA 1
ATOM 2820 C C . GLU B 1 155 ? 4.531 -16.312 -6.398 1 97.88 155 GLU B C 1
ATOM 2822 O O . GLU B 1 155 ? 3.707 -15.609 -5.805 1 97.88 155 GLU B O 1
ATOM 2827 N N . GLN B 1 156 ? 4.211 -17.297 -7.105 1 97.19 156 GLN B N 1
ATOM 2828 C CA . GLN B 1 156 ? 2.814 -17.688 -7.285 1 97.19 156 GLN B CA 1
ATOM 2829 C C . GLN B 1 156 ? 2.242 -18.297 -6.004 1 97.19 156 GLN B C 1
ATOM 2831 O O . GLN B 1 156 ? 1.101 -18.016 -5.637 1 97.19 156 GLN B O 1
ATOM 2836 N N . GLU B 1 157 ? 3.045 -19.062 -5.336 1 95.88 157 GLU B N 1
ATOM 2837 C CA . GLU B 1 157 ? 2.6 -19.734 -4.117 1 95.88 157 GLU B CA 1
ATOM 2838 C C . GLU B 1 157 ? 2.348 -18.719 -2.998 1 95.88 157 GLU B C 1
ATOM 2840 O O . GLU B 1 157 ? 1.511 -18.953 -2.125 1 95.88 157 GLU B O 1
ATOM 2845 N N . THR B 1 158 ? 3.111 -17.609 -2.996 1 97.62 158 THR B N 1
ATOM 2846 C CA . THR B 1 158 ? 2.867 -16.578 -1.993 1 97.62 158 THR B CA 1
ATOM 2847 C C . THR B 1 158 ? 1.43 -16.078 -2.078 1 97.62 158 THR B C 1
ATOM 2849 O O . THR B 1 158 ? 0.817 -15.758 -1.057 1 97.62 158 THR B O 1
ATOM 2852 N N . VAL B 1 159 ? 0.887 -16.016 -3.283 1 98.19 159 VAL B N 1
ATOM 2853 C CA . VAL B 1 159 ? -0.493 -15.594 -3.496 1 98.19 159 VAL B CA 1
ATOM 2854 C C . VAL B 1 159 ? -1.446 -16.594 -2.84 1 98.19 159 VAL B C 1
ATOM 2856 O O . VAL B 1 159 ? -2.367 -16.203 -2.121 1 98.19 159 VAL B O 1
ATOM 2859 N N . ALA B 1 160 ? -1.183 -17.844 -3.027 1 96.69 160 ALA B N 1
ATOM 2860 C CA . ALA B 1 160 ? -2.025 -18.891 -2.469 1 96.69 160 ALA B CA 1
ATOM 2861 C C . ALA B 1 160 ? -1.979 -18.891 -0.943 1 96.69 160 ALA B C 1
ATOM 2863 O O . ALA B 1 160 ? -3.006 -19.062 -0.282 1 96.69 160 ALA B O 1
ATOM 2864 N N . ILE B 1 161 ? -0.793 -18.688 -0.407 1 96.69 161 ILE B N 1
ATOM 2865 C CA . ILE B 1 161 ? -0.622 -18.656 1.041 1 96.69 161 ILE B CA 1
ATOM 2866 C C . ILE B 1 161 ? -1.42 -17.484 1.624 1 96.69 161 ILE B C 1
ATOM 2868 O O . ILE B 1 161 ? -2.109 -17.641 2.635 1 96.69 161 ILE B O 1
ATOM 2872 N N . SER B 1 162 ? -1.335 -16.344 0.99 1 98.38 162 SER B N 1
ATOM 2873 C CA . SER B 1 162 ? -2.055 -15.164 1.459 1 98.38 162 SER B CA 1
ATOM 2874 C C . SER B 1 162 ? -3.564 -15.375 1.385 1 98.38 162 SER B C 1
ATOM 2876 O O . SER B 1 162 ? -4.297 -14.961 2.287 1 98.38 162 SER B O 1
ATOM 2878 N N . LEU B 1 163 ? -4.023 -16.016 0.33 1 98.38 163 LEU B N 1
ATOM 2879 C CA . LEU B 1 163 ? -5.441 -16.344 0.222 1 98.38 163 LEU B CA 1
ATOM 2880 C C . LEU B 1 163 ? -5.867 -17.281 1.346 1 98.38 163 LEU B C 1
ATOM 2882 O O . LEU B 1 163 ? -6.934 -17.094 1.938 1 98.38 163 LEU B O 1
ATOM 2886 N N . GLY B 1 164 ? -5.074 -18.266 1.606 1 97.56 164 GLY B N 1
ATOM 2887 C CA . GLY B 1 164 ? -5.352 -19.172 2.721 1 97.56 164 GLY B CA 1
ATOM 2888 C C . GLY B 1 164 ? -5.414 -18.453 4.059 1 97.56 164 GLY B C 1
ATOM 2889 O O . GLY B 1 164 ? -6.289 -18.734 4.879 1 97.56 164 GLY B O 1
ATOM 2890 N N . ASN B 1 165 ? -4.441 -17.562 4.262 1 98.38 165 ASN B N 1
ATOM 2891 C CA . ASN B 1 165 ? -4.406 -16.812 5.508 1 98.38 165 ASN B CA 1
ATOM 2892 C C . ASN B 1 165 ? -5.645 -15.93 5.66 1 98.38 165 ASN B C 1
ATOM 2894 O O . ASN B 1 165 ? -6.16 -15.758 6.77 1 98.38 165 ASN B O 1
ATOM 2898 N N . LEU B 1 166 ? -6.113 -15.305 4.559 1 98.75 166 LEU B N 1
ATOM 2899 C CA . LEU B 1 166 ? -7.336 -14.516 4.598 1 98.75 166 LEU B CA 1
ATOM 2900 C C . LEU B 1 166 ? -8.5 -15.336 5.145 1 98.75 166 LEU B C 1
ATOM 2902 O O . LEU B 1 166 ? -9.32 -14.82 5.91 1 98.75 166 LEU B O 1
ATOM 2906 N N . MET B 1 167 ? -8.508 -16.594 4.855 1 98.62 167 MET B N 1
ATOM 2907 C CA . MET B 1 167 ? -9.609 -17.469 5.262 1 98.62 167 MET B CA 1
ATOM 2908 C C . MET B 1 167 ? -9.523 -17.797 6.746 1 98.62 167 MET B C 1
ATOM 2910 O O . MET B 1 167 ? -10.469 -18.344 7.32 1 98.62 167 MET B O 1
ATOM 2914 N N . THR B 1 168 ? -8.422 -17.484 7.398 1 98.56 168 THR B N 1
ATOM 2915 C CA . THR B 1 168 ? -8.312 -17.703 8.836 1 98.56 168 THR B CA 1
ATOM 2916 C C . THR B 1 168 ? -9.016 -16.578 9.602 1 98.56 168 THR B C 1
ATOM 2918 O O . THR B 1 168 ? -9.258 -16.703 10.805 1 98.56 168 THR B O 1
ATOM 2921 N N . PHE B 1 169 ? -9.305 -15.43 8.953 1 98.25 169 PHE B N 1
ATOM 2922 C CA . PHE B 1 169 ? -10.094 -14.367 9.562 1 98.25 169 PHE B CA 1
ATOM 2923 C C . PHE B 1 169 ? -11.57 -14.758 9.617 1 98.25 169 PHE B C 1
ATOM 2925 O O . PHE B 1 169 ? -12.195 -14.984 8.586 1 98.25 169 PHE B O 1
ATOM 2932 N N . PRO B 1 170 ? -12.18 -14.828 10.805 1 98 170 PRO B N 1
ATOM 2933 C CA . PRO B 1 170 ? -13.555 -15.328 10.906 1 98 170 PRO B CA 1
ATOM 2934 C C . PRO B 1 170 ? -14.547 -14.508 10.094 1 98 170 PRO B C 1
ATOM 2936 O O . PRO B 1 170 ? -15.43 -15.062 9.445 1 98 170 PRO B O 1
ATOM 2939 N N . TRP B 1 171 ? -14.367 -13.227 10.117 1 96.81 171 TRP B N 1
ATOM 2940 C CA . TRP B 1 171 ? -15.328 -12.359 9.445 1 96.81 171 TRP B CA 1
ATOM 2941 C C . TRP B 1 171 ? -15.109 -12.367 7.934 1 96.81 171 TRP B C 1
ATOM 2943 O O . TRP B 1 171 ? -15.984 -11.977 7.168 1 96.81 171 TRP B O 1
ATOM 2953 N N . ILE B 1 172 ? -13.938 -12.789 7.449 1 98.69 172 ILE B N 1
ATOM 2954 C CA . ILE B 1 172 ? -13.742 -13.031 6.023 1 98.69 172 ILE B CA 1
ATOM 2955 C C . ILE B 1 172 ? -14.367 -14.367 5.637 1 98.69 172 ILE B C 1
ATOM 2957 O O . ILE B 1 172 ? -15.133 -14.453 4.672 1 98.69 172 ILE B O 1
ATOM 2961 N N . ARG B 1 173 ? -14.031 -15.375 6.379 1 98.69 173 ARG B N 1
ATOM 2962 C CA . ARG B 1 173 ? -14.562 -16.703 6.117 1 98.69 173 ARG B CA 1
ATOM 2963 C C . ARG B 1 173 ? -16.094 -16.688 6.047 1 98.69 173 ARG B C 1
ATOM 2965 O O . ARG B 1 173 ? -16.688 -17.234 5.125 1 98.69 173 ARG B O 1
ATOM 2972 N N . GLU B 1 174 ? -16.688 -16.031 6.996 1 98.5 174 GLU B N 1
ATOM 2973 C CA . GLU B 1 174 ? -18.141 -15.938 7.062 1 98.5 174 GLU B CA 1
ATOM 2974 C C . GLU B 1 174 ? -18.719 -15.305 5.797 1 98.5 174 GLU B C 1
ATOM 2976 O O . GLU B 1 174 ? -19.688 -15.805 5.23 1 98.5 174 GLU B O 1
ATOM 2981 N N . ARG B 1 175 ? -18.125 -14.25 5.391 1 98.56 175 ARG B N 1
ATOM 2982 C CA . ARG B 1 175 ? -18.641 -13.523 4.23 1 98.56 175 ARG B CA 1
ATOM 2983 C C . ARG B 1 175 ? -18.406 -14.312 2.947 1 98.56 175 ARG B C 1
ATOM 2985 O O . ARG B 1 175 ? -19.219 -14.273 2.027 1 98.56 175 ARG B O 1
ATOM 2992 N N . VAL B 1 176 ? -17.25 -15.008 2.857 1 98.62 176 VAL B N 1
ATOM 2993 C CA . VAL B 1 176 ? -16.969 -15.844 1.693 1 98.62 176 VAL B CA 1
ATOM 2994 C C . VAL B 1 176 ? -17.984 -16.984 1.614 1 98.62 176 VAL B C 1
ATOM 2996 O O . VAL B 1 176 ? -18.562 -17.234 0.558 1 98.62 176 VAL B O 1
ATOM 2999 N N . GLU B 1 177 ? -18.203 -17.609 2.689 1 98.5 177 GLU B N 1
ATOM 3000 C CA . GLU B 1 177 ? -19.125 -18.734 2.736 1 98.5 177 GLU B CA 1
ATOM 3001 C C . GLU B 1 177 ? -20.562 -18.297 2.447 1 98.5 177 GLU B C 1
ATOM 3003 O O . GLU B 1 177 ? -21.344 -19.062 1.864 1 98.5 177 GLU B O 1
ATOM 3008 N N . ALA B 1 178 ? -20.891 -17.109 2.783 1 98.38 178 ALA B N 1
ATOM 3009 C CA . ALA B 1 178 ? -22.234 -16.547 2.549 1 98.38 178 ALA B CA 1
ATOM 3010 C C . ALA B 1 178 ? -22.375 -16.062 1.108 1 98.38 178 ALA B C 1
ATOM 3012 O O . ALA B 1 178 ? -23.484 -15.734 0.668 1 98.38 178 ALA B O 1
ATOM 3013 N N . GLY B 1 179 ? -21.312 -15.969 0.378 1 98 179 GLY B N 1
ATOM 3014 C CA . GLY B 1 179 ? -21.344 -15.547 -1.014 1 98 179 GLY B CA 1
ATOM 3015 C C . GLY B 1 179 ? -21.281 -14.039 -1.187 1 98 179 GLY B C 1
ATOM 3016 O O . GLY B 1 179 ? -21.5 -13.531 -2.285 1 98 179 GLY B O 1
ATOM 3017 N N . ASN B 1 180 ? -20.922 -13.258 -0.104 1 98.19 180 ASN B N 1
ATOM 3018 C CA . ASN B 1 180 ? -20.891 -11.797 -0.123 1 98.19 180 ASN B CA 1
ATOM 3019 C C . ASN B 1 180 ? -19.484 -11.266 -0.37 1 98.19 180 ASN B C 1
ATOM 3021 O O . ASN B 1 180 ? -19.297 -10.062 -0.567 1 98.19 180 ASN B O 1
ATOM 3025 N N . LEU B 1 181 ? -18.516 -12.164 -0.34 1 98.62 181 LEU B N 1
ATOM 3026 C CA . LEU B 1 181 ? -17.109 -11.805 -0.564 1 98.62 181 LEU B CA 1
ATOM 3027 C C . LEU B 1 181 ? -16.406 -12.867 -1.393 1 98.62 181 LEU B C 1
ATOM 3029 O O . LEU B 1 181 ? -16.531 -14.062 -1.108 1 98.62 181 LEU B O 1
ATOM 3033 N N . MET B 1 182 ? -15.742 -12.422 -2.418 1 98.5 182 MET B N 1
ATOM 3034 C CA . MET B 1 182 ? -14.969 -13.336 -3.262 1 98.5 182 MET B CA 1
ATOM 3035 C C . MET B 1 182 ? -13.484 -13.023 -3.186 1 98.5 182 MET B C 1
ATOM 3037 O O . MET B 1 182 ? -13.086 -11.859 -3.176 1 98.5 182 MET B O 1
ATOM 3041 N N . LEU B 1 183 ? -12.703 -14.062 -3.102 1 98.5 183 LEU B N 1
ATOM 3042 C CA . LEU B 1 183 ? -11.25 -13.93 -3.08 1 98.5 183 LEU B CA 1
ATOM 3043 C C . LEU B 1 183 ? -10.648 -14.305 -4.43 1 98.5 183 LEU B C 1
ATOM 3045 O O . LEU B 1 183 ? -11.078 -15.281 -5.055 1 98.5 183 LEU B O 1
ATOM 3049 N N . HIS B 1 184 ? -9.711 -13.484 -4.891 1 98.38 184 HIS B N 1
ATOM 3050 C CA . HIS B 1 184 ? -9.062 -13.688 -6.176 1 98.38 184 HIS B CA 1
ATOM 3051 C C . HIS B 1 184 ? -7.543 -13.695 -6.027 1 98.38 184 HIS B C 1
ATOM 3053 O O . HIS B 1 184 ? -6.973 -12.805 -5.387 1 98.38 184 HIS B O 1
ATOM 3059 N N . GLY B 1 185 ? -6.895 -14.742 -6.539 1 98.5 185 GLY B N 1
ATOM 3060 C CA . GLY B 1 185 ? -5.449 -14.758 -6.699 1 98.5 185 GLY B CA 1
ATOM 3061 C C . GLY B 1 185 ? -4.996 -14.391 -8.102 1 98.5 185 GLY B C 1
ATOM 3062 O O . GLY B 1 185 ? -5.34 -15.078 -9.062 1 98.5 185 GLY B O 1
ATOM 3063 N N . TRP B 1 186 ? -4.32 -13.289 -8.25 1 98.69 186 TRP B N 1
ATOM 3064 C CA . TRP B 1 186 ? -3.805 -12.836 -9.539 1 98.69 186 TRP B CA 1
ATOM 3065 C C . TRP B 1 186 ? -2.281 -12.758 -9.523 1 98.69 186 TRP B C 1
ATOM 3067 O O . TRP B 1 186 ? -1.674 -12.617 -8.453 1 98.69 186 TRP B O 1
ATOM 3077 N N . PHE B 1 187 ? -1.669 -12.961 -10.656 1 98.62 187 PHE B N 1
ATOM 3078 C CA . PHE B 1 187 ? -0.221 -12.922 -10.82 1 98.62 187 PHE B CA 1
ATOM 3079 C C . PHE B 1 187 ? 0.158 -12.109 -12.055 1 98.62 187 PHE B C 1
ATOM 3081 O O . PHE B 1 187 ? -0.299 -12.398 -13.164 1 98.62 187 PHE B O 1
ATOM 3088 N N . TYR B 1 188 ? 0.938 -11.062 -11.852 1 98.62 188 TYR B N 1
ATOM 3089 C CA . TYR B 1 188 ? 1.351 -10.172 -12.93 1 98.62 188 TYR B CA 1
ATOM 3090 C C . TYR B 1 188 ? 2.773 -10.477 -13.375 1 98.62 188 TYR B C 1
ATOM 3092 O O . TYR B 1 188 ? 3.719 -10.359 -12.594 1 98.62 188 TYR B O 1
ATOM 3100 N N . ASP B 1 189 ? 2.924 -10.914 -14.586 1 97.38 189 ASP B N 1
ATOM 3101 C CA . ASP B 1 189 ? 4.227 -11.102 -15.219 1 97.38 189 ASP B CA 1
ATOM 3102 C C . ASP B 1 189 ? 4.688 -9.82 -15.906 1 97.38 189 ASP B C 1
ATOM 3104 O O . ASP B 1 189 ? 4.355 -9.57 -17.062 1 97.38 189 ASP B O 1
ATOM 3108 N N . MET B 1 190 ? 5.52 -9.094 -15.227 1 95 190 MET B N 1
ATOM 3109 C CA . MET B 1 190 ? 5.906 -7.773 -15.711 1 95 190 MET B CA 1
ATOM 3110 C C . MET B 1 190 ? 6.848 -7.883 -16.906 1 95 190 MET B C 1
ATOM 3112 O O . MET B 1 190 ? 7.086 -6.898 -17.609 1 95 190 MET B O 1
ATOM 3116 N N . GLU B 1 191 ? 7.453 -9.016 -17.078 1 93.44 191 GLU B N 1
ATOM 3117 C CA . GLU B 1 191 ? 8.375 -9.195 -18.203 1 93.44 191 GLU B CA 1
ATOM 3118 C C . GLU B 1 191 ? 7.637 -9.211 -19.531 1 93.44 191 GLU B C 1
ATOM 3120 O O . GLU B 1 191 ? 8.055 -8.547 -20.484 1 93.44 191 GLU B O 1
ATOM 3125 N N . ASP B 1 192 ? 6.555 -9.938 -19.562 1 94.38 192 ASP B N 1
ATOM 3126 C CA . ASP B 1 192 ? 5.836 -10.109 -20.828 1 94.38 192 ASP B CA 1
ATOM 3127 C C . ASP B 1 192 ? 4.527 -9.32 -20.828 1 94.38 192 ASP B C 1
ATOM 3129 O O . ASP B 1 192 ? 3.826 -9.273 -21.844 1 94.38 192 ASP B O 1
ATOM 3133 N N . GLY B 1 193 ? 4.23 -8.68 -19.766 1 96.44 193 GLY B N 1
ATOM 3134 C CA . GLY B 1 193 ? 2.99 -7.926 -19.672 1 96.44 193 GLY B CA 1
ATOM 3135 C C . GLY B 1 193 ? 1.756 -8.805 -19.688 1 96.44 193 GLY B C 1
ATOM 3136 O O . GLY B 1 193 ? 0.787 -8.516 -20.391 1 96.44 193 GLY B O 1
ATOM 3137 N N . LEU B 1 194 ? 1.802 -9.883 -18.938 1 97.81 194 LEU B N 1
ATOM 3138 C CA . LEU B 1 194 ? 0.689 -10.828 -18.891 1 97.81 194 LEU B CA 1
ATOM 3139 C C . LEU B 1 194 ? 0.094 -10.906 -17.5 1 97.81 194 LEU B C 1
ATOM 3141 O O . LEU B 1 194 ? 0.794 -10.68 -16.5 1 97.81 194 LEU B O 1
ATOM 3145 N N . LEU B 1 195 ? -1.16 -11.172 -17.438 1 98.38 195 LEU B N 1
ATOM 3146 C CA . LEU B 1 195 ? -1.89 -11.359 -16.188 1 98.38 195 LEU B CA 1
ATOM 3147 C C . LEU B 1 195 ? -2.441 -12.781 -16.094 1 98.38 195 LEU B C 1
ATOM 3149 O O . LEU B 1 195 ? -2.975 -13.312 -17.062 1 98.38 195 LEU B O 1
ATOM 3153 N N . PHE B 1 196 ? -2.229 -13.398 -14.945 1 98.31 196 PHE B N 1
ATOM 3154 C CA . PHE B 1 196 ? -2.742 -14.742 -14.68 1 98.31 196 PHE B CA 1
ATOM 3155 C C . PHE B 1 196 ? -3.695 -14.727 -13.484 1 98.31 196 PHE B C 1
ATOM 3157 O O . PHE B 1 196 ? -3.58 -13.875 -12.602 1 98.31 196 PHE B O 1
ATOM 3164 N N . ARG B 1 197 ? -4.625 -15.609 -13.484 1 97.69 197 ARG B N 1
ATOM 3165 C CA . ARG B 1 197 ? -5.547 -15.781 -12.367 1 97.69 197 ARG B CA 1
ATOM 3166 C C . ARG B 1 197 ? -5.488 -17.203 -11.828 1 97.69 197 ARG B C 1
ATOM 3168 O O . ARG B 1 197 ? -5.348 -18.156 -12.594 1 97.69 197 ARG B O 1
ATOM 3175 N N . LEU B 1 198 ? -5.539 -17.312 -10.523 1 97.31 198 LEU B N 1
ATOM 3176 C CA . LEU B 1 198 ? -5.551 -18.609 -9.867 1 97.31 198 LEU B CA 1
ATOM 3177 C C . LEU B 1 198 ? -6.918 -19.266 -10 1 97.31 198 LEU B C 1
ATOM 3179 O O . LEU B 1 198 ? -7.93 -18.703 -9.602 1 97.31 198 LEU B O 1
ATOM 3183 N N . ASP B 1 199 ? -6.945 -20.391 -10.594 1 94.31 199 ASP B N 1
ATOM 3184 C CA . ASP B 1 199 ? -8.156 -21.203 -10.641 1 94.31 199 ASP B CA 1
ATOM 3185 C C . ASP B 1 199 ? -8.391 -21.922 -9.312 1 94.31 199 ASP B C 1
ATOM 3187 O O . ASP B 1 199 ? -7.578 -22.75 -8.898 1 94.31 199 ASP B O 1
ATOM 3191 N N . PRO B 1 200 ? -9.477 -21.609 -8.688 1 86.69 200 PRO B N 1
ATOM 3192 C CA . PRO B 1 200 ? -9.688 -22.188 -7.352 1 86.69 200 PRO B CA 1
ATOM 3193 C C . PRO B 1 200 ? -9.898 -23.688 -7.383 1 86.69 200 PRO B C 1
ATOM 3195 O O . PRO B 1 200 ? -9.75 -24.359 -6.359 1 86.69 200 PRO B O 1
ATOM 3198 N N . VAL B 1 201 ? -10.203 -24.281 -8.523 1 88.88 201 VAL B N 1
ATOM 3199 C CA . VAL B 1 201 ? -10.477 -25.703 -8.625 1 88.88 201 VAL B CA 1
ATOM 3200 C C . VAL B 1 201 ? -9.18 -26.453 -8.898 1 88.88 201 VAL B C 1
ATOM 3202 O O . VAL B 1 201 ? -8.852 -27.406 -8.188 1 88.88 201 VAL B O 1
ATOM 3205 N N . THR B 1 202 ? -8.391 -25.969 -9.75 1 90.75 202 THR B N 1
ATOM 3206 C CA . THR B 1 202 ? -7.191 -26.688 -10.164 1 90.75 202 THR B CA 1
ATOM 3207 C C . THR B 1 202 ? -5.973 -26.188 -9.398 1 90.75 202 THR B C 1
ATOM 3209 O O . THR B 1 202 ? -4.918 -26.828 -9.414 1 90.75 202 THR B O 1
ATOM 3212 N N . ASN B 1 203 ? -6.113 -25.031 -8.789 1 89.94 203 ASN B N 1
ATOM 3213 C CA . ASN B 1 203 ? -5.02 -24.391 -8.062 1 89.94 203 ASN B CA 1
ATOM 3214 C C . ASN B 1 203 ? -3.84 -24.094 -8.984 1 89.94 203 ASN B C 1
ATOM 3216 O O . ASN B 1 203 ? -2.684 -24.297 -8.609 1 89.94 203 ASN B O 1
ATOM 3220 N N . THR B 1 204 ? -4.168 -23.812 -10.203 1 93.06 204 THR B N 1
ATOM 3221 C CA . THR B 1 204 ? -3.162 -23.406 -11.172 1 93.06 204 THR B CA 1
ATOM 3222 C C . THR B 1 204 ? -3.467 -22.016 -11.719 1 93.06 204 THR B C 1
ATOM 3224 O O . THR B 1 204 ? -4.629 -21.609 -11.773 1 93.06 204 THR B O 1
ATOM 3227 N N . PHE B 1 205 ? -2.422 -21.344 -12.062 1 95.75 205 PHE B N 1
ATOM 3228 C CA . PHE B 1 205 ? -2.586 -20.016 -12.648 1 95.75 205 PHE B CA 1
ATOM 3229 C C . PHE B 1 205 ? -2.834 -20.109 -14.148 1 95.75 205 PHE B C 1
ATOM 3231 O O . PHE B 1 205 ? -2.107 -20.812 -14.859 1 95.75 205 PHE B O 1
ATOM 3238 N N . GLN B 1 206 ? -3.887 -19.422 -14.586 1 96.25 206 GLN B N 1
ATOM 3239 C CA . GLN B 1 206 ? -4.242 -19.375 -16 1 96.25 206 GLN B CA 1
ATOM 3240 C C . GLN B 1 206 ? -4.184 -17.953 -16.531 1 96.25 206 GLN B C 1
ATOM 3242 O O . GLN B 1 206 ? -4.582 -17 -15.836 1 96.25 206 GLN B O 1
ATOM 3247 N N . GLN B 1 207 ? -3.703 -17.844 -17.688 1 95.88 207 GLN B N 1
ATOM 3248 C CA . GLN B 1 207 ? -3.615 -16.531 -18.297 1 95.88 207 GLN B CA 1
ATOM 3249 C C . GLN B 1 207 ? -5.004 -15.922 -18.516 1 95.88 207 GLN B C 1
ATOM 3251 O O . GLN B 1 207 ? -5.938 -16.625 -18.906 1 95.88 207 GLN B O 1
ATOM 3256 N N . VAL B 1 208 ? -5.129 -14.633 -18.188 1 93.56 208 VAL B N 1
ATOM 3257 C CA . VAL B 1 208 ? -6.375 -13.891 -18.344 1 93.56 208 VAL B CA 1
ATOM 3258 C C . VAL B 1 208 ? -6.434 -13.266 -19.734 1 93.56 208 VAL B C 1
ATOM 3260 O O . VAL B 1 208 ? -5.457 -12.672 -20.203 1 93.56 208 VAL B O 1
#

Organism: Magnetospirillum gryphiswaldense (strain DSM 6361 / JCM 21280 / NBRC 15271 / MSR-1) (NCBI:txid431944)

Foldseek 3Di:
DVVVVVVVVCCVVPVCVVPVVVVVCCVVVPAQAQEEEQEEPDPLCDPCVLVVDDPRHYNYHYYQLSADAADDDDPDDDPRVVSVCCVCVPSVHAEYEREFEAPRPLLVCLQVPDVVCPDPPSVVVSVLLNVLLVVLCVVQVVVVHDVSSSSVSSRQVSLVSRVVRLCNPPSSVVCVVVNRHDYWYKYAYSVVGWIWTQDPVVRDTDTD/DVVVVVVVVCCVVPPCVVPVVVVVCCVVVPAQAQEEEQEEPDPLCDPCVLVVHDPRHYNYHYYQLSADAADDDDPDDDPRVVSVCCVCVPSVHAEYEREFEAPRPLLVCLQVPDVVCPDPPSVVVSVLLNVLLVVLCVVQVVVVHDVSSSSVSSRQVSLVSRVVRLCNPPSSVVCVVVNRHDYWYKYAYSVVGWIWTQDPVVRDTDTD

Sequence (416 aa):
MDQMIEGFKRFRDNYFAKNRPLFDNLAQQGQTPNVLLIGCSDSRVDPAIIFDAQPGEMFVLRNVANLIPPFAPDNGHHGTSAAVEFAVRGLKVGHIIVLGHARCGGVRALIEGNPNDQSDFIRGWMQIARSARDRALALTLSAGQPIEAARRMCEQETVAISLGNLMTFPWIRERVEAGNLMLHGWFYDMEDGLLFRLDPVTNTFQQVMDQMIEGFKRFRDNYFAKNRPLFDNLAQQGQTPNVLLIGCSDSRVDPAIIFDAQPGEMFVLRNVANLIPPFAPDNGHHGTSAAVEFAVRGLKVGHIIVLGHARCGGVRALIEGNPNDQSDFIRGWMQIARSARDRALALTLSAGQPIEAARRMCEQETVAISLGNLMTFPWIRERVEAGNLMLHGWFYDMEDGLLFRLDPVTNTFQQV

Secondary structure (DSSP, 8-state):
-HHHHHHHHHIIIIIIHHTHHHHHHHHHH----SEEEEEE--TT--HHHHTTPPTTSEEEEEEGGG--------SS--HHHHHHHIIIIIS--SEEEEEEETT-HHHHHHHH--TT---SSHHHHHGGGHHHHHHHHHHHHHTT--HHHHHHHHHHHHHHHHHHHHTTSHHHHHHHHHTS-EEEEEEEETTTTEEEEE-TTT--EEE-/-HHHHHHHHHIIIIIIGGGHHHHHHHHHH----SEEEEEE--TT--HHHHTTPPTTSEEEEEEGGG--------SS--HHHHHHHIIIIIS--SEEEEEEETT-HHHHHHHH--TT---SSHHHHHGGGHHHHHHHHHHHHHTT--HHHHHHHHHHHHHHHHHHHHTTSHHHHHHHHHTS-EEEEEEEETTTTEEEEE-TTT--EEE-

pLDDT: mean 94.92, std 6.3, range [55.62, 98.88]

Nearest PDB structures (foldseek):
  5swc-assembly1_E  TM=9.278E-01  e=6.563E-23  Synechocystis sp. PCC 6803 substr. Kazusa
  5swc-assembly1_D  TM=9.399E-01  e=4.358E-22  Synechocystis sp. PCC 6803 substr. Kazusa
  1ekj-assembly2_G  TM=9.129E-01  e=1.600E-20  Pisum sativum
  2w3n-assembly1_C  TM=7.697E-01  e=1.928E-13  Cryptococcus neoformans
  2w3n-assembly2_A-2  TM=7.659E-01  e=2.315E-13  Cryptococcus neoformans